Protein AF-0000000073468511 (afdb_homodimer)

Sequence (498 aa):
MSKNSIIEGLLADLPEKPVPVRSVCIGAHWTAVCSTHCGLAATIIGEEVHDHTIVVRDAGHLHEKSAQELAGYALSKNPLEAGIGVAAINSLLEVNEQNAAEINAADLLMEKGAGKTVALVGHFPFIQKLRERVENLQVLEIHPGEDEYPKEAAAEIIPRADVVGITGSSLVNHTMDGLLDLCDPNALVIVLGPTTPLSPVMFEHGADIIAGSRVIDGKSVLAAVGQGASFKQITGVKLLAFTNPEKRIMSKNSIIEGLLADLPEKPVPVRSVCIGAHWTAVCSTHCGLAATIIGEEVHDHTIVVRDAGHLHEKSAQELAGYALSKNPLEAGIGVAAINSLLEVNEQNAAEINAADLLMEKGAGKTVALVGHFPFIQK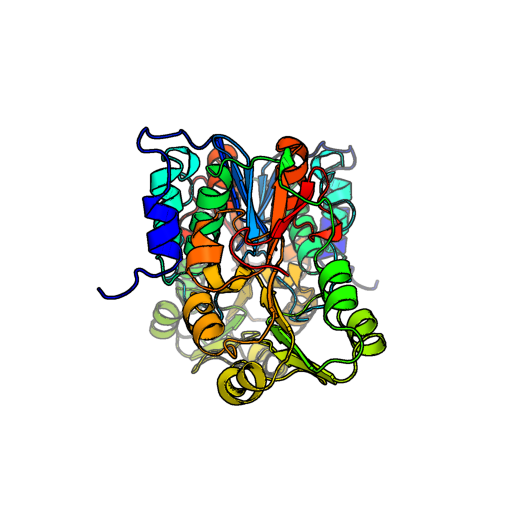LRERVENLQVLEIHPGEDEYPKEAAAEIIPRADVVGITGSSLVNHTMDGLLDLCDPNALVIVLGPTTPLSPVMFEHGADIIAGSRVIDGKSVLAAVGQGASFKQITGVKLLAFTNPEKRI

Organism: Methanocorpusculum labreanum (strain ATCC 43576 / DSM 4855 / Z) (NCBI:txid410358)

Foldseek 3Di:
DPDDDLLVLLLVPFDPDFWQWPDWAAFPFWIWTATQFIAIATADQDPPPPPPVDDQPPPVCCNVGTLSVLLVLCPPQGLRSVRSNLRSSQNRDDDDCVQWDQDAPLVVLLVQQAAWAEEEEDDDPCVVVSCVGHPHYEYEYCDDDDRHHHPVCLLVRQCRGQEYEYELNCSSNVCVLVSQVSHHLNHAYEYHEQSWRPDCSVVVSRHFKYKHKGAQDPVQQSVCRNVRHDPVPRPRMTIIMHGNPVDPD/DPDDDLLVLLLVPFDPDFWQWPDWAAFPFWIWTATQFIFIATADQDPPPPPPVDDQPPPVCCNVGTLSVLLVLCPPQGLRSVRSNLRSSQNRDDDDCVQWDQDAPLVVLLVQQAAWAEEEEDDDPCQVVSCVGHPHYEYEYCDDDDRHHHPVCLLVRQCRGQEYEYELNCSSNVCVLVSQVSHHLNHAYEYEEQSWRPDCSVVVSRHFKYKHKGAQDPVQQSVCRNVRHDPVPRPRMTIIMHGNPVDPD

Structure (mmCIF, N/CA/C/O backbone):
data_AF-0000000073468511-model_v1
#
loop_
_entity.id
_entity.type
_entity.pdbx_description
1 polymer 'Heavy-metal chelation domain-containing protein'
#
loop_
_atom_site.group_PDB
_atom_site.id
_atom_site.type_symbol
_atom_site.label_atom_id
_atom_site.label_alt_id
_atom_site.label_comp_id
_atom_site.label_asym_id
_atom_site.label_entity_id
_atom_site.label_seq_id
_atom_site.pdbx_PDB_ins_code
_atom_site.Cartn_x
_atom_site.Cartn_y
_atom_site.Cartn_z
_atom_site.occupancy
_atom_site.B_iso_or_equiv
_atom_site.auth_seq_id
_atom_site.auth_comp_id
_atom_site.auth_asym_id
_atom_site.auth_atom_id
_atom_site.pdbx_PDB_model_num
ATOM 1 N N . MET A 1 1 ? -3.576 -38.812 6.953 1 37.09 1 MET A N 1
ATOM 2 C CA . MET A 1 1 ? -2.686 -37.812 7.551 1 37.09 1 MET A CA 1
ATOM 3 C C . MET A 1 1 ? -3.082 -36.406 7.133 1 37.09 1 MET A C 1
ATOM 5 O O . MET A 1 1 ? -3.338 -36.156 5.953 1 37.09 1 MET A O 1
ATOM 9 N N . SER A 1 2 ? -3.635 -35.656 8.008 1 47.25 2 SER A N 1
ATOM 10 C CA . SER A 1 2 ? -4.25 -34.375 7.699 1 47.25 2 SER A CA 1
ATOM 11 C C . SER A 1 2 ? -3.35 -33.531 6.805 1 47.25 2 SER A C 1
ATOM 13 O O . SER A 1 2 ? -2.152 -33.375 7.07 1 47.25 2 SER A O 1
ATOM 15 N N . LYS A 1 3 ? -3.621 -33.531 5.496 1 62.56 3 LYS A N 1
ATOM 16 C CA . LYS A 1 3 ? -2.803 -32.875 4.477 1 62.56 3 LYS A CA 1
ATOM 17 C C . LYS A 1 3 ? -2.391 -31.469 4.91 1 62.56 3 LYS A C 1
ATOM 19 O O . LYS A 1 3 ? -3.23 -30.672 5.344 1 62.56 3 LYS A O 1
ATOM 24 N N . ASN A 1 4 ? -1.119 -31.281 5.215 1 86.19 4 ASN A N 1
ATOM 25 C CA . ASN A 1 4 ? -0.589 -29.938 5.473 1 86.19 4 ASN A CA 1
ATOM 26 C C . ASN A 1 4 ? -1.124 -28.922 4.469 1 86.19 4 ASN A C 1
ATOM 28 O O . ASN A 1 4 ? -1.457 -29.281 3.336 1 86.19 4 ASN A O 1
ATOM 32 N N . SER A 1 5 ? -1.389 -27.812 4.996 1 95.38 5 SER A N 1
ATOM 33 C CA . SER A 1 5 ? -1.748 -26.75 4.07 1 95.38 5 SER A CA 1
ATOM 34 C C . SER A 1 5 ? -0.643 -26.5 3.049 1 95.38 5 SER A C 1
ATOM 36 O O . SER A 1 5 ? 0.484 -26.969 3.221 1 95.38 5 SER A O 1
ATOM 38 N N . ILE A 1 6 ? -0.964 -25.969 1.988 1 98.06 6 ILE A N 1
ATOM 39 C CA . ILE A 1 6 ? -0.013 -25.641 0.932 1 98.06 6 ILE A CA 1
ATOM 40 C C . ILE A 1 6 ? 1.134 -24.812 1.508 1 98.06 6 ILE A C 1
ATOM 42 O O . ILE A 1 6 ? 2.305 -25.094 1.236 1 98.06 6 ILE A O 1
ATOM 46 N N . ILE A 1 7 ? 0.841 -23.828 2.355 1 98.69 7 ILE A N 1
ATOM 47 C CA . ILE A 1 7 ? 1.868 -22.953 2.926 1 98.69 7 ILE A CA 1
ATOM 48 C C . ILE A 1 7 ? 2.809 -23.781 3.801 1 98.69 7 ILE A C 1
ATOM 50 O O . ILE A 1 7 ? 4.031 -23.625 3.732 1 98.69 7 ILE A O 1
ATOM 54 N N . GLU A 1 8 ? 2.24 -24.672 4.582 1 98.31 8 GLU A N 1
ATOM 55 C CA . GLU A 1 8 ? 3.074 -25.531 5.406 1 98.31 8 GLU A CA 1
ATOM 56 C C . GLU A 1 8 ? 3.988 -26.406 4.543 1 98.31 8 GLU A C 1
ATOM 58 O O . GLU A 1 8 ? 5.148 -26.625 4.895 1 98.31 8 GLU A O 1
ATOM 63 N N . GLY A 1 9 ? 3.396 -26.953 3.436 1 98.19 9 GLY A N 1
ATOM 64 C CA . GLY A 1 9 ? 4.215 -27.719 2.51 1 98.19 9 GLY A CA 1
ATOM 65 C C . GLY A 1 9 ? 5.348 -26.906 1.905 1 98.19 9 GLY A C 1
ATOM 66 O O . GLY A 1 9 ? 6.473 -27.391 1.793 1 98.19 9 GLY A O 1
ATOM 67 N N . LEU A 1 10 ? 5.07 -25.672 1.557 1 98.56 10 LEU A N 1
ATOM 68 C CA . LEU A 1 10 ? 6.082 -24.797 0.988 1 98.56 10 LEU A CA 1
ATOM 69 C C . LEU A 1 10 ? 7.18 -24.5 2.006 1 98.56 10 LEU A C 1
ATOM 71 O O . LEU A 1 10 ? 8.367 -24.531 1.673 1 98.56 10 LEU A O 1
ATOM 75 N N . LEU A 1 11 ? 6.766 -24.188 3.23 1 98.5 11 LEU A N 1
ATOM 76 C CA . LEU A 1 11 ? 7.719 -23.875 4.289 1 98.5 11 LEU A CA 1
ATOM 77 C C . LEU A 1 11 ? 8.625 -25.062 4.574 1 98.5 11 LEU A C 1
ATOM 79 O O . LEU A 1 11 ? 9.828 -24.891 4.797 1 98.5 11 LEU A O 1
ATOM 83 N N . ALA A 1 12 ? 8.016 -26.266 4.531 1 97.75 12 ALA A N 1
ATOM 84 C CA . ALA A 1 12 ? 8.766 -27.484 4.824 1 97.75 12 ALA A CA 1
ATOM 85 C C . ALA A 1 12 ? 9.82 -27.75 3.752 1 97.75 12 ALA A C 1
ATOM 87 O O . ALA A 1 12 ? 10.812 -28.438 4.008 1 97.75 12 ALA A O 1
ATOM 88 N N . ASP A 1 13 ? 9.594 -27.25 2.549 1 96.44 13 ASP A N 1
ATOM 89 C CA . ASP A 1 13 ? 10.469 -27.531 1.413 1 96.44 13 ASP A CA 1
ATOM 90 C C . ASP A 1 13 ? 11.555 -26.469 1.283 1 96.44 13 ASP A C 1
ATOM 92 O O . ASP A 1 13 ? 12.344 -26.5 0.333 1 96.44 13 ASP A O 1
ATOM 96 N N . LEU A 1 14 ? 11.703 -25.5 2.209 1 97.88 14 LEU A N 1
ATOM 97 C CA . LEU A 1 14 ? 12.703 -24.438 2.143 1 97.88 14 LEU A CA 1
ATOM 98 C C . LEU A 1 14 ? 14.055 -24.938 2.637 1 97.88 14 LEU A C 1
ATOM 100 O O . LEU A 1 14 ? 14.133 -25.922 3.371 1 97.88 14 LEU A O 1
ATOM 104 N N . PRO A 1 15 ? 15.133 -24.234 2.219 1 97.56 15 PRO A N 1
ATOM 105 C CA . PRO A 1 15 ? 16.453 -24.625 2.711 1 97.56 15 PRO A CA 1
ATOM 106 C C . PRO A 1 15 ? 16.578 -24.547 4.23 1 97.56 15 PRO A C 1
ATOM 108 O O . PRO A 1 15 ? 16 -23.641 4.844 1 97.56 15 PRO A O 1
ATOM 111 N N . GLU A 1 16 ? 17.297 -25.391 4.797 1 96.38 16 GLU A N 1
ATOM 112 C CA . GLU A 1 16 ? 17.469 -25.453 6.246 1 96.38 16 GLU A CA 1
ATOM 113 C C . GLU A 1 16 ? 18.406 -24.359 6.738 1 96.38 16 GLU A C 1
ATOM 115 O O . GLU A 1 16 ? 18.156 -23.734 7.773 1 96.38 16 GLU A O 1
ATOM 120 N N . LYS A 1 17 ? 19.5 -24.156 6.012 1 97.88 17 LYS A N 1
ATOM 121 C CA . LYS A 1 17 ? 20.453 -23.125 6.398 1 97.88 17 LYS A CA 1
ATOM 122 C C . LYS A 1 17 ? 19.859 -21.734 6.242 1 97.88 17 LYS A C 1
ATOM 124 O O . LYS A 1 17 ? 19.312 -21.406 5.188 1 97.88 17 LYS A O 1
ATOM 129 N N . PRO A 1 18 ? 19.953 -21 7.242 1 98.19 18 PRO A N 1
ATOM 130 C CA . PRO A 1 18 ? 19.375 -19.656 7.16 1 98.19 18 PRO A CA 1
ATOM 131 C C . PRO A 1 18 ? 19.984 -18.812 6.043 1 98.19 18 PRO A C 1
ATOM 133 O O . PRO A 1 18 ? 21.203 -18.781 5.891 1 98.19 18 PRO A O 1
ATOM 136 N N . VAL A 1 19 ? 19.172 -18.219 5.27 1 98.75 19 VAL A N 1
ATOM 137 C CA . VAL A 1 19 ? 19.578 -17.312 4.195 1 98.75 19 VAL A CA 1
ATOM 138 C C . VAL A 1 19 ? 19.297 -15.867 4.602 1 98.75 19 VAL A C 1
ATOM 140 O O . VAL A 1 19 ? 18.172 -15.539 4.992 1 98.75 19 VAL A O 1
ATOM 143 N N . PRO A 1 20 ? 20.281 -14.969 4.574 1 98.62 20 PRO A N 1
ATOM 144 C CA . PRO A 1 20 ? 20.047 -13.578 4.957 1 98.62 20 PRO A CA 1
ATOM 145 C C . PRO A 1 20 ? 19.109 -12.852 3.992 1 98.62 20 PRO A C 1
ATOM 147 O O . PRO A 1 20 ? 19.156 -13.086 2.781 1 98.62 20 PRO A O 1
ATOM 150 N N . VAL A 1 21 ? 18.25 -12 4.508 1 98.75 21 VAL A N 1
ATOM 151 C CA . VAL A 1 21 ? 17.422 -11.102 3.709 1 98.75 21 VAL A CA 1
ATOM 152 C C . VAL A 1 21 ? 18.25 -9.891 3.281 1 98.75 21 VAL A C 1
ATOM 154 O O . VAL A 1 21 ? 18.938 -9.281 4.102 1 98.75 21 VAL A O 1
ATOM 157 N N . ARG A 1 22 ? 18.172 -9.586 2.021 1 98.25 22 ARG A N 1
ATOM 158 C CA . ARG A 1 22 ? 18.891 -8.422 1.516 1 98.25 22 ARG A CA 1
ATOM 159 C C . ARG A 1 22 ? 18 -7.188 1.509 1 98.25 22 ARG A C 1
ATOM 161 O O . ARG A 1 22 ? 18.469 -6.07 1.721 1 98.25 22 ARG A O 1
ATOM 168 N N . SER A 1 23 ? 16.734 -7.418 1.233 1 98 23 SER A N 1
ATOM 169 C CA . SER A 1 23 ? 15.805 -6.297 1.161 1 98 23 SER A CA 1
ATOM 170 C C . SER A 1 23 ? 14.359 -6.77 1.335 1 98 23 SER A C 1
ATOM 172 O O . SER A 1 23 ? 14.031 -7.914 1.013 1 98 23 SER A O 1
ATOM 174 N N . VAL A 1 24 ? 13.578 -6.027 1.954 1 98.81 24 VAL A N 1
ATOM 175 C CA . VAL A 1 24 ? 12.133 -6.164 2.045 1 98.81 24 VAL A CA 1
ATOM 176 C C . VAL A 1 24 ? 11.461 -4.855 1.627 1 98.81 24 VAL A C 1
ATOM 178 O O . VAL A 1 24 ? 11.82 -3.781 2.119 1 98.81 24 VAL A O 1
ATOM 181 N N . CYS A 1 25 ? 10.555 -4.922 0.702 1 98.69 25 CYS A N 1
ATOM 182 C CA . CYS A 1 25 ? 9.844 -3.75 0.214 1 98.69 25 CYS A CA 1
ATOM 183 C C . CYS A 1 25 ? 8.359 -4.055 0.036 1 98.69 25 CYS A C 1
ATOM 185 O O . CYS A 1 25 ? 7.977 -4.797 -0.871 1 98.69 25 CYS A O 1
ATOM 187 N N . ILE A 1 26 ? 7.574 -3.543 0.93 1 98.44 26 ILE A N 1
ATOM 188 C CA . ILE A 1 26 ? 6.121 -3.633 0.82 1 98.44 26 ILE A CA 1
ATOM 189 C C . ILE A 1 26 ? 5.574 -2.375 0.145 1 98.44 26 ILE A C 1
ATOM 191 O O . ILE A 1 26 ? 5.359 -1.354 0.802 1 98.44 26 ILE A O 1
ATOM 195 N N . GLY A 1 27 ? 5.352 -2.451 -1.159 1 97.62 27 GLY A N 1
ATOM 196 C CA . GLY A 1 27 ? 4.797 -1.337 -1.911 1 97.62 27 GLY A CA 1
ATOM 197 C C . GLY A 1 27 ? 3.279 -1.305 -1.897 1 97.62 27 GLY A C 1
ATOM 198 O O . GLY A 1 27 ? 2.641 -2.113 -1.22 1 97.62 27 GLY A O 1
ATOM 199 N N . ALA A 1 28 ? 2.754 -0.384 -2.613 1 95.19 28 ALA A N 1
ATOM 200 C CA . ALA A 1 28 ? 1.309 -0.172 -2.658 1 95.19 28 ALA A CA 1
ATOM 201 C C . ALA A 1 28 ? 0.597 -1.374 -3.273 1 95.19 28 ALA A C 1
ATOM 203 O O . ALA A 1 28 ? -0.515 -1.721 -2.865 1 95.19 28 ALA A O 1
ATOM 204 N N . HIS A 1 29 ? 1.291 -2.031 -4.23 1 95.25 29 HIS A N 1
ATOM 205 C CA . HIS A 1 29 ? 0.605 -3.086 -4.969 1 95.25 29 HIS A CA 1
ATOM 206 C C . HIS A 1 29 ? 1.304 -4.43 -4.785 1 95.25 29 HIS A C 1
ATOM 208 O O . HIS A 1 29 ? 0.656 -5.48 -4.801 1 95.25 29 HIS A O 1
ATOM 214 N N . TRP A 1 30 ? 2.6 -4.328 -4.641 1 97.44 30 TRP A N 1
ATOM 215 C CA . TRP A 1 30 ? 3.406 -5.543 -4.594 1 97.44 30 TRP A CA 1
ATOM 216 C C . TRP A 1 30 ? 4.371 -5.512 -3.412 1 97.44 30 TRP A C 1
ATOM 218 O O . TRP A 1 30 ? 4.812 -4.441 -2.994 1 97.44 30 TRP A O 1
ATOM 228 N N . THR A 1 31 ? 4.664 -6.625 -2.943 1 98.75 31 THR A N 1
ATOM 229 C CA . THR A 1 31 ? 5.699 -6.863 -1.941 1 98.75 31 THR A CA 1
ATOM 230 C C . THR A 1 31 ? 6.867 -7.641 -2.543 1 98.75 31 THR A C 1
ATOM 232 O O . THR A 1 31 ? 6.66 -8.617 -3.27 1 98.75 31 THR A O 1
ATOM 235 N N . ALA A 1 32 ? 8.055 -7.176 -2.311 1 98.88 32 ALA A N 1
ATOM 236 C CA . ALA A 1 32 ? 9.258 -7.867 -2.758 1 98.88 32 ALA A CA 1
ATOM 237 C C . ALA A 1 32 ? 10.164 -8.219 -1.578 1 98.88 32 ALA A C 1
ATOM 239 O O . ALA A 1 32 ? 10.344 -7.402 -0.668 1 98.88 32 ALA A O 1
ATOM 240 N N . VAL A 1 33 ? 10.625 -9.398 -1.52 1 98.94 33 VAL A N 1
ATOM 241 C CA . VAL A 1 33 ? 11.664 -9.844 -0.598 1 98.94 33 VAL A CA 1
ATOM 242 C C . VAL A 1 33 ? 12.852 -10.398 -1.385 1 98.94 33 VAL A C 1
ATOM 244 O O . VAL A 1 33 ? 12.672 -11.219 -2.289 1 98.94 33 VAL A O 1
ATOM 247 N N . CYS A 1 34 ? 14.039 -9.898 -1.107 1 98.81 34 CYS A N 1
ATOM 248 C CA . CYS A 1 34 ? 15.242 -10.398 -1.768 1 98.81 34 CYS A CA 1
ATOM 249 C C . CYS A 1 34 ? 16.141 -11.133 -0.78 1 98.81 34 CYS A C 1
ATOM 251 O O . CYS A 1 34 ? 16.484 -10.594 0.271 1 98.81 34 CYS A O 1
ATOM 253 N N . SER A 1 35 ? 16.438 -12.305 -1.081 1 98.5 35 SER A N 1
ATOM 254 C CA . SER A 1 35 ? 17.391 -13.156 -0.367 1 98.5 35 SER A CA 1
ATOM 255 C C . SER A 1 35 ? 18.328 -13.875 -1.332 1 98.5 35 SER A C 1
ATOM 257 O O . SER A 1 35 ? 19.188 -13.242 -1.955 1 98.5 35 SER A O 1
ATOM 259 N N . THR A 1 36 ? 18.125 -15.305 -1.542 1 97.94 36 THR A N 1
ATOM 260 C CA . THR A 1 36 ? 18.844 -15.961 -2.625 1 97.94 36 THR A CA 1
ATOM 261 C C . THR A 1 36 ? 18.453 -15.359 -3.975 1 97.94 36 THR A C 1
ATOM 263 O O . THR A 1 36 ? 19.328 -15.008 -4.773 1 97.94 36 THR A O 1
ATOM 266 N N . HIS A 1 37 ? 17.281 -15.234 -4.223 1 97.94 37 HIS A N 1
ATOM 267 C CA . HIS A 1 37 ? 16.656 -14.508 -5.324 1 97.94 37 HIS A CA 1
ATOM 268 C C . HIS A 1 37 ? 15.742 -13.414 -4.805 1 97.94 37 HIS A C 1
ATOM 270 O O . HIS A 1 37 ? 15.828 -13.016 -3.643 1 97.94 37 HIS A O 1
ATOM 276 N N . CYS A 1 38 ? 15.07 -12.773 -5.641 1 98.62 38 CYS A N 1
ATOM 277 C CA . CYS A 1 38 ? 13.984 -11.891 -5.223 1 98.62 38 CYS A CA 1
ATOM 278 C C . CYS A 1 38 ? 12.625 -12.523 -5.523 1 98.62 38 CYS A C 1
ATOM 280 O O . CYS A 1 38 ? 12.445 -13.148 -6.57 1 98.62 38 CYS A O 1
ATOM 282 N N . GLY A 1 39 ? 11.766 -12.422 -4.559 1 98.81 39 GLY A N 1
ATOM 283 C CA . GLY A 1 39 ? 10.406 -12.93 -4.711 1 98.81 39 GLY A CA 1
ATOM 284 C C . GLY A 1 39 ? 9.352 -11.844 -4.629 1 98.81 39 GLY A C 1
ATOM 285 O O . GLY A 1 39 ? 9.523 -10.859 -3.916 1 98.81 39 GLY A O 1
ATOM 286 N N . LEU A 1 40 ? 8.25 -12.047 -5.328 1 98.81 40 LEU A N 1
ATOM 287 C CA . LEU A 1 40 ? 7.145 -11.094 -5.355 1 98.81 40 LEU A CA 1
ATOM 288 C C . LEU A 1 40 ? 5.879 -11.719 -4.777 1 98.81 40 LEU A C 1
ATOM 290 O O . LEU A 1 40 ? 5.66 -12.922 -4.906 1 98.81 40 LEU A O 1
ATOM 294 N N . ALA A 1 41 ? 5.055 -10.93 -4.199 1 98.81 41 ALA A N 1
ATOM 295 C CA . ALA A 1 41 ? 3.678 -11.242 -3.824 1 98.81 41 ALA A CA 1
ATOM 296 C C . ALA A 1 41 ? 2.803 -9.992 -3.863 1 98.81 41 ALA A C 1
ATOM 298 O O . ALA A 1 41 ? 3.295 -8.875 -3.688 1 98.81 41 ALA A O 1
ATOM 299 N N . ALA A 1 42 ? 1.561 -10.203 -4.145 1 97.38 42 ALA A N 1
ATOM 300 C CA . ALA A 1 42 ? 0.624 -9.086 -4.109 1 97.38 42 ALA A CA 1
ATOM 301 C C . ALA A 1 42 ? 0.539 -8.484 -2.707 1 97.38 42 ALA A C 1
ATOM 303 O O . ALA A 1 42 ? 0.533 -9.211 -1.712 1 97.38 42 ALA A O 1
ATOM 304 N N . THR A 1 43 ? 0.552 -7.148 -2.619 1 96.56 43 THR A N 1
ATOM 305 C CA . THR A 1 43 ? 0.25 -6.469 -1.363 1 96.56 43 THR A CA 1
ATOM 306 C C . THR A 1 43 ? -1.258 -6.387 -1.144 1 96.56 43 THR A C 1
ATOM 308 O O . THR A 1 43 ? -1.979 -5.812 -1.964 1 96.56 43 THR A O 1
ATOM 311 N N . ILE A 1 44 ? -1.729 -7.016 -0.131 1 93.31 44 ILE A N 1
ATOM 312 C CA . ILE A 1 44 ? -3.139 -6.961 0.242 1 93.31 44 ILE A CA 1
ATOM 313 C C . ILE A 1 44 ? -3.289 -6.266 1.592 1 93.31 44 ILE A C 1
ATOM 315 O O . ILE A 1 44 ? -2.678 -6.672 2.58 1 93.31 44 ILE A O 1
ATOM 319 N N . ILE A 1 45 ? -3.979 -5.098 1.506 1 85.5 45 ILE A N 1
ATOM 320 C CA . ILE A 1 45 ? -4.23 -4.355 2.736 1 85.5 45 ILE A CA 1
ATOM 321 C C . ILE A 1 45 ? -5.598 -4.742 3.301 1 85.5 45 ILE A C 1
ATOM 323 O O . ILE A 1 45 ? -6.582 -4.816 2.564 1 85.5 45 ILE A O 1
ATOM 327 N N . GLY A 1 46 ? -5.68 -5.465 4.293 1 72.94 46 GLY A N 1
ATOM 328 C CA . GLY A 1 46 ? -6.902 -5.961 4.895 1 72.94 46 GLY A CA 1
ATOM 329 C C . GLY A 1 46 ? -8.016 -4.93 4.918 1 72.94 46 GLY A C 1
ATOM 330 O O . GLY A 1 46 ? -7.77 -3.74 4.719 1 72.94 46 GLY A O 1
ATOM 331 N N . GLU A 1 47 ? -9.234 -5.457 4.871 1 63.31 47 GLU A N 1
ATOM 332 C CA . GLU A 1 47 ? -10.469 -4.676 4.793 1 63.31 47 GLU A CA 1
ATOM 333 C C . GLU A 1 47 ? -10.695 -3.883 6.074 1 63.31 47 GLU A C 1
ATOM 335 O O . GLU A 1 47 ? -11.461 -2.912 6.078 1 63.31 47 GLU A O 1
ATOM 340 N N . GLU A 1 48 ? -10.133 -4.426 7.094 1 59.44 48 GLU A N 1
ATOM 341 C CA . GLU A 1 48 ? -10.438 -3.748 8.352 1 59.44 48 GLU A CA 1
ATOM 342 C C . GLU A 1 48 ? -9.828 -2.35 8.383 1 59.44 48 GLU A C 1
ATOM 344 O O . GLU A 1 48 ? -8.609 -2.203 8.508 1 59.44 48 GLU A O 1
ATOM 349 N N . VAL A 1 49 ? -10.766 -1.466 8.062 1 56.69 49 VAL A N 1
ATOM 350 C CA . VAL A 1 49 ? -10.438 -0.044 8.023 1 56.69 49 VAL A CA 1
ATOM 351 C C . VAL A 1 49 ? -10.234 0.478 9.445 1 56.69 49 VAL A C 1
ATOM 353 O O . VAL A 1 49 ? -10.945 0.074 10.367 1 56.69 49 VAL A O 1
ATOM 356 N N . HIS A 1 50 ? -9.047 0.824 9.836 1 58.03 50 HIS A N 1
ATOM 357 C CA . HIS A 1 50 ? -8.773 1.621 11.031 1 58.03 50 HIS A CA 1
ATOM 358 C C . HIS A 1 50 ? -8.258 0.75 12.172 1 58.03 50 HIS A C 1
ATOM 360 O O . HIS A 1 50 ? -8.273 1.166 13.328 1 58.03 50 HIS A O 1
ATOM 366 N N . ASP A 1 51 ? -8.156 -0.543 11.82 1 59.28 51 ASP A N 1
ATOM 367 C CA . ASP A 1 51 ? -7.57 -1.317 12.906 1 59.28 51 ASP A CA 1
ATOM 368 C C . ASP A 1 51 ? -6.098 -0.954 13.109 1 59.28 51 ASP A C 1
ATOM 370 O O . ASP A 1 51 ? -5.227 -1.467 12.406 1 59.28 51 ASP A O 1
ATOM 374 N N . HIS A 1 52 ? -5.941 -0.004 14.016 1 62.28 52 HIS A N 1
ATOM 375 C CA . HIS A 1 52 ? -4.609 0.52 14.297 1 62.28 52 HIS A CA 1
ATOM 376 C C . HIS A 1 52 ? -3.754 -0.516 15.016 1 62.28 52 HIS A C 1
ATOM 378 O O . HIS A 1 52 ? -2.562 -0.293 15.242 1 62.28 52 HIS A O 1
ATOM 384 N N . THR A 1 53 ? -4.379 -1.602 15.242 1 67.06 53 THR A N 1
ATOM 385 C CA . THR A 1 53 ? -3.662 -2.641 15.977 1 67.06 53 THR A CA 1
ATOM 386 C C . THR A 1 53 ? -2.998 -3.621 15.008 1 67.06 53 THR A C 1
ATOM 388 O O . THR A 1 53 ? -2.115 -4.387 15.406 1 67.06 53 THR A O 1
ATOM 391 N N . ILE A 1 54 ? -3.404 -3.482 13.867 1 76.62 54 ILE A N 1
ATOM 392 C CA . ILE A 1 54 ? -2.811 -4.426 12.922 1 76.62 54 ILE A CA 1
ATOM 393 C C . ILE A 1 54 ? -1.541 -3.826 12.32 1 76.62 54 ILE A C 1
ATOM 395 O O . ILE A 1 54 ? -1.604 -2.859 11.562 1 76.62 54 ILE A O 1
ATOM 399 N N . VAL A 1 55 ? -0.497 -4.301 12.883 1 90.19 55 VAL A N 1
ATOM 400 C CA . VAL A 1 55 ? 0.806 -3.822 12.438 1 90.19 55 VAL A CA 1
ATOM 401 C C . VAL A 1 55 ? 1.63 -4.988 11.898 1 90.19 55 VAL A C 1
ATOM 403 O O . VAL A 1 55 ? 1.339 -6.152 12.195 1 90.19 55 VAL A O 1
ATOM 406 N N . VAL A 1 56 ? 2.523 -4.734 11.031 1 96.81 56 VAL A N 1
ATOM 407 C CA . VAL A 1 56 ? 3.516 -5.727 10.625 1 96.81 56 VAL A CA 1
ATOM 408 C C . VAL A 1 56 ? 4.559 -5.898 11.727 1 96.81 56 VAL A C 1
ATOM 410 O O . VAL A 1 56 ? 5.273 -4.953 12.07 1 96.81 56 VAL A O 1
ATOM 413 N N . ARG A 1 57 ? 4.605 -7.121 12.273 1 97 57 ARG A N 1
ATOM 414 C CA . ARG A 1 57 ? 5.551 -7.371 13.359 1 97 57 ARG A CA 1
ATOM 415 C C . ARG A 1 57 ? 6.984 -7.129 12.906 1 97 57 ARG A C 1
ATOM 417 O O . ARG A 1 57 ? 7.379 -7.559 11.82 1 97 57 ARG A O 1
ATOM 424 N N . ASP A 1 58 ? 7.797 -6.301 13.656 1 97.88 58 ASP A N 1
ATOM 425 C CA . ASP A 1 58 ? 9.219 -6.02 13.492 1 97.88 58 ASP A CA 1
ATOM 426 C C . ASP A 1 58 ? 9.477 -5.145 12.273 1 97.88 58 ASP A C 1
ATOM 428 O O . ASP A 1 58 ? 10.586 -5.121 11.742 1 97.88 58 ASP A O 1
ATOM 432 N N . ALA A 1 59 ? 8.43 -4.477 11.805 1 98.06 59 ALA A N 1
ATOM 433 C CA . ALA A 1 59 ? 8.625 -3.549 10.695 1 98.06 59 ALA A CA 1
ATOM 434 C C . ALA A 1 59 ? 9.758 -2.568 11 1 98.06 59 ALA A C 1
ATOM 436 O O . ALA A 1 59 ? 9.844 -2.031 12.109 1 98.06 59 ALA A O 1
ATOM 437 N N . GLY A 1 60 ? 10.578 -2.303 10.078 1 97.88 60 GLY A N 1
ATOM 438 C CA . GLY A 1 60 ? 11.789 -1.515 10.242 1 97.88 60 GLY A CA 1
ATOM 439 C C . GLY A 1 60 ? 13.031 -2.363 10.469 1 97.88 60 GLY A C 1
ATOM 440 O O . GLY A 1 60 ? 14.156 -1.874 10.352 1 97.88 60 GLY A O 1
ATOM 441 N N . HIS A 1 61 ? 12.828 -3.664 10.773 1 98 61 HIS A N 1
ATOM 442 C CA . HIS A 1 61 ? 13.953 -4.539 11.078 1 98 61 HIS A CA 1
ATOM 443 C C . HIS A 1 61 ? 13.828 -5.871 10.352 1 98 61 HIS A C 1
ATOM 445 O O . HIS A 1 61 ? 14.484 -6.848 10.719 1 98 61 HIS A O 1
ATOM 451 N N . LEU A 1 62 ? 12.984 -5.949 9.391 1 98.62 62 LEU A N 1
ATOM 452 C CA . LEU A 1 62 ? 12.758 -7.207 8.688 1 98.62 62 LEU A CA 1
ATOM 453 C C . LEU A 1 62 ? 14.008 -7.648 7.945 1 98.62 62 LEU A C 1
ATOM 455 O O . LEU A 1 62 ? 14.258 -8.844 7.785 1 98.62 62 LEU A O 1
ATOM 459 N N . HIS A 1 63 ? 14.781 -6.688 7.48 1 97.06 63 HIS A N 1
ATOM 460 C CA . HIS A 1 63 ? 16.016 -6.984 6.746 1 97.06 63 HIS A CA 1
ATOM 461 C C . HIS A 1 63 ? 17.047 -7.633 7.652 1 97.06 63 HIS A C 1
ATOM 463 O O . HIS A 1 63 ? 18.062 -8.148 7.168 1 97.06 63 HIS A O 1
ATOM 469 N N . GLU A 1 64 ? 16.828 -7.621 8.938 1 97.94 64 GLU A N 1
ATOM 470 C CA . GLU A 1 64 ? 17.75 -8.219 9.898 1 97.94 64 GLU A CA 1
ATOM 471 C C . GLU A 1 64 ? 17.438 -9.695 10.109 1 97.94 64 GLU A C 1
ATOM 473 O O . GLU A 1 64 ? 18.203 -10.406 10.781 1 97.94 64 GLU A O 1
ATOM 478 N N . LYS A 1 65 ? 16.391 -10.18 9.586 1 98.38 65 LYS A N 1
ATOM 479 C CA . LYS A 1 65 ? 15.953 -11.562 9.758 1 98.38 65 LYS A CA 1
ATOM 480 C C . LYS A 1 65 ? 16.469 -12.445 8.625 1 98.38 65 LYS A C 1
ATOM 482 O O . LYS A 1 65 ? 16.953 -11.945 7.609 1 98.38 65 LYS A O 1
ATOM 487 N N . SER A 1 66 ? 16.359 -13.758 8.852 1 98.81 66 SER A N 1
ATOM 488 C CA . SER A 1 66 ? 16.562 -14.672 7.734 1 98.81 66 SER A CA 1
ATOM 489 C C . SER A 1 66 ? 15.32 -14.742 6.844 1 98.81 66 SER A C 1
ATOM 491 O O . SER A 1 66 ? 14.219 -14.406 7.277 1 98.81 66 SER A O 1
ATOM 493 N N . ALA A 1 67 ? 15.547 -15.164 5.629 1 98.88 67 ALA A N 1
ATOM 494 C CA . ALA A 1 67 ? 14.43 -15.32 4.703 1 98.88 67 ALA A CA 1
ATOM 495 C C . ALA A 1 67 ? 13.453 -16.375 5.199 1 98.88 67 ALA A C 1
ATOM 497 O O . ALA A 1 67 ? 12.242 -16.266 4.98 1 98.88 67 ALA A O 1
ATOM 498 N N . GLN A 1 68 ? 13.945 -17.406 5.918 1 98.88 68 GLN A N 1
ATOM 499 C CA . GLN A 1 68 ? 13.086 -18.438 6.48 1 98.88 68 GLN A CA 1
ATOM 500 C C . GLN A 1 68 ? 12.203 -17.875 7.594 1 98.88 68 GLN A C 1
ATOM 502 O O . GLN A 1 68 ? 11.031 -18.25 7.707 1 98.88 68 GLN A O 1
ATOM 507 N N . GLU A 1 69 ? 12.781 -17.031 8.406 1 98.81 69 GLU A N 1
ATOM 508 C CA . GLU A 1 69 ? 11.977 -16.375 9.43 1 98.81 69 GLU A CA 1
ATOM 509 C C . GLU A 1 69 ? 10.844 -15.57 8.797 1 98.81 69 GLU A C 1
ATOM 511 O O . GLU A 1 69 ? 9.695 -15.648 9.242 1 98.81 69 GLU A O 1
ATOM 516 N N . LEU A 1 70 ? 11.148 -14.766 7.723 1 98.88 70 LEU A N 1
ATOM 517 C CA . LEU A 1 70 ? 10.117 -13.992 7.039 1 98.88 70 LEU A CA 1
ATOM 518 C C . LEU A 1 70 ? 9.117 -14.906 6.348 1 98.88 70 LEU A C 1
ATOM 520 O O . LEU A 1 70 ? 7.922 -14.594 6.297 1 98.88 70 LEU A O 1
ATOM 524 N N . ALA A 1 71 ? 9.641 -16.016 5.766 1 98.94 71 ALA A N 1
ATOM 525 C CA . ALA A 1 71 ? 8.742 -16.969 5.137 1 98.94 71 ALA A CA 1
ATOM 526 C C . ALA A 1 71 ? 7.672 -17.438 6.117 1 98.94 71 ALA A C 1
ATOM 528 O O . ALA A 1 71 ? 6.523 -17.688 5.73 1 98.94 71 ALA A O 1
ATOM 529 N N . GLY A 1 72 ? 8.031 -17.547 7.332 1 98.75 72 GLY A N 1
ATOM 530 C CA . GLY A 1 72 ? 7.082 -17.953 8.367 1 98.75 72 GLY A CA 1
ATOM 531 C C . GLY A 1 72 ? 5.918 -16.984 8.508 1 98.75 72 GLY A C 1
ATOM 532 O O . GLY A 1 72 ? 4.859 -17.359 9.023 1 98.75 72 GLY A O 1
ATOM 533 N N . TYR A 1 73 ? 6.039 -15.719 8.094 1 98.81 73 TYR A N 1
ATOM 534 C CA . TYR A 1 73 ? 4.961 -14.734 8.133 1 98.81 73 TYR A CA 1
ATOM 535 C C . TYR A 1 73 ? 3.801 -15.164 7.242 1 98.81 73 TYR A C 1
ATOM 537 O O . TYR A 1 73 ? 2.689 -14.641 7.367 1 98.81 73 TYR A O 1
ATOM 545 N N . ALA A 1 74 ? 4.055 -16.125 6.32 1 98.75 74 ALA A N 1
ATOM 546 C CA . ALA A 1 74 ? 3.02 -16.562 5.391 1 98.75 74 ALA A CA 1
ATOM 547 C C . ALA A 1 74 ? 1.834 -17.172 6.137 1 98.75 74 ALA A C 1
ATOM 549 O O . ALA A 1 74 ? 0.728 -17.25 5.598 1 98.75 74 ALA A O 1
ATOM 550 N N . LEU A 1 75 ? 2.037 -17.578 7.34 1 98.5 75 LEU A N 1
ATOM 551 C CA . LEU A 1 75 ? 0.99 -18.219 8.133 1 98.5 75 LEU A CA 1
ATOM 552 C C . LEU A 1 75 ? 0.161 -17.172 8.875 1 98.5 75 LEU A C 1
ATOM 554 O O . LEU A 1 75 ? -0.859 -17.5 9.484 1 98.5 75 LEU A O 1
ATOM 558 N N . SER A 1 76 ? 0.527 -15.938 8.805 1 97.44 76 SER A N 1
ATOM 559 C CA . SER A 1 76 ? -0.135 -14.875 9.555 1 97.44 76 SER A CA 1
ATOM 560 C C . SER A 1 76 ? -1.521 -14.586 8.992 1 97.44 76 SER A C 1
ATOM 562 O O . SER A 1 76 ? -1.722 -14.617 7.777 1 97.44 76 SER A O 1
ATOM 564 N N . LYS A 1 77 ? -2.459 -14.227 9.852 1 94.62 77 LYS A N 1
ATOM 565 C CA . LYS A 1 77 ? -3.777 -13.773 9.422 1 94.62 77 LYS A CA 1
ATOM 566 C C . LYS A 1 77 ? -3.732 -12.328 8.922 1 94.62 77 LYS A C 1
ATOM 568 O O . LYS A 1 77 ? -4.676 -11.859 8.289 1 94.62 77 LYS A O 1
ATOM 573 N N . ASN A 1 78 ? -2.688 -11.578 9.281 1 94.88 78 ASN A N 1
ATOM 574 C CA . ASN A 1 78 ? -2.434 -10.242 8.734 1 94.88 78 ASN A CA 1
ATOM 575 C C . ASN A 1 78 ? -1.979 -10.312 7.277 1 94.88 78 ASN A C 1
ATOM 577 O O . ASN A 1 78 ? -0.887 -10.805 6.984 1 94.88 78 ASN A O 1
ATOM 581 N N . PRO A 1 79 ? -2.766 -9.766 6.379 1 95.25 79 PRO A N 1
ATOM 582 C CA . PRO A 1 79 ? -2.451 -9.977 4.965 1 95.25 79 PRO A CA 1
ATOM 583 C C . PRO A 1 79 ? -1.122 -9.344 4.559 1 95.25 79 PRO A C 1
ATOM 585 O O . PRO A 1 79 ? -0.445 -9.852 3.658 1 95.25 79 PRO A O 1
ATOM 588 N N . LEU A 1 80 ? -0.707 -8.258 5.211 1 96.69 80 LEU A N 1
ATOM 589 C CA . LEU A 1 80 ? 0.598 -7.684 4.898 1 96.69 80 LEU A CA 1
ATOM 590 C C . LEU A 1 80 ? 1.719 -8.648 5.27 1 96.69 80 LEU A C 1
ATOM 592 O O . LEU A 1 80 ? 2.643 -8.867 4.484 1 96.69 80 LEU A O 1
ATOM 596 N N . GLU A 1 81 ? 1.591 -9.242 6.426 1 98.06 81 GLU A N 1
ATOM 597 C CA . GLU A 1 81 ? 2.578 -10.227 6.855 1 98.06 81 GLU A CA 1
ATOM 598 C C . GLU A 1 81 ? 2.561 -11.453 5.953 1 98.06 81 GLU A C 1
ATOM 600 O O . GLU A 1 81 ? 3.615 -11.961 5.559 1 98.06 81 GLU A O 1
ATOM 605 N N . ALA A 1 82 ? 1.345 -11.898 5.66 1 98.44 82 ALA A N 1
ATOM 606 C CA . ALA A 1 82 ? 1.229 -13.062 4.785 1 98.44 82 ALA A CA 1
ATOM 607 C C . ALA A 1 82 ? 1.882 -12.797 3.432 1 98.44 82 ALA A C 1
ATOM 609 O O . ALA A 1 82 ? 2.557 -13.664 2.881 1 98.44 82 ALA A O 1
ATOM 610 N N . GLY A 1 83 ? 1.672 -11.586 2.891 1 98.62 83 GLY A N 1
ATOM 611 C CA . GLY A 1 83 ? 2.326 -11.203 1.647 1 98.62 83 GLY A CA 1
ATOM 612 C C . GLY A 1 83 ? 3.84 -11.234 1.737 1 98.62 83 GLY A C 1
ATOM 613 O O . GLY A 1 83 ? 4.512 -11.727 0.829 1 98.62 83 GLY A O 1
ATOM 614 N N . ILE A 1 84 ? 4.375 -10.727 2.869 1 98.94 84 ILE A N 1
ATOM 615 C CA . ILE A 1 84 ? 5.812 -10.789 3.125 1 98.94 84 ILE A CA 1
ATOM 616 C C . ILE A 1 84 ? 6.273 -12.242 3.111 1 98.94 84 ILE A C 1
ATOM 618 O O . ILE A 1 84 ? 7.281 -1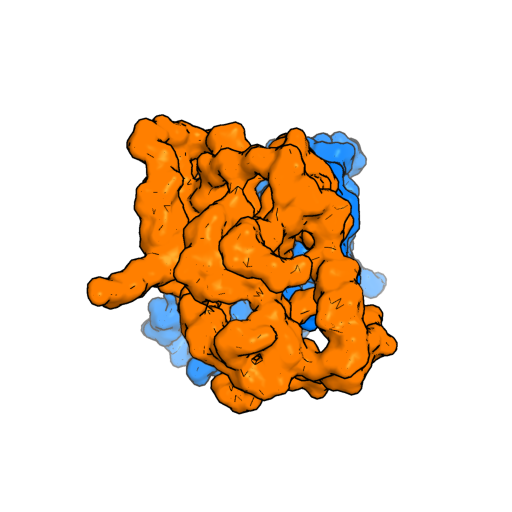2.578 2.482 1 98.94 84 ILE A O 1
ATOM 622 N N . GLY A 1 85 ? 5.531 -13.031 3.809 1 98.94 85 GLY A N 1
ATOM 623 C CA . GLY A 1 85 ? 5.879 -14.438 3.9 1 98.94 85 GLY A CA 1
ATOM 624 C C . GLY A 1 85 ? 5.922 -15.133 2.551 1 98.94 85 GLY A C 1
ATOM 625 O O . GLY A 1 85 ? 6.887 -15.836 2.24 1 98.94 85 GLY A O 1
ATOM 626 N N . VAL A 1 86 ? 4.902 -14.93 1.733 1 98.94 86 VAL A N 1
ATOM 627 C CA . VAL A 1 86 ? 4.836 -15.57 0.424 1 98.94 86 VAL A CA 1
ATOM 628 C C . VAL A 1 86 ? 5.965 -15.055 -0.463 1 98.94 86 VAL A C 1
ATOM 630 O O . VAL A 1 86 ? 6.613 -15.836 -1.169 1 98.94 86 VAL A O 1
ATOM 633 N N . ALA A 1 87 ? 6.223 -13.742 -0.411 1 98.94 87 ALA A N 1
ATOM 634 C CA . ALA A 1 87 ? 7.344 -13.188 -1.167 1 98.94 87 ALA A CA 1
ATOM 635 C C . ALA A 1 87 ? 8.664 -13.805 -0.721 1 98.94 87 ALA A C 1
ATOM 637 O O . ALA A 1 87 ? 9.539 -14.07 -1.546 1 98.94 87 ALA A O 1
ATOM 638 N N . ALA A 1 88 ? 8.82 -13.992 0.577 1 98.94 88 ALA A N 1
ATOM 639 C CA . ALA A 1 88 ? 10.031 -14.602 1.109 1 98.94 88 ALA A CA 1
ATOM 640 C C . ALA A 1 88 ? 10.172 -16.047 0.64 1 98.94 88 ALA A C 1
ATOM 642 O O . ALA A 1 88 ? 11.266 -16.484 0.262 1 98.94 88 ALA A O 1
ATOM 643 N N . ILE A 1 89 ? 9.102 -16.781 0.683 1 98.88 89 ILE A N 1
ATOM 644 C CA . ILE A 1 89 ? 9.117 -18.125 0.132 1 98.88 89 ILE A CA 1
ATOM 645 C C . ILE A 1 89 ? 9.602 -18.094 -1.317 1 98.88 89 ILE A C 1
ATOM 647 O O . ILE A 1 89 ? 10.531 -18.797 -1.687 1 98.88 89 ILE A O 1
ATOM 651 N N . ASN A 1 90 ? 9.023 -17.234 -2.125 1 98.81 90 ASN A N 1
ATOM 652 C CA . ASN A 1 90 ? 9.367 -17.125 -3.539 1 98.81 90 ASN A CA 1
ATOM 653 C C . ASN A 1 90 ? 10.828 -16.75 -3.729 1 98.81 90 ASN A C 1
ATOM 655 O O . ASN A 1 90 ? 11.461 -17.141 -4.715 1 98.81 90 ASN A O 1
ATOM 659 N N . SER A 1 91 ? 11.375 -16.016 -2.777 1 98.75 91 SER A N 1
ATOM 660 C CA . SER A 1 91 ? 12.766 -15.562 -2.881 1 98.75 91 SER A CA 1
ATOM 661 C C . SER A 1 91 ? 13.734 -16.719 -2.648 1 98.75 91 SER A C 1
ATOM 663 O O . SER A 1 91 ? 14.914 -16.625 -2.984 1 98.75 91 SER A O 1
ATOM 665 N N . LEU A 1 92 ? 13.258 -17.781 -2.039 1 98.69 92 LEU A N 1
ATOM 666 C CA . LEU A 1 92 ? 14.117 -18.891 -1.644 1 98.69 92 LEU A CA 1
ATOM 667 C C . LEU A 1 92 ? 14 -20.047 -2.623 1 98.69 92 LEU A C 1
ATOM 669 O O . LEU A 1 92 ? 14.812 -20.969 -2.605 1 98.69 92 LEU A O 1
ATOM 673 N N . LEU A 1 93 ? 12.977 -20.031 -3.451 1 97.56 93 LEU A N 1
ATOM 674 C CA . LEU A 1 93 ? 12.695 -21.156 -4.336 1 97.56 93 LEU A CA 1
ATOM 675 C C . LEU A 1 93 ? 13.719 -21.234 -5.461 1 97.56 93 LEU A C 1
ATOM 677 O O . LEU A 1 93 ? 14.07 -20.219 -6.062 1 97.56 93 LEU A O 1
ATOM 681 N N . GLU A 1 94 ? 14.195 -22.422 -5.688 1 94.56 94 GLU A N 1
ATOM 682 C CA . GLU A 1 94 ? 15.008 -22.703 -6.867 1 94.56 94 GLU A CA 1
ATOM 683 C C . GLU A 1 94 ? 14.148 -23.156 -8.039 1 94.56 94 GLU A C 1
ATOM 685 O O . GLU A 1 94 ? 13.281 -24.016 -7.879 1 94.56 94 GLU A O 1
ATOM 690 N N . VAL A 1 95 ? 14.305 -22.516 -9.102 1 90.44 95 VAL A N 1
ATOM 691 C CA . VAL A 1 95 ? 13.492 -22.797 -10.281 1 90.44 95 VAL A CA 1
ATOM 692 C C . VAL A 1 95 ? 14.375 -23.344 -11.398 1 90.44 95 VAL A C 1
ATOM 694 O O . VAL A 1 95 ? 15.352 -22.703 -11.789 1 90.44 95 VAL A O 1
ATOM 697 N N . ASN A 1 96 ? 14.117 -24.562 -11.805 1 90.81 96 ASN A N 1
ATOM 698 C CA . ASN A 1 96 ? 14.773 -25.094 -13 1 90.81 96 ASN A CA 1
ATOM 699 C C . ASN A 1 96 ? 14.086 -24.594 -14.273 1 90.81 96 ASN A C 1
ATOM 701 O O . ASN A 1 96 ? 13.086 -25.156 -14.703 1 90.81 96 ASN A O 1
ATOM 705 N N . GLU A 1 97 ? 14.664 -23.656 -14.875 1 89.88 97 GLU A N 1
ATOM 706 C CA . GLU A 1 97 ? 14.031 -22.953 -15.992 1 89.88 97 GLU A CA 1
ATOM 707 C C . GLU A 1 97 ? 13.953 -23.844 -17.234 1 89.88 97 GLU A C 1
ATOM 709 O O . GLU A 1 97 ? 13.172 -23.578 -18.141 1 89.88 97 GLU A O 1
ATOM 714 N N . GLN A 1 98 ? 14.773 -24.875 -17.266 1 87.44 98 GLN A N 1
ATOM 715 C CA . GLN A 1 98 ? 14.734 -25.781 -18.406 1 87.44 98 GLN A CA 1
ATOM 716 C C . GLN A 1 98 ? 13.391 -26.5 -18.484 1 87.44 98 GLN A C 1
ATOM 718 O O . GLN A 1 98 ? 12.977 -26.938 -19.578 1 87.44 98 GLN A O 1
ATOM 723 N N . ASN A 1 99 ? 12.719 -26.609 -17.375 1 86.5 99 ASN A N 1
ATOM 724 C CA . ASN A 1 99 ? 11.43 -27.281 -17.312 1 86.5 99 ASN A CA 1
ATOM 725 C C . ASN A 1 99 ? 10.273 -26.297 -17.422 1 86.5 99 ASN A C 1
ATOM 727 O O . ASN A 1 99 ? 9.109 -26.672 -17.25 1 86.5 99 ASN A O 1
ATOM 731 N N . ALA A 1 100 ? 10.617 -25.078 -17.672 1 89.44 100 ALA A N 1
ATOM 732 C CA . ALA A 1 100 ? 9.602 -24.047 -17.672 1 89.44 100 ALA A CA 1
ATOM 733 C C . ALA A 1 100 ? 9.258 -23.594 -19.094 1 89.44 100 ALA A C 1
ATOM 735 O O . ALA A 1 100 ? 10.109 -23.641 -19.984 1 89.44 100 ALA A O 1
ATOM 736 N N . ALA A 1 101 ? 8.016 -23.344 -19.312 1 88.44 101 ALA A N 1
ATOM 737 C CA . ALA A 1 101 ? 7.621 -22.594 -20.5 1 88.44 101 ALA A CA 1
ATOM 738 C C . ALA A 1 101 ? 7.562 -21.094 -20.219 1 88.44 101 ALA A C 1
ATOM 740 O O . ALA A 1 101 ? 7.066 -20.672 -19.172 1 88.44 101 ALA A O 1
ATOM 741 N N . GLU A 1 102 ? 8.172 -20.312 -21.078 1 87.25 102 GLU A N 1
ATOM 742 C CA . GLU A 1 102 ? 8.023 -18.859 -20.984 1 87.25 102 GLU A CA 1
ATOM 743 C C . GLU A 1 102 ? 6.719 -18.391 -21.625 1 87.25 102 GLU A C 1
ATOM 745 O O . GLU A 1 102 ? 6.691 -18 -22.781 1 87.25 102 GLU A O 1
ATOM 750 N N . ILE A 1 103 ? 5.656 -18.531 -20.938 1 83.88 103 ILE A N 1
ATOM 751 C CA . ILE A 1 103 ? 4.309 -18.203 -21.391 1 83.88 103 ILE A CA 1
ATOM 752 C C . ILE A 1 103 ? 3.549 -17.484 -20.281 1 83.88 103 ILE A C 1
ATOM 754 O O . ILE A 1 103 ? 3.711 -17.797 -19.109 1 83.88 103 ILE A O 1
ATOM 758 N N . ASN A 1 104 ? 2.785 -16.484 -20.734 1 87 104 ASN A N 1
ATOM 759 C CA . ASN A 1 104 ? 2 -15.797 -19.719 1 87 104 ASN A CA 1
ATOM 760 C C . ASN A 1 104 ? 0.692 -16.531 -19.422 1 87 104 ASN A C 1
ATOM 762 O O . ASN A 1 104 ? 0.154 -17.219 -20.297 1 87 104 ASN A O 1
ATOM 766 N N . ALA A 1 105 ? 0.23 -16.344 -18.266 1 89 105 ALA A N 1
ATOM 767 C CA . ALA A 1 105 ? -0.929 -17.047 -17.734 1 89 105 ALA A CA 1
ATOM 768 C C . ALA A 1 105 ? -2.174 -16.781 -18.578 1 89 105 ALA A C 1
ATOM 770 O O . ALA A 1 105 ? -3.025 -17.656 -18.734 1 89 105 ALA A O 1
ATOM 771 N N . ALA A 1 106 ? -2.275 -15.57 -19.094 1 91.88 106 ALA A N 1
ATOM 772 C CA . ALA A 1 106 ? -3.414 -15.219 -19.938 1 91.88 106 ALA A CA 1
ATOM 773 C C . ALA A 1 106 ? -3.479 -16.109 -21.188 1 91.88 106 ALA A C 1
ATOM 775 O O . ALA A 1 106 ? -4.539 -16.641 -21.516 1 91.88 106 ALA A O 1
ATOM 776 N N . ASP A 1 107 ? -2.371 -16.266 -21.844 1 93 107 ASP A N 1
ATOM 777 C CA . ASP A 1 107 ? -2.285 -17.094 -23.031 1 93 107 ASP A CA 1
ATOM 778 C C . ASP A 1 107 ? -2.633 -18.547 -22.719 1 93 107 ASP A C 1
ATOM 780 O O . ASP A 1 107 ? -3.33 -19.203 -23.5 1 93 107 ASP A O 1
ATOM 784 N N . LEU A 1 108 ? -2.193 -18.969 -21.656 1 93 108 LEU A N 1
ATOM 785 C CA . LEU A 1 108 ? -2.449 -20.344 -21.219 1 93 108 LEU A CA 1
ATOM 786 C C . LEU A 1 108 ? -3.939 -20.578 -20.984 1 93 108 LEU A C 1
ATOM 788 O O . LEU A 1 108 ? -4.492 -21.578 -21.438 1 93 108 LEU A O 1
ATOM 792 N N . LEU A 1 109 ? -4.566 -19.656 -20.312 1 96.06 109 LEU A N 1
ATOM 793 C CA . LEU A 1 109 ? -5.996 -19.766 -20.031 1 96.06 109 LEU A CA 1
ATOM 794 C C . LEU A 1 109 ? -6.812 -19.719 -21.312 1 96.06 109 LEU A C 1
ATOM 796 O O . LEU A 1 109 ? -7.801 -20.438 -21.453 1 96.06 109 LEU A O 1
ATOM 800 N N . MET A 1 110 ? -6.43 -18.859 -22.203 1 96.12 110 MET A N 1
ATOM 801 C CA . MET A 1 110 ? -7.141 -18.75 -23.469 1 96.12 110 MET A CA 1
ATOM 802 C C . MET A 1 110 ? -7.023 -20.031 -24.281 1 96.12 110 MET A C 1
ATOM 804 O O . MET A 1 110 ? -8.008 -20.484 -24.875 1 96.12 110 MET A O 1
ATOM 808 N N . GLU A 1 111 ? -5.812 -20.516 -24.312 1 95.25 111 GLU A N 1
ATOM 809 C CA . GLU A 1 111 ? -5.559 -21.75 -25.078 1 95.25 111 GLU A CA 1
ATOM 810 C C . GLU A 1 111 ? -6.312 -22.938 -24.469 1 95.25 111 GLU A C 1
ATOM 812 O O . GLU A 1 111 ? -7.043 -23.625 -25.172 1 95.25 111 GLU A O 1
ATOM 817 N N . LYS A 1 112 ? -6.262 -23.109 -23.188 1 95.62 112 LYS A N 1
ATOM 818 C CA . LYS A 1 112 ? -6.812 -24.297 -22.531 1 95.62 112 LYS A CA 1
ATOM 819 C C . LYS A 1 112 ? -8.312 -24.141 -22.297 1 95.62 112 LYS A C 1
ATOM 821 O O . LYS A 1 112 ? -9.023 -25.141 -22.141 1 95.62 112 LYS A O 1
ATOM 826 N N . GLY A 1 113 ? -8.773 -22.906 -22.281 1 97.12 113 GLY A N 1
ATOM 827 C CA . GLY A 1 113 ? -10.18 -22.641 -22 1 97.12 113 GLY A CA 1
ATOM 828 C C . GLY A 1 113 ? -11.031 -22.547 -23.25 1 97.12 113 GLY A C 1
ATOM 829 O O . GLY A 1 113 ? -12.25 -22.406 -23.156 1 97.12 113 GLY A O 1
ATOM 830 N N . ALA A 1 114 ? -10.414 -22.547 -24.391 1 96.75 114 ALA A N 1
ATOM 831 C CA . ALA A 1 114 ? -11.156 -22.375 -25.641 1 96.75 114 ALA A CA 1
ATOM 832 C C . ALA A 1 114 ? -12.305 -23.375 -25.734 1 96.75 114 ALA A C 1
ATOM 834 O O . ALA A 1 114 ? -12.094 -24.578 -25.609 1 96.75 114 ALA A O 1
ATOM 835 N N . GLY A 1 115 ? -13.531 -22.797 -25.906 1 96.06 115 GLY A N 1
ATOM 836 C CA . GLY A 1 115 ? -14.719 -23.625 -26.094 1 96.06 115 GLY A CA 1
ATOM 837 C C . GLY A 1 115 ? -15.172 -24.297 -24.828 1 96.06 115 GLY A C 1
ATOM 838 O O . GLY A 1 115 ? -15.961 -25.25 -24.859 1 96.06 115 GLY A O 1
ATOM 839 N N . LYS A 1 116 ? -14.719 -23.875 -23.703 1 98.12 116 LYS A N 1
ATOM 840 C CA . LYS A 1 116 ? -15.023 -24.547 -22.438 1 98.12 116 LYS A CA 1
ATOM 841 C C . LYS A 1 116 ? -15.602 -23.562 -21.422 1 98.12 116 LYS A C 1
ATOM 843 O O . LYS A 1 116 ? -15.727 -22.375 -21.719 1 98.12 116 LYS A O 1
ATOM 848 N N . THR A 1 117 ? -16.031 -24.141 -20.297 1 98.44 117 THR A N 1
ATOM 849 C CA . THR A 1 117 ? -16.453 -23.328 -19.141 1 98.44 117 THR A CA 1
ATOM 850 C C . THR A 1 117 ? -15.258 -23.047 -18.234 1 98.44 117 THR A C 1
ATOM 852 O O . THR A 1 117 ? -14.602 -23.969 -17.75 1 98.44 117 THR A O 1
ATOM 855 N N . VAL A 1 118 ? -14.984 -21.75 -18.047 1 98.69 118 VAL A N 1
ATOM 856 C CA . VAL A 1 118 ? -13.82 -21.312 -17.281 1 98.69 118 VAL A CA 1
ATOM 857 C C . VAL A 1 118 ? -14.266 -20.562 -16.031 1 98.69 118 VAL A C 1
ATOM 859 O O . VAL A 1 118 ? -15.133 -19.688 -16.109 1 98.69 118 VAL A O 1
ATOM 862 N N . ALA A 1 119 ? -13.789 -20.938 -14.867 1 98.81 119 ALA A N 1
ATOM 863 C CA . ALA A 1 119 ? -13.875 -20.125 -13.648 1 98.81 119 ALA A CA 1
ATOM 864 C C . ALA A 1 119 ? -12.539 -19.469 -13.336 1 98.81 119 ALA A C 1
ATOM 866 O O . ALA A 1 119 ? -11.492 -20.109 -13.359 1 98.81 119 ALA A O 1
ATOM 867 N N . LEU A 1 120 ? -12.562 -18.219 -13.125 1 98.62 120 LEU A N 1
ATOM 868 C CA . LEU A 1 120 ? -11.367 -17.453 -12.812 1 98.62 120 LEU A CA 1
ATOM 869 C C . LEU A 1 120 ? -11.5 -16.766 -11.453 1 98.62 120 LEU A C 1
ATOM 871 O O . LEU A 1 120 ? -12.453 -16.016 -11.219 1 98.62 120 LEU A O 1
ATOM 875 N N . VAL A 1 121 ? -10.57 -17.094 -10.539 1 98.31 121 VAL A N 1
ATOM 876 C CA . VAL A 1 121 ? -10.508 -16.438 -9.242 1 98.31 121 VAL A CA 1
ATOM 877 C C . VAL A 1 121 ? -9.492 -15.305 -9.281 1 98.31 121 VAL A C 1
ATOM 879 O O . VAL A 1 121 ? -8.289 -15.539 -9.438 1 98.31 121 VAL A O 1
ATOM 882 N N . GLY A 1 122 ? -9.961 -14.109 -9.055 1 95.81 122 GLY A N 1
ATOM 883 C CA . GLY A 1 122 ? -9.133 -12.914 -9.164 1 95.81 122 GLY A CA 1
ATOM 884 C C . GLY A 1 122 ? -9.508 -12.039 -10.352 1 95.81 122 GLY A C 1
ATOM 885 O O . GLY A 1 122 ? -9.984 -12.539 -11.367 1 95.81 122 GLY A O 1
ATOM 886 N N . HIS A 1 123 ? -9.297 -10.812 -10.219 1 93.19 123 HIS A N 1
ATOM 887 C CA . HIS A 1 123 ? -9.516 -9.867 -11.312 1 93.19 123 HIS A CA 1
ATOM 888 C C . HIS A 1 123 ? -8.227 -9.617 -12.086 1 93.19 123 HIS A C 1
ATOM 890 O O . HIS A 1 123 ? -7.266 -9.062 -11.539 1 93.19 123 HIS A O 1
ATOM 896 N N . PHE A 1 124 ? -8.219 -9.992 -13.336 1 93.5 124 PHE A N 1
ATOM 897 C CA . PHE A 1 124 ? -7.047 -9.828 -14.188 1 93.5 124 PHE A CA 1
ATOM 898 C C . PHE A 1 124 ? -7.363 -8.922 -15.367 1 93.5 124 PHE A C 1
ATOM 900 O O . PHE A 1 124 ? -8.508 -8.844 -15.812 1 93.5 124 PHE A O 1
ATOM 907 N N . PRO A 1 125 ? -6.375 -8.242 -15.883 1 90.5 125 PRO A N 1
ATOM 908 C CA . PRO A 1 125 ? -6.613 -7.305 -16.984 1 90.5 125 PRO A CA 1
ATOM 909 C C . PRO A 1 125 ? -7.023 -8 -18.281 1 90.5 125 PRO A C 1
ATOM 911 O O . PRO A 1 125 ? -7.582 -7.359 -19.172 1 90.5 125 PRO A O 1
ATOM 914 N N . PHE A 1 126 ? -6.863 -9.273 -18.328 1 93.44 126 PHE A N 1
ATOM 915 C CA . PHE A 1 126 ? -7.094 -9.969 -19.594 1 93.44 126 PHE A CA 1
ATOM 916 C C . PHE A 1 126 ? -8.484 -10.602 -19.609 1 93.44 126 PHE A C 1
ATOM 918 O O . PHE A 1 126 ? -8.797 -11.383 -20.516 1 93.44 126 PHE A O 1
ATOM 925 N N . ILE A 1 127 ? -9.32 -10.266 -18.719 1 95.19 127 ILE A N 1
ATOM 926 C CA . ILE A 1 127 ? -10.617 -10.914 -18.531 1 95.19 127 ILE A CA 1
ATOM 927 C C . ILE A 1 127 ? -11.461 -10.734 -19.797 1 95.19 127 ILE A C 1
ATOM 929 O O . ILE A 1 127 ? -12.109 -11.68 -20.25 1 95.19 127 ILE A O 1
ATOM 933 N N . GLN A 1 128 ? -11.469 -9.5 -20.312 1 93.94 128 GLN A N 1
ATOM 934 C CA . GLN A 1 128 ? -12.281 -9.266 -21.5 1 93.94 128 GLN A CA 1
ATOM 935 C C . GLN A 1 128 ? -11.812 -10.125 -22.672 1 93.94 128 GLN A C 1
ATOM 937 O O . GLN A 1 128 ? -12.625 -10.727 -23.375 1 93.94 128 GLN A O 1
ATOM 942 N N . LYS A 1 129 ? -10.508 -10.188 -22.891 1 95.12 129 LYS A N 1
ATOM 943 C CA . LYS A 1 129 ? -9.953 -11.023 -23.953 1 95.12 129 LYS A CA 1
ATOM 944 C C . LYS A 1 129 ? -10.297 -12.492 -23.719 1 95.12 129 LYS A C 1
ATOM 946 O O . LYS A 1 129 ? -10.617 -13.219 -24.672 1 95.12 129 LYS A O 1
ATOM 951 N N . LEU A 1 130 ? -10.219 -12.914 -22.516 1 97.06 130 LEU A N 1
ATOM 952 C CA . LEU A 1 130 ? -10.539 -14.289 -22.156 1 97.06 130 LEU A CA 1
ATOM 953 C C . LEU A 1 130 ? -12.008 -14.602 -22.438 1 97.06 130 LEU A C 1
ATOM 955 O O . LEU A 1 130 ? -12.328 -15.664 -22.969 1 97.06 130 LEU A O 1
ATOM 959 N N . ARG A 1 131 ? -12.852 -13.688 -22.094 1 96.69 131 ARG A N 1
ATOM 960 C CA . ARG A 1 131 ? -14.281 -13.852 -22.312 1 96.69 131 ARG A CA 1
ATOM 961 C C . ARG A 1 131 ? -14.594 -14.102 -23.781 1 96.69 131 ARG A C 1
ATOM 963 O O . ARG A 1 131 ? -15.492 -14.875 -24.109 1 96.69 131 ARG A O 1
ATOM 970 N N . GLU A 1 132 ? -13.883 -13.484 -24.625 1 96.25 132 GLU A N 1
ATOM 971 C CA . GLU A 1 132 ? -14.102 -13.586 -26.062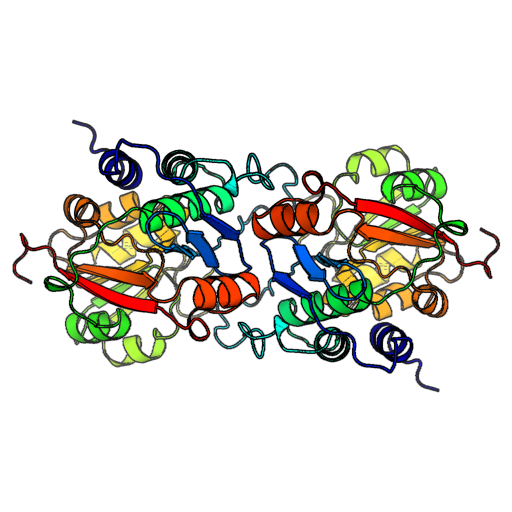 1 96.25 132 GLU A CA 1
ATOM 972 C C . GLU A 1 132 ? -13.609 -14.93 -26.594 1 96.25 132 GLU A C 1
ATOM 974 O O . GLU A 1 132 ? -13.969 -15.328 -27.703 1 96.25 132 GLU A O 1
ATOM 979 N N . ARG A 1 133 ? -12.867 -15.578 -25.859 1 96.38 133 ARG A N 1
ATOM 980 C CA . ARG A 1 133 ? -12.195 -16.766 -26.375 1 96.38 133 ARG A CA 1
ATOM 981 C C . ARG A 1 133 ? -12.844 -18.047 -25.844 1 96.38 133 ARG A C 1
ATOM 983 O O . ARG A 1 133 ? -12.766 -19.094 -26.469 1 96.38 133 ARG A O 1
ATOM 990 N N . VAL A 1 134 ? -13.477 -17.906 -24.734 1 97.69 134 VAL A N 1
ATOM 991 C CA . VAL A 1 134 ? -13.984 -19.109 -24.094 1 97.69 134 VAL A CA 1
ATOM 992 C C . VAL A 1 134 ? -15.5 -19.172 -24.25 1 97.69 134 VAL A C 1
ATOM 994 O O . VAL A 1 134 ? -16.141 -18.203 -24.672 1 97.69 134 VAL A O 1
ATOM 997 N N . GLU A 1 135 ? -16.094 -20.359 -24.047 1 97.56 135 GLU A N 1
ATOM 998 C CA . GLU A 1 135 ? -17.547 -20.516 -24.172 1 97.56 135 GLU A CA 1
ATOM 999 C C . GLU A 1 135 ? -18.281 -19.812 -23.047 1 97.56 135 GLU A C 1
ATOM 1001 O O . GLU A 1 135 ? -19.25 -19.078 -23.281 1 97.56 135 GLU A O 1
ATOM 1006 N N . ASN A 1 136 ? -17.891 -20.062 -21.797 1 97.75 136 ASN A N 1
ATOM 1007 C CA . ASN A 1 136 ? -18.438 -19.453 -20.594 1 97.75 136 ASN A CA 1
ATOM 1008 C C . ASN A 1 136 ? -17.344 -19.062 -19.609 1 97.75 136 ASN A C 1
ATOM 1010 O O . ASN A 1 136 ? -16.438 -19.844 -19.328 1 97.75 136 ASN A O 1
ATOM 1014 N N . LEU A 1 137 ? -17.391 -17.828 -19.188 1 98.38 137 LEU A N 1
ATOM 1015 C CA . LEU A 1 137 ? -16.438 -17.359 -18.188 1 98.38 137 LEU A CA 1
ATOM 1016 C C . LEU A 1 137 ? -17.156 -16.812 -16.969 1 98.38 137 LEU A C 1
ATOM 1018 O O . LEU A 1 137 ? -18.047 -15.969 -17.078 1 98.38 137 LEU A O 1
ATOM 1022 N N . GLN A 1 138 ? -16.859 -17.328 -15.805 1 98.38 138 GLN A N 1
ATOM 1023 C CA . GLN A 1 138 ? -17.312 -16.781 -14.531 1 98.38 138 GLN A CA 1
ATOM 1024 C C . GLN A 1 138 ? -16.141 -16.344 -13.664 1 98.38 138 GLN A C 1
ATOM 1026 O O . GLN A 1 138 ? -15.281 -17.156 -13.32 1 98.38 138 GLN A O 1
ATOM 1031 N N . VAL A 1 139 ? -16.109 -15.07 -13.344 1 98.19 139 VAL A N 1
ATOM 1032 C CA . VAL A 1 139 ? -15.008 -14.477 -12.586 1 98.19 139 VAL A CA 1
ATOM 1033 C C . VAL A 1 139 ? -15.445 -14.258 -11.133 1 98.19 139 VAL A C 1
ATOM 1035 O O . VAL A 1 139 ? -16.469 -13.625 -10.883 1 98.19 139 VAL A O 1
ATOM 1038 N N . LEU A 1 140 ? -14.688 -14.82 -10.242 1 98 140 LEU A N 1
ATOM 1039 C CA . LEU A 1 140 ? -14.898 -14.633 -8.812 1 98 140 LEU A CA 1
ATOM 1040 C C . LEU A 1 140 ? -13.938 -13.586 -8.258 1 98 140 LEU A C 1
ATOM 1042 O O . LEU A 1 140 ? -12.734 -13.625 -8.539 1 98 140 LEU A O 1
ATOM 1046 N N . GLU A 1 141 ? -14.43 -12.703 -7.484 1 95.06 141 GLU A N 1
ATOM 1047 C CA . GLU A 1 141 ? -13.625 -11.617 -6.938 1 95.06 141 GLU A CA 1
ATOM 1048 C C . GLU A 1 141 ? -14.148 -11.172 -5.574 1 95.06 141 GLU A C 1
ATOM 1050 O O . GLU A 1 141 ? -15.352 -11.195 -5.328 1 95.06 141 GLU A O 1
ATOM 1055 N N . ILE A 1 142 ? -13.234 -10.812 -4.734 1 89.62 142 ILE A N 1
ATOM 1056 C CA . ILE A 1 142 ? -13.586 -10.359 -3.396 1 89.62 142 ILE A CA 1
ATOM 1057 C C . ILE A 1 142 ? -14.414 -9.078 -3.486 1 89.62 142 ILE A C 1
ATOM 1059 O O . ILE A 1 142 ? -15.398 -8.914 -2.762 1 89.62 142 ILE A O 1
ATOM 1063 N N . HIS A 1 143 ? -14.008 -8.156 -4.309 1 86.75 143 HIS A N 1
ATOM 1064 C CA . HIS A 1 143 ? -14.766 -6.961 -4.656 1 86.75 143 HIS A CA 1
ATOM 1065 C C . HIS A 1 143 ? -15.227 -6.996 -6.109 1 86.75 143 HIS A C 1
ATOM 1067 O O . HIS A 1 143 ? -14.625 -6.344 -6.969 1 86.75 143 HIS A O 1
ATOM 1073 N N . PRO A 1 144 ? -16.328 -7.602 -6.293 1 91.62 144 PRO A N 1
ATOM 1074 C CA . PRO A 1 144 ? -16.719 -7.91 -7.668 1 91.62 144 PRO A CA 1
ATOM 1075 C C . PRO A 1 144 ? -17.156 -6.672 -8.445 1 91.62 144 PRO A C 1
ATOM 1077 O O . PRO A 1 144 ? -17.812 -5.781 -7.887 1 91.62 144 PRO A O 1
ATOM 1080 N N . GLY A 1 145 ? -16.719 -6.609 -9.664 1 87.44 145 GLY A N 1
ATOM 1081 C CA . GLY A 1 145 ? -17.297 -5.664 -10.609 1 87.44 145 GLY A CA 1
ATOM 1082 C C . GLY A 1 145 ? -18.641 -6.109 -11.156 1 87.44 145 GLY A C 1
ATOM 1083 O O . GLY A 1 145 ? -19.25 -7.035 -10.625 1 87.44 145 GLY A O 1
ATOM 1084 N N . GLU A 1 146 ? -19.141 -5.438 -12.109 1 86.25 146 GLU A N 1
ATOM 1085 C CA . GLU A 1 146 ? -20.484 -5.645 -12.656 1 86.25 146 GLU A CA 1
ATOM 1086 C C . GLU A 1 146 ? -20.656 -7.074 -13.164 1 86.25 146 GLU A C 1
ATOM 1088 O O . GLU A 1 146 ? -21.672 -7.715 -12.891 1 86.25 146 GLU A O 1
ATOM 1093 N N . ASP A 1 147 ? -19.75 -7.707 -13.867 1 91.25 147 ASP A N 1
ATOM 1094 C CA . ASP A 1 147 ? -19.891 -9.023 -14.469 1 91.25 147 ASP A CA 1
ATOM 1095 C C . ASP A 1 147 ? -19.047 -10.062 -13.727 1 91.25 147 ASP A C 1
ATOM 1097 O O . ASP A 1 147 ? -18.578 -11.031 -14.328 1 91.25 147 ASP A O 1
ATOM 1101 N N . GLU A 1 148 ? -18.906 -9.844 -12.438 1 95.81 148 GLU A N 1
ATOM 1102 C CA . GLU A 1 148 ? -18.141 -10.758 -11.609 1 95.81 148 GLU A CA 1
ATOM 1103 C C . GLU A 1 148 ? -18.953 -11.242 -10.406 1 95.81 148 GLU A C 1
ATOM 1105 O O . GLU A 1 148 ? -19.969 -10.656 -10.07 1 95.81 148 GLU A O 1
ATOM 1110 N N . TYR A 1 149 ? -18.594 -12.32 -9.883 1 97.75 149 TYR A N 1
ATOM 1111 C CA . TYR A 1 149 ? -19.297 -12.938 -8.766 1 97.75 149 TYR A CA 1
ATOM 1112 C C . TYR A 1 149 ? -18.5 -12.781 -7.473 1 97.75 149 TYR A C 1
ATOM 1114 O O . TYR A 1 149 ? -17.266 -12.75 -7.492 1 97.75 149 TYR A O 1
ATOM 1122 N N . PRO A 1 150 ? -19.219 -12.711 -6.324 1 96.94 150 PRO A N 1
ATOM 1123 C CA . PRO A 1 150 ? -18.516 -12.633 -5.035 1 96.94 150 PRO A CA 1
ATOM 1124 C C . PRO A 1 150 ? -17.891 -13.969 -4.625 1 96.94 150 PRO A C 1
ATOM 1126 O O . PRO A 1 150 ? -18.219 -15.008 -5.191 1 96.94 150 PRO A O 1
ATOM 1129 N N . LYS A 1 151 ? -17 -13.914 -3.705 1 95.5 151 LYS A N 1
ATOM 1130 C CA . LYS A 1 151 ? -16.25 -15.086 -3.271 1 95.5 151 LYS A CA 1
ATOM 1131 C C . LYS A 1 151 ? -17.172 -16.172 -2.732 1 95.5 151 LYS A C 1
ATOM 1133 O O . LYS A 1 151 ? -16.875 -17.359 -2.84 1 95.5 151 LYS A O 1
ATOM 1138 N N . GLU A 1 152 ? -18.344 -15.812 -2.246 1 96.5 152 GLU A N 1
ATOM 1139 C CA . GLU A 1 152 ? -19.312 -16.766 -1.685 1 96.5 152 GLU A CA 1
ATOM 1140 C C . GLU A 1 152 ? -19.859 -17.688 -2.762 1 96.5 152 GLU A C 1
ATOM 1142 O O . GLU A 1 152 ? -20.391 -18.766 -2.457 1 96.5 152 GLU A O 1
ATOM 1147 N N . ALA A 1 153 ? -19.766 -17.328 -3.957 1 98.19 153 ALA A N 1
ATOM 1148 C CA . ALA A 1 153 ? -20.297 -18.125 -5.062 1 98.19 153 ALA A CA 1
ATOM 1149 C C . ALA A 1 153 ? -19.328 -19.219 -5.48 1 98.19 153 ALA A C 1
ATOM 1151 O O . ALA A 1 153 ? -19.641 -20.031 -6.352 1 98.19 153 ALA A O 1
ATOM 1152 N N . ALA A 1 154 ? -18.172 -19.312 -4.867 1 98.5 154 ALA A N 1
ATOM 1153 C CA . ALA A 1 154 ? -17.109 -20.219 -5.281 1 98.5 154 ALA A CA 1
ATOM 1154 C C . ALA A 1 154 ? -17.594 -21.672 -5.246 1 98.5 154 ALA A C 1
ATOM 1156 O O . ALA A 1 154 ? -17.328 -22.438 -6.18 1 98.5 154 ALA A O 1
ATOM 1157 N N . ALA A 1 155 ? -18.297 -22.047 -4.25 1 98.31 155 ALA A N 1
ATOM 1158 C CA . ALA A 1 155 ? -18.719 -23.438 -4.062 1 98.31 155 ALA A CA 1
ATOM 1159 C C . ALA A 1 155 ? -19.703 -23.859 -5.152 1 98.31 155 ALA A C 1
ATOM 1161 O O . ALA A 1 155 ? -19.828 -25.047 -5.461 1 98.31 155 ALA A O 1
ATOM 1162 N N . GLU A 1 156 ? -20.375 -22.938 -5.707 1 98.38 156 GLU A N 1
ATOM 1163 C CA . GLU A 1 156 ? -21.328 -23.219 -6.777 1 98.38 156 GLU A CA 1
ATOM 1164 C C . GLU A 1 156 ? -20.656 -23.188 -8.141 1 98.38 156 GLU A C 1
ATOM 1166 O O . GLU A 1 156 ? -20.953 -24.016 -9.008 1 98.38 156 GLU A O 1
ATOM 1171 N N . ILE A 1 157 ? -19.719 -22.344 -8.336 1 98.69 157 ILE A N 1
ATOM 1172 C CA . ILE A 1 157 ? -19.172 -22.016 -9.656 1 98.69 157 ILE A CA 1
ATOM 1173 C C . ILE A 1 157 ? -18 -22.953 -9.969 1 98.69 157 ILE A C 1
ATOM 1175 O O . ILE A 1 157 ? -17.953 -23.562 -11.039 1 98.69 157 ILE A O 1
ATOM 1179 N N . ILE A 1 158 ? -17.125 -23.156 -9.102 1 98.88 158 ILE A N 1
ATOM 1180 C CA . ILE A 1 158 ? -15.82 -23.766 -9.359 1 98.88 158 ILE A CA 1
ATOM 1181 C C . ILE A 1 158 ? -16 -25.234 -9.711 1 98.88 158 ILE A C 1
ATOM 1183 O O . ILE A 1 158 ? -15.406 -25.719 -10.68 1 98.88 158 ILE A O 1
ATOM 1187 N N . PRO A 1 159 ? -16.922 -25.969 -9.031 1 98.69 159 PRO A N 1
ATOM 1188 C CA . PRO A 1 159 ? -17.047 -27.406 -9.336 1 98.69 159 PRO A CA 1
ATOM 1189 C C . PRO A 1 159 ? -17.578 -27.656 -10.75 1 98.69 159 PRO A C 1
ATOM 1191 O O . PRO A 1 159 ? -17.453 -28.766 -11.266 1 98.69 159 PRO A O 1
ATOM 1194 N N . ARG A 1 160 ? -18.109 -26.672 -11.383 1 98.44 160 ARG A N 1
ATOM 1195 C CA . ARG A 1 160 ? -18.766 -26.844 -12.68 1 98.44 160 ARG A CA 1
ATOM 1196 C C . ARG A 1 160 ? -17.828 -26.453 -13.82 1 98.44 160 ARG A C 1
ATOM 1198 O O . ARG A 1 160 ? -18.156 -26.625 -14.992 1 98.44 160 ARG A O 1
ATOM 1205 N N . ALA A 1 161 ? -16.688 -25.984 -13.555 1 98.75 161 ALA A N 1
ATOM 1206 C CA . ALA A 1 161 ? -15.773 -25.469 -14.562 1 98.75 161 ALA A CA 1
ATOM 1207 C C . ALA A 1 161 ? -14.898 -26.578 -15.133 1 98.75 161 ALA A C 1
ATOM 1209 O O . ALA A 1 161 ? -14.484 -27.484 -14.406 1 98.75 161 ALA A O 1
ATOM 1210 N N . ASP A 1 162 ? -14.562 -26.422 -16.438 1 98.44 162 ASP A N 1
ATOM 1211 C CA . ASP A 1 162 ? -13.609 -27.312 -17.094 1 98.44 162 ASP A CA 1
ATOM 1212 C C . ASP A 1 162 ? -12.172 -26.875 -16.812 1 98.44 162 ASP A C 1
ATOM 1214 O O . ASP A 1 162 ? -11.266 -27.703 -16.781 1 98.44 162 ASP A O 1
ATOM 1218 N N . VAL A 1 163 ? -11.977 -25.625 -16.797 1 98.56 163 VAL A N 1
ATOM 1219 C CA . VAL A 1 163 ? -10.703 -24.984 -16.516 1 98.56 163 VAL A CA 1
ATOM 1220 C C . VAL A 1 163 ? -10.867 -23.969 -15.391 1 98.56 163 VAL A C 1
ATOM 1222 O O . VAL A 1 163 ? -11.82 -23.172 -15.398 1 98.56 163 VAL A O 1
ATOM 1225 N N . VAL A 1 164 ? -10.016 -24.031 -14.398 1 98.75 164 VAL A N 1
ATOM 1226 C CA . VAL A 1 164 ? -10.055 -23.109 -13.273 1 98.75 164 VAL A CA 1
ATOM 1227 C C . VAL A 1 164 ? -8.727 -22.359 -13.172 1 98.75 164 VAL A C 1
ATOM 1229 O O . VAL A 1 164 ? -7.664 -22.984 -13.109 1 98.75 164 VAL A O 1
ATOM 1232 N N . GLY A 1 165 ? -8.75 -21.047 -13.273 1 98.56 165 GLY A N 1
ATOM 1233 C CA . GLY A 1 165 ? -7.625 -20.203 -12.938 1 98.56 165 GLY A CA 1
ATOM 1234 C C . GLY A 1 165 ? -7.719 -19.609 -11.547 1 98.56 165 GLY A C 1
ATOM 1235 O O . GLY A 1 165 ? -8.734 -19 -11.188 1 98.56 165 GLY A O 1
ATOM 1236 N N . ILE A 1 166 ? -6.746 -19.828 -10.742 1 98.62 166 ILE A N 1
ATOM 1237 C CA . ILE A 1 166 ? -6.734 -19.297 -9.375 1 98.62 166 ILE A CA 1
ATOM 1238 C C . ILE A 1 166 ? -5.531 -18.375 -9.188 1 98.62 166 ILE A C 1
ATOM 1240 O O . ILE A 1 166 ? -4.395 -18.781 -9.445 1 98.62 166 ILE A O 1
ATOM 1244 N N . THR A 1 167 ? -5.781 -17.172 -8.781 1 98.06 167 THR A N 1
ATOM 1245 C CA . THR A 1 167 ? -4.699 -16.219 -8.547 1 98.06 167 THR A CA 1
ATOM 1246 C C . THR A 1 167 ? -3.785 -16.703 -7.43 1 98.06 167 THR A C 1
ATOM 1248 O O . THR A 1 167 ? -4.258 -17.188 -6.398 1 98.06 167 THR A O 1
ATOM 1251 N N . GLY A 1 168 ? -2.451 -16.5 -7.621 1 98.25 168 GLY A N 1
ATOM 1252 C CA . GLY A 1 168 ? -1.483 -16.828 -6.586 1 98.25 168 GLY A CA 1
ATOM 1253 C C . GLY A 1 168 ? -1.723 -16.078 -5.285 1 98.25 168 GLY A C 1
ATOM 1254 O O . GLY A 1 168 ? -1.396 -16.578 -4.211 1 98.25 168 GLY A O 1
ATOM 1255 N N . SER A 1 169 ? -2.367 -14.938 -5.375 1 97.81 169 SER A N 1
ATOM 1256 C CA . SER A 1 169 ? -2.582 -14.102 -4.199 1 97.81 169 SER A CA 1
ATOM 1257 C C . SER A 1 169 ? -3.564 -14.75 -3.23 1 97.81 169 SER A C 1
ATOM 1259 O O . SER A 1 169 ? -3.701 -14.312 -2.086 1 97.81 169 SER A O 1
ATOM 1261 N N . SER A 1 170 ? -4.242 -15.828 -3.635 1 98 170 SER A N 1
ATOM 1262 C CA . SER A 1 170 ? -5.117 -16.562 -2.727 1 98 170 SER A CA 1
ATOM 1263 C C . SER A 1 170 ? -4.32 -17.219 -1.606 1 98 170 SER A C 1
ATOM 1265 O O . SER A 1 170 ? -4.891 -17.656 -0.6 1 98 170 SER A O 1
ATOM 1267 N N . LEU A 1 171 ? -2.998 -17.359 -1.778 1 98.38 171 LEU A N 1
ATOM 1268 C CA . LEU A 1 171 ? -2.145 -17.797 -0.681 1 98.38 171 LEU A CA 1
ATOM 1269 C C . LEU A 1 171 ? -2.084 -16.75 0.418 1 98.38 171 LEU A C 1
ATOM 1271 O O . LEU A 1 171 ? -2.047 -17.078 1.604 1 98.38 171 LEU A O 1
ATOM 1275 N N . VAL A 1 172 ? -2.064 -15.5 0.037 1 97.88 172 VAL A N 1
ATOM 1276 C CA . VAL A 1 172 ? -1.911 -14.383 0.963 1 97.88 172 VAL A CA 1
ATOM 1277 C C . VAL A 1 172 ? -3.154 -14.266 1.841 1 97.88 172 VAL A C 1
ATOM 1279 O O . VAL A 1 172 ? -3.057 -13.953 3.029 1 97.88 172 VAL A O 1
ATOM 1282 N N . ASN A 1 173 ? -4.293 -14.586 1.285 1 94.38 173 ASN A N 1
ATOM 1283 C CA . ASN A 1 173 ? -5.52 -14.516 2.068 1 94.38 173 ASN A CA 1
ATOM 1284 C C . ASN A 1 173 ? -5.949 -15.898 2.562 1 94.38 173 ASN A C 1
ATOM 1286 O O . ASN A 1 173 ? -7.074 -16.078 3.023 1 94.38 173 ASN A O 1
ATOM 1290 N N . HIS A 1 174 ? -5.188 -16.906 2.334 1 97.06 174 HIS A N 1
ATOM 1291 C CA . HIS A 1 174 ? -5.34 -18.25 2.883 1 97.06 174 HIS A CA 1
ATOM 1292 C C . HIS A 1 174 ? -6.59 -18.938 2.328 1 97.06 174 HIS A C 1
ATOM 1294 O O . HIS A 1 174 ? -7.281 -19.656 3.055 1 97.06 174 HIS A O 1
ATOM 1300 N N . THR A 1 175 ? -6.879 -18.719 1.093 1 97.12 175 THR A N 1
ATOM 1301 C CA . THR A 1 175 ? -8.07 -19.344 0.524 1 97.12 175 THR A CA 1
ATOM 1302 C C . THR A 1 175 ? -7.688 -20.406 -0.501 1 97.12 175 THR A C 1
ATOM 1304 O O . THR A 1 175 ? -8.531 -21.188 -0.926 1 97.12 175 THR A O 1
ATOM 1307 N N . MET A 1 176 ? -6.465 -20.5 -0.876 1 98.06 176 MET A N 1
ATOM 1308 C CA . MET A 1 176 ? -6.016 -21.359 -1.965 1 98.06 176 MET A CA 1
ATOM 1309 C C . MET A 1 176 ? -6.398 -22.812 -1.699 1 98.06 176 MET A C 1
ATOM 1311 O O . MET A 1 176 ? -6.973 -23.484 -2.564 1 98.06 176 MET A O 1
ATOM 1315 N N . ASP A 1 177 ? -6.121 -23.328 -0.477 1 98.12 177 ASP A N 1
ATOM 1316 C CA . ASP A 1 177 ? -6.441 -24.703 -0.157 1 98.12 177 ASP A CA 1
ATOM 1317 C C . ASP A 1 177 ? -7.918 -25 -0.401 1 98.12 177 ASP A C 1
ATOM 1319 O O . ASP A 1 177 ? -8.258 -25.984 -1.067 1 98.12 177 ASP A O 1
ATOM 1323 N N . GLY A 1 178 ? -8.742 -24.125 0.121 1 97.94 178 GLY A N 1
ATOM 1324 C CA . GLY A 1 178 ? -10.172 -24.312 -0.043 1 97.94 178 GLY A CA 1
ATOM 1325 C C . GLY A 1 178 ? -10.625 -24.234 -1.491 1 97.94 178 GLY A C 1
ATOM 1326 O O . GLY A 1 178 ? -11.484 -25.016 -1.914 1 97.94 178 GLY A O 1
ATOM 1327 N N . LEU A 1 179 ? -10.078 -23.328 -2.258 1 98.56 179 LEU A N 1
ATOM 1328 C CA . LEU A 1 179 ? -10.43 -23.188 -3.666 1 98.56 179 LEU A CA 1
ATOM 1329 C C . LEU A 1 179 ? -10.023 -24.422 -4.457 1 98.56 179 LEU A C 1
ATOM 1331 O O . LEU A 1 179 ? -10.789 -24.906 -5.297 1 98.56 179 LEU A O 1
ATOM 1335 N N . LEU A 1 180 ? -8.875 -24.922 -4.18 1 98.19 180 LEU A N 1
ATOM 1336 C CA . LEU A 1 180 ? -8.391 -26.125 -4.859 1 98.19 180 LEU A CA 1
ATOM 1337 C C . LEU A 1 180 ? -9.273 -27.328 -4.527 1 98.19 180 LEU A C 1
ATOM 1339 O O . LEU A 1 180 ? -9.547 -28.156 -5.395 1 98.19 180 LEU A O 1
ATOM 1343 N N . ASP A 1 181 ? -9.727 -27.359 -3.314 1 97.56 181 ASP A N 1
ATOM 1344 C CA . ASP A 1 181 ? -10.578 -28.469 -2.871 1 97.56 181 ASP A CA 1
ATOM 1345 C C . ASP A 1 181 ? -11.914 -28.453 -3.613 1 97.56 181 ASP A C 1
ATOM 1347 O O . ASP A 1 181 ? -12.57 -29.484 -3.732 1 97.56 181 ASP A O 1
ATOM 1351 N N . LEU A 1 182 ? -12.336 -27.344 -4.09 1 98.44 182 LEU A N 1
ATOM 1352 C CA . LEU A 1 182 ? -13.625 -27.203 -4.754 1 98.44 182 LEU A CA 1
ATOM 1353 C C . LEU A 1 182 ? -13.555 -27.703 -6.195 1 98.44 182 LEU A C 1
ATOM 1355 O O . LEU A 1 182 ? -14.586 -27.938 -6.828 1 98.44 182 LEU A O 1
ATOM 1359 N N . CYS A 1 183 ? -12.383 -27.75 -6.773 1 98.38 183 CYS A N 1
ATOM 1360 C CA . CYS A 1 183 ? -12.219 -28.047 -8.195 1 98.38 183 CYS A CA 1
ATOM 1361 C C . CYS A 1 183 ? -12.633 -29.484 -8.5 1 98.38 183 CYS A C 1
ATOM 1363 O O . CYS A 1 183 ? -12.32 -30.406 -7.746 1 98.38 183 CYS A O 1
ATOM 1365 N N . ASP A 1 184 ? -13.367 -29.656 -9.633 1 97.94 184 ASP A N 1
ATOM 1366 C CA . ASP A 1 184 ? -13.602 -30.984 -10.164 1 97.94 184 ASP A CA 1
ATOM 1367 C C . ASP A 1 184 ? -12.289 -31.719 -10.43 1 97.94 184 ASP A C 1
ATOM 1369 O O . ASP A 1 184 ? -11.344 -31.125 -10.953 1 97.94 184 ASP A O 1
ATOM 1373 N N . PRO A 1 185 ? -12.219 -32.969 -10.07 1 95.56 185 PRO A N 1
ATOM 1374 C CA . PRO A 1 185 ? -10.977 -33.75 -10.266 1 95.56 185 PRO A CA 1
ATOM 1375 C C . PRO A 1 185 ? -10.547 -33.781 -11.727 1 95.56 185 PRO A C 1
ATOM 1377 O O . PRO A 1 185 ? -9.367 -34 -12.023 1 95.56 185 PRO A O 1
ATOM 1380 N N . ASN A 1 186 ? -11.461 -33.594 -12.641 1 96.06 186 ASN A N 1
ATOM 1381 C CA . ASN A 1 186 ? -11.141 -33.656 -14.062 1 96.06 186 ASN A CA 1
ATOM 1382 C C . ASN A 1 186 ? -10.867 -32.281 -14.641 1 96.06 186 ASN A C 1
ATOM 1384 O O . ASN A 1 186 ? -10.477 -32.156 -15.805 1 96.06 186 ASN A O 1
ATOM 1388 N N . ALA A 1 187 ? -11.086 -31.234 -13.875 1 97.81 187 ALA A N 1
ATOM 1389 C CA . ALA A 1 187 ? -10.828 -29.891 -14.352 1 97.81 187 ALA A CA 1
ATOM 1390 C C . ALA A 1 187 ? -9.328 -29.625 -14.484 1 97.81 187 ALA A C 1
ATOM 1392 O O . ALA A 1 187 ? -8.531 -30.188 -13.734 1 97.81 187 ALA A O 1
ATOM 1393 N N . LEU A 1 188 ? -8.945 -28.828 -15.461 1 98 188 LEU A N 1
ATOM 1394 C CA . LEU A 1 188 ? -7.59 -28.297 -15.531 1 98 188 LEU A CA 1
ATOM 1395 C C . LEU A 1 188 ? -7.426 -27.109 -14.602 1 98 188 LEU A C 1
ATOM 1397 O O . LEU A 1 188 ? -8.141 -26.109 -14.742 1 98 188 LEU A O 1
ATOM 1401 N N . VAL A 1 189 ? -6.535 -27.172 -13.664 1 98.31 189 VAL A N 1
ATOM 1402 C CA . VAL A 1 189 ? -6.371 -26.141 -12.648 1 98.31 189 VAL A CA 1
ATOM 1403 C C . VAL A 1 189 ? -5.055 -25.406 -12.875 1 98.31 189 VAL A C 1
ATOM 1405 O O . VAL A 1 189 ? -3.98 -26 -12.844 1 98.31 189 VAL A O 1
ATOM 1408 N N . ILE A 1 190 ? -5.133 -24.125 -13.07 1 98.19 190 ILE A N 1
ATOM 1409 C CA . ILE A 1 190 ? -3.98 -23.266 -13.289 1 98.19 190 ILE A CA 1
ATOM 1410 C C . ILE A 1 190 ? -3.881 -22.234 -12.164 1 98.19 190 ILE A C 1
ATOM 1412 O O . ILE A 1 190 ? -4.812 -21.469 -11.938 1 98.19 190 ILE A O 1
ATOM 1416 N N . VAL A 1 191 ? -2.826 -22.266 -11.391 1 98.44 191 VAL A N 1
ATOM 1417 C CA . VAL A 1 191 ? -2.543 -21.188 -10.445 1 98.44 191 VAL A CA 1
ATOM 1418 C C . VAL A 1 191 ? -1.621 -20.156 -11.086 1 98.44 191 VAL A C 1
ATOM 1420 O O . VAL A 1 191 ? -0.555 -20.5 -11.602 1 98.44 191 VAL A O 1
ATOM 1423 N N . LEU A 1 192 ? -2.068 -18.938 -11.062 1 98.06 192 LEU A N 1
ATOM 1424 C CA . LEU A 1 192 ? -1.361 -17.984 -11.914 1 98.06 192 LEU A CA 1
ATOM 1425 C C . LEU A 1 192 ? -1.206 -16.641 -11.211 1 98.06 192 LEU A C 1
ATOM 1427 O O . LEU A 1 192 ? -1.91 -16.359 -10.234 1 98.06 192 LEU A O 1
ATOM 1431 N N . GLY A 1 193 ? -0.278 -15.836 -11.742 1 97.12 193 GLY A N 1
ATOM 1432 C CA . GLY A 1 193 ? 0.059 -14.516 -11.234 1 97.12 193 GLY A CA 1
ATOM 1433 C C . GLY A 1 193 ? 1.453 -14.445 -10.641 1 97.12 193 GLY A C 1
ATOM 1434 O O . GLY A 1 193 ? 1.999 -15.453 -10.195 1 97.12 193 GLY A O 1
ATOM 1435 N N . PRO A 1 194 ? 1.942 -13.281 -10.492 1 96.94 194 PRO A N 1
ATOM 1436 C CA . PRO A 1 194 ? 3.318 -13.094 -10.023 1 96.94 194 PRO A CA 1
ATOM 1437 C C . PRO A 1 194 ? 3.541 -13.633 -8.617 1 96.94 194 PRO A C 1
ATOM 1439 O O . PRO A 1 194 ? 4.668 -13.977 -8.25 1 96.94 194 PRO A O 1
ATOM 1442 N N . THR A 1 195 ? 2.504 -13.734 -7.816 1 98.5 195 THR A N 1
ATOM 1443 C CA . THR A 1 195 ? 2.582 -14.195 -6.438 1 98.5 195 THR A CA 1
ATOM 1444 C C . THR A 1 195 ? 2.801 -15.703 -6.383 1 98.5 195 THR A C 1
ATOM 1446 O O . THR A 1 195 ? 3.24 -16.234 -5.359 1 98.5 195 THR A O 1
ATOM 1449 N N . THR A 1 196 ? 2.59 -16.438 -7.418 1 98.62 196 THR A N 1
ATOM 1450 C CA . THR A 1 1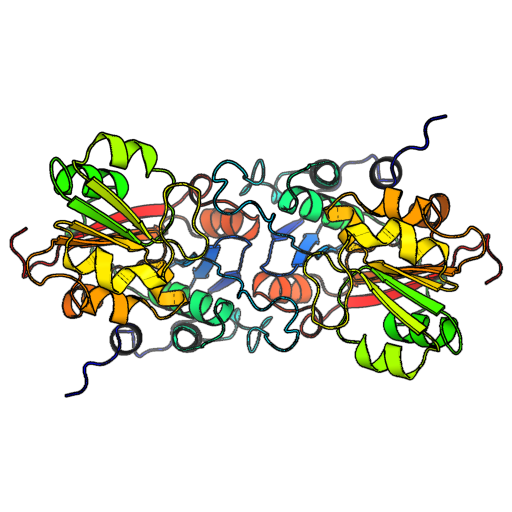96 ? 2.531 -17.891 -7.434 1 98.62 196 THR A CA 1
ATOM 1451 C C . THR A 1 196 ? 3.914 -18.484 -7.191 1 98.62 196 THR A C 1
ATOM 1453 O O . THR A 1 196 ? 4.848 -18.234 -7.957 1 98.62 196 THR A O 1
ATOM 1456 N N . PRO A 1 197 ? 4.023 -19.297 -6.141 1 98.69 197 PRO A N 1
ATOM 1457 C CA . PRO A 1 197 ? 5.277 -20.031 -5.969 1 98.69 197 PRO A CA 1
ATOM 1458 C C . PRO A 1 197 ? 5.516 -21.062 -7.078 1 98.69 197 PRO A C 1
ATOM 1460 O O . PRO A 1 197 ? 4.641 -21.875 -7.363 1 98.69 197 PRO A O 1
ATOM 1463 N N . LEU A 1 198 ? 6.648 -20.969 -7.672 1 97.75 198 LEU A N 1
ATOM 1464 C CA . LEU A 1 198 ? 7.043 -21.953 -8.68 1 97.75 198 LEU A CA 1
ATOM 1465 C C . LEU A 1 198 ? 7.668 -23.188 -8.023 1 97.75 198 LEU A C 1
ATOM 1467 O O . LEU A 1 198 ? 8.859 -23.453 -8.211 1 97.75 198 LEU A O 1
ATOM 1471 N N . SER A 1 199 ? 6.883 -23.906 -7.281 1 97.5 199 SER A N 1
ATOM 1472 C CA . SER A 1 199 ? 7.285 -25.062 -6.477 1 97.5 199 SER A CA 1
ATOM 1473 C C . SER A 1 199 ? 6.445 -26.281 -6.805 1 97.5 199 SER A C 1
ATOM 1475 O O . SER A 1 199 ? 5.234 -26.172 -7.004 1 97.5 199 SER A O 1
ATOM 1477 N N . PRO A 1 200 ? 7 -27.469 -6.797 1 95.81 200 PRO A N 1
ATOM 1478 C CA . PRO A 1 200 ? 6.238 -28.703 -7.012 1 95.81 200 PRO A CA 1
ATOM 1479 C C . PRO A 1 200 ? 5.207 -28.953 -5.914 1 95.81 200 PRO A C 1
ATOM 1481 O O . PRO A 1 200 ? 4.266 -29.719 -6.113 1 95.81 200 PRO A O 1
ATOM 1484 N N . VAL A 1 201 ? 5.375 -28.312 -4.758 1 97.12 201 VAL A N 1
ATOM 1485 C CA . VAL A 1 201 ? 4.414 -28.453 -3.668 1 97.12 201 VAL A CA 1
ATOM 1486 C C . VAL A 1 201 ? 3.02 -28.078 -4.16 1 97.12 201 VAL A C 1
ATOM 1488 O O . VAL A 1 201 ? 2.023 -28.672 -3.74 1 97.12 201 VAL A O 1
ATOM 1491 N N . MET A 1 202 ? 2.949 -27.125 -5.098 1 97.56 202 MET A N 1
ATOM 1492 C CA . MET A 1 202 ? 1.668 -26.688 -5.637 1 97.56 202 MET A CA 1
ATOM 1493 C C . MET A 1 202 ? 0.969 -27.812 -6.387 1 97.56 202 MET A C 1
ATOM 1495 O O . MET A 1 202 ? -0.256 -27.938 -6.332 1 97.56 202 MET A O 1
ATOM 1499 N N . PHE A 1 203 ? 1.749 -28.641 -7.027 1 96.56 203 PHE A N 1
ATOM 1500 C CA . PHE A 1 203 ? 1.2 -29.766 -7.77 1 96.56 203 PHE A CA 1
ATOM 1501 C C . PHE A 1 203 ? 0.656 -30.828 -6.82 1 96.56 203 PHE A C 1
ATOM 1503 O O . PHE A 1 203 ? -0.382 -31.438 -7.09 1 96.56 203 PHE A O 1
ATOM 1510 N N . GLU A 1 204 ? 1.32 -31 -5.738 1 94.81 204 GLU A N 1
ATOM 1511 C CA . GLU A 1 204 ? 0.9 -31.969 -4.738 1 94.81 204 GLU A CA 1
ATOM 1512 C C . GLU A 1 204 ? -0.456 -31.609 -4.145 1 94.81 204 GLU A C 1
ATOM 1514 O O . GLU A 1 204 ? -1.157 -32.469 -3.607 1 94.81 204 GLU A O 1
ATOM 1519 N N . HIS A 1 205 ? -0.816 -30.359 -4.348 1 94.88 205 HIS A N 1
ATOM 1520 C CA . HIS A 1 205 ? -2.061 -29.906 -3.746 1 94.88 205 HIS A CA 1
ATOM 1521 C C . HIS A 1 205 ? -3.133 -29.672 -4.805 1 94.88 205 HIS A C 1
ATOM 1523 O O . HIS A 1 205 ? -4.176 -29.078 -4.516 1 94.88 205 HIS A O 1
ATOM 1529 N N . GLY A 1 206 ? -2.867 -30.031 -6.035 1 95.06 206 GLY A N 1
ATOM 1530 C CA . GLY A 1 206 ? -3.975 -30.094 -6.977 1 95.06 206 GLY A CA 1
ATOM 1531 C C . GLY A 1 206 ? -3.795 -29.188 -8.172 1 95.06 206 GLY A C 1
ATOM 1532 O O . GLY A 1 206 ? -4.582 -29.234 -9.125 1 95.06 206 GLY A O 1
ATOM 1533 N N . ALA A 1 207 ? -2.787 -28.359 -8.172 1 97.62 207 ALA A N 1
ATOM 1534 C CA . ALA A 1 207 ? -2.527 -27.547 -9.359 1 97.62 207 ALA A CA 1
ATOM 1535 C C . ALA A 1 207 ? -1.999 -28.406 -10.508 1 97.62 207 ALA A C 1
ATOM 1537 O O . ALA A 1 207 ? -1.193 -29.312 -10.289 1 97.62 207 ALA A O 1
ATOM 1538 N N . ASP A 1 208 ? -2.49 -28.094 -11.672 1 97.38 208 ASP A N 1
ATOM 1539 C CA . ASP A 1 208 ? -1.978 -28.781 -12.859 1 97.38 208 ASP A CA 1
ATOM 1540 C C . ASP A 1 208 ? -0.881 -27.953 -13.531 1 97.38 208 ASP A C 1
ATOM 1542 O O . ASP A 1 208 ? 0.064 -28.516 -14.094 1 97.38 208 ASP A O 1
ATOM 1546 N N . ILE A 1 209 ? -1.071 -26.734 -13.539 1 97.19 209 ILE A N 1
ATOM 1547 C CA . ILE A 1 209 ? -0.112 -25.797 -14.094 1 97.19 209 ILE A CA 1
ATOM 1548 C C . ILE A 1 209 ? 0.092 -24.641 -13.109 1 97.19 209 ILE A C 1
ATOM 1550 O O . ILE A 1 209 ? -0.869 -24.141 -12.516 1 97.19 209 ILE A O 1
ATOM 1554 N N . ILE A 1 210 ? 1.305 -24.266 -12.906 1 97.62 210 ILE A N 1
ATOM 1555 C CA . ILE A 1 210 ? 1.608 -23.078 -12.133 1 97.62 210 ILE A CA 1
ATOM 1556 C C . ILE A 1 210 ? 2.338 -22.062 -13.008 1 97.62 210 ILE A C 1
ATOM 1558 O O . ILE A 1 210 ? 3.277 -22.406 -13.727 1 97.62 210 ILE A O 1
ATOM 1562 N N . ALA A 1 211 ? 1.821 -20.891 -13.039 1 97.56 211 ALA A N 1
ATOM 1563 C CA . ALA A 1 211 ? 2.371 -19.781 -13.812 1 97.56 211 ALA A CA 1
ATOM 1564 C C . ALA A 1 211 ? 2.684 -18.594 -12.914 1 97.56 211 ALA A C 1
ATOM 1566 O O . ALA A 1 211 ? 1.772 -17.938 -12.406 1 97.56 211 ALA A O 1
ATOM 1567 N N . GLY A 1 212 ? 3.928 -18.328 -12.68 1 97.19 212 GLY A N 1
ATOM 1568 C CA . GLY A 1 212 ? 4.379 -17.266 -11.789 1 97.19 212 GLY A CA 1
ATOM 1569 C C . GLY A 1 212 ? 5.43 -16.375 -12.422 1 97.19 212 GLY A C 1
ATOM 1570 O O . GLY A 1 212 ? 5.41 -16.141 -13.633 1 97.19 212 GLY A O 1
ATOM 1571 N N . SER A 1 213 ? 6.133 -15.789 -11.547 1 96.69 213 SER A N 1
ATOM 1572 C CA . SER A 1 213 ? 7.145 -14.852 -12.023 1 96.69 213 SER A CA 1
ATOM 1573 C C . SER A 1 213 ? 8.516 -15.164 -11.422 1 96.69 213 SER A C 1
ATOM 1575 O O . SER A 1 213 ? 8.602 -15.695 -10.312 1 96.69 213 SER A O 1
ATOM 1577 N N . ARG A 1 214 ? 9.5 -14.93 -12.18 1 97.06 214 ARG A N 1
ATOM 1578 C CA . ARG A 1 214 ? 10.898 -14.984 -11.75 1 97.06 214 ARG A CA 1
ATOM 1579 C C . ARG A 1 214 ? 11.57 -13.633 -11.914 1 97.06 214 ARG A C 1
ATOM 1581 O O . ARG A 1 214 ? 11.602 -13.078 -13.016 1 97.06 214 ARG A O 1
ATOM 1588 N N . VAL A 1 215 ? 12.117 -13.109 -10.82 1 98 215 VAL A N 1
ATOM 1589 C CA . VAL A 1 215 ? 12.805 -11.828 -10.867 1 98 215 VAL A CA 1
ATOM 1590 C C . VAL A 1 215 ? 14.219 -12.016 -11.43 1 98 215 VAL A C 1
ATOM 1592 O O . VAL A 1 215 ? 15 -12.805 -10.883 1 98 215 VAL A O 1
ATOM 1595 N N . ILE A 1 216 ? 14.508 -11.289 -12.469 1 97.12 216 ILE A N 1
ATOM 1596 C CA . ILE A 1 216 ? 15.812 -11.438 -13.109 1 97.12 216 ILE A CA 1
ATOM 1597 C C . ILE A 1 216 ? 16.672 -10.203 -12.828 1 97.12 216 ILE A C 1
ATOM 1599 O O . ILE A 1 216 ? 17.891 -10.266 -12.867 1 97.12 216 ILE A O 1
ATOM 1603 N N . ASP A 1 217 ? 16.047 -9.086 -12.578 1 98.06 217 ASP A N 1
ATOM 1604 C CA . ASP A 1 217 ? 16.719 -7.844 -12.203 1 98.06 217 ASP A CA 1
ATOM 1605 C C . ASP A 1 217 ? 16.141 -7.277 -10.906 1 98.06 217 ASP A C 1
ATOM 1607 O O . ASP A 1 217 ? 15.234 -6.441 -10.938 1 98.06 217 ASP A O 1
ATOM 1611 N N . GLY A 1 218 ? 16.781 -7.664 -9.797 1 97.94 218 GLY A N 1
ATOM 1612 C CA . GLY A 1 218 ? 16.266 -7.309 -8.484 1 97.94 218 GLY A CA 1
ATOM 1613 C C . GLY A 1 218 ? 16.219 -5.812 -8.242 1 97.94 218 GLY A C 1
ATOM 1614 O O . GLY A 1 218 ? 15.281 -5.301 -7.633 1 97.94 218 GLY A O 1
ATOM 1615 N N . LYS A 1 219 ? 17.234 -5.137 -8.695 1 97.19 219 LYS A N 1
ATOM 1616 C CA . LYS A 1 219 ? 17.328 -3.693 -8.5 1 97.19 219 LYS A CA 1
ATOM 1617 C C . LYS A 1 219 ? 16.156 -2.979 -9.164 1 97.19 219 LYS A C 1
ATOM 1619 O O . LYS A 1 219 ? 15.492 -2.145 -8.539 1 97.19 219 LYS A O 1
ATOM 1624 N N . SER A 1 220 ? 15.883 -3.303 -10.422 1 97.69 220 SER A N 1
ATOM 1625 C CA . SER A 1 220 ? 14.789 -2.691 -11.164 1 97.69 220 SER A CA 1
ATOM 1626 C C . SER A 1 220 ? 13.438 -3.021 -10.539 1 97.69 220 SER A C 1
ATOM 1628 O O . SER A 1 220 ? 12.555 -2.162 -10.461 1 97.69 220 SER A O 1
ATOM 1630 N N . VAL A 1 221 ? 13.266 -4.246 -10.102 1 98.56 221 VAL A N 1
ATOM 1631 C CA . VAL A 1 221 ? 12 -4.684 -9.516 1 98.56 221 VAL A CA 1
ATOM 1632 C C . VAL A 1 221 ? 11.766 -3.955 -8.195 1 98.56 221 VAL A C 1
ATOM 1634 O O . VAL A 1 221 ? 10.664 -3.469 -7.934 1 98.56 221 VAL A O 1
ATOM 1637 N N . LEU A 1 222 ? 12.844 -3.844 -7.359 1 98.31 222 LEU A N 1
ATOM 1638 C CA . LEU A 1 222 ? 12.711 -3.172 -6.074 1 98.31 222 LEU A CA 1
ATOM 1639 C C . LEU A 1 222 ? 12.359 -1.699 -6.262 1 98.31 222 LEU A C 1
ATOM 1641 O O . LEU A 1 222 ? 11.547 -1.152 -5.52 1 98.31 222 LEU A O 1
ATOM 1645 N N . ALA A 1 223 ? 12.977 -1.063 -7.25 1 98 223 ALA A N 1
ATOM 1646 C CA . ALA A 1 223 ? 12.656 0.331 -7.543 1 98 223 ALA A CA 1
ATOM 1647 C C . ALA A 1 223 ? 11.195 0.482 -7.953 1 98 223 ALA A C 1
ATOM 1649 O O . ALA A 1 223 ? 10.484 1.349 -7.441 1 98 223 ALA A O 1
ATOM 1650 N N . ALA A 1 224 ? 10.742 -0.368 -8.844 1 98.31 224 ALA A N 1
ATOM 1651 C CA . ALA A 1 224 ? 9.375 -0.313 -9.336 1 98.31 224 ALA A CA 1
ATOM 1652 C C . ALA A 1 224 ? 8.367 -0.586 -8.219 1 98.31 224 ALA A C 1
ATOM 1654 O O . ALA A 1 224 ? 7.422 0.177 -8.031 1 98.31 224 ALA A O 1
ATOM 1655 N N . VAL A 1 225 ? 8.609 -1.656 -7.449 1 98.38 225 VAL A N 1
ATOM 1656 C CA . VAL A 1 225 ? 7.727 -2.029 -6.352 1 98.38 225 VAL A CA 1
ATOM 1657 C C . VAL A 1 225 ? 7.676 -0.902 -5.324 1 98.38 225 VAL A C 1
ATOM 1659 O O . VAL A 1 225 ? 6.594 -0.475 -4.914 1 98.38 225 VAL A O 1
ATOM 1662 N N . GLY A 1 226 ? 8.805 -0.371 -4.977 1 98.44 226 GLY A N 1
ATOM 1663 C CA . GLY A 1 226 ? 8.891 0.679 -3.975 1 98.44 226 GLY A CA 1
ATOM 1664 C C . GLY A 1 226 ? 8.258 1.983 -4.422 1 98.44 226 GLY A C 1
ATOM 1665 O O . GLY A 1 226 ? 7.957 2.848 -3.594 1 98.44 226 GLY A O 1
ATOM 1666 N N . GLN A 1 227 ? 8.07 2.146 -5.707 1 98.56 227 GLN A N 1
ATOM 1667 C CA . GLN A 1 227 ? 7.543 3.396 -6.242 1 98.56 227 GLN A CA 1
ATOM 1668 C C . GLN A 1 227 ? 6.098 3.225 -6.711 1 98.56 227 GLN A C 1
ATOM 1670 O O . GLN A 1 227 ? 5.582 4.055 -7.461 1 98.56 227 GLN A O 1
ATOM 1675 N N . GLY A 1 228 ? 5.461 2.141 -6.277 1 97.06 228 GLY A N 1
ATOM 1676 C CA . GLY A 1 228 ? 4.031 1.979 -6.477 1 97.06 228 GLY A CA 1
ATOM 1677 C C . GLY A 1 228 ? 3.674 1.486 -7.867 1 97.06 228 GLY A C 1
ATOM 1678 O O . GLY A 1 228 ? 2.582 1.765 -8.367 1 97.06 228 GLY A O 1
ATOM 1679 N N . ALA A 1 229 ? 4.508 0.752 -8.516 1 96.62 229 ALA A N 1
ATOM 1680 C CA . ALA A 1 229 ? 4.266 0.241 -9.859 1 96.62 229 ALA A CA 1
ATOM 1681 C C . ALA A 1 229 ? 3.182 -0.833 -9.852 1 96.62 229 ALA A C 1
ATOM 1683 O O . ALA A 1 229 ? 3.135 -1.67 -8.945 1 96.62 229 ALA A O 1
ATOM 1684 N N . SER A 1 230 ? 2.32 -0.763 -10.844 1 93.88 230 SER A N 1
ATOM 1685 C CA . SER A 1 230 ? 1.52 -1.934 -11.188 1 93.88 230 SER A CA 1
ATOM 1686 C C . SER A 1 230 ? 2.365 -3 -11.875 1 93.88 230 SER A C 1
ATOM 1688 O O . SER A 1 230 ? 3.506 -2.742 -12.266 1 93.88 230 SER A O 1
ATOM 1690 N N . PHE A 1 231 ? 1.825 -4.188 -11.969 1 93.88 231 PHE A N 1
ATOM 1691 C CA . PHE A 1 231 ? 2.648 -5.266 -12.508 1 93.88 231 PHE A CA 1
ATOM 1692 C C . PHE A 1 231 ? 3.082 -4.961 -13.938 1 93.88 231 PHE A C 1
ATOM 1694 O O . PHE A 1 231 ? 4.191 -5.309 -14.344 1 93.88 231 PHE A O 1
ATOM 1701 N N . LYS A 1 232 ? 2.223 -4.301 -14.695 1 91.75 232 LYS A N 1
ATOM 1702 C CA . LYS A 1 232 ? 2.549 -3.984 -16.078 1 91.75 232 LYS A CA 1
ATOM 1703 C C . LYS A 1 232 ? 3.76 -3.059 -16.156 1 91.75 232 LYS A C 1
ATOM 1705 O O . LYS A 1 232 ? 4.402 -2.959 -17.203 1 91.75 232 LYS A O 1
ATOM 1710 N N . GLN A 1 233 ? 4.059 -2.344 -15.055 1 95.31 233 GLN A N 1
ATOM 1711 C CA . GLN A 1 233 ? 5.164 -1.39 -15.031 1 95.31 233 GLN A CA 1
ATOM 1712 C C . GLN A 1 233 ? 6.441 -2.043 -14.516 1 95.31 233 GLN A C 1
ATOM 1714 O O . GLN A 1 233 ? 7.512 -1.428 -14.531 1 95.31 233 GLN A O 1
ATOM 1719 N N . ILE A 1 234 ? 6.277 -3.23 -13.984 1 95.44 234 ILE A N 1
ATOM 1720 C CA . ILE A 1 234 ? 7.445 -3.902 -13.414 1 95.44 234 ILE A CA 1
ATOM 1721 C C . ILE A 1 234 ? 8.242 -4.582 -14.531 1 95.44 234 ILE A C 1
ATOM 1723 O O . ILE A 1 234 ? 7.715 -5.445 -15.234 1 95.44 234 ILE A O 1
ATOM 1727 N N . THR A 1 235 ? 9.469 -4.09 -14.609 1 94.69 235 THR A N 1
ATOM 1728 C CA . THR A 1 235 ? 10.414 -4.715 -15.531 1 94.69 235 THR A CA 1
ATOM 1729 C C . THR A 1 235 ? 11.383 -5.617 -14.766 1 94.69 235 THR A C 1
ATOM 1731 O O . THR A 1 235 ? 11.406 -5.613 -13.539 1 94.69 235 THR A O 1
ATOM 1734 N N . GLY A 1 236 ? 12.086 -6.461 -15.461 1 96.81 236 GLY A N 1
ATOM 1735 C CA . GLY A 1 236 ? 13.078 -7.312 -14.812 1 96.81 236 GLY A CA 1
ATOM 1736 C C . GLY A 1 236 ? 12.5 -8.609 -14.297 1 96.81 236 GLY A C 1
ATOM 1737 O O . GLY A 1 236 ? 13 -9.18 -13.32 1 96.81 236 GLY A O 1
ATOM 1738 N N . VAL A 1 237 ? 11.383 -9.008 -14.844 1 96.69 237 VAL A N 1
ATOM 1739 C CA . VAL A 1 237 ? 10.758 -10.266 -14.453 1 96.69 237 VAL A CA 1
ATOM 1740 C C . VAL A 1 237 ? 10.516 -11.125 -15.695 1 96.69 237 VAL A C 1
ATOM 1742 O O . VAL A 1 237 ? 10.359 -10.609 -16.797 1 96.69 237 VAL A O 1
ATOM 1745 N N . LYS A 1 238 ? 10.586 -12.422 -15.516 1 95.31 238 LYS A N 1
ATOM 1746 C CA . LYS A 1 238 ? 10.156 -13.422 -16.484 1 95.31 238 LYS A CA 1
ATOM 1747 C C . LYS A 1 238 ? 8.914 -14.156 -16 1 95.31 238 LYS A C 1
ATOM 1749 O O . LYS A 1 238 ? 8.797 -14.484 -14.812 1 95.31 238 LYS A O 1
ATOM 1754 N N . LEU A 1 239 ? 7.992 -14.305 -16.938 1 95.69 239 LEU A N 1
ATOM 1755 C CA . LEU A 1 239 ? 6.824 -15.125 -16.641 1 95.69 239 LEU A CA 1
ATOM 1756 C C . LEU A 1 239 ? 7.059 -16.578 -17.047 1 95.69 239 LEU A C 1
ATOM 1758 O O . LEU A 1 239 ? 7.371 -16.859 -18.203 1 95.69 239 LEU A O 1
ATOM 1762 N N . LEU A 1 240 ? 6.969 -17.438 -16.078 1 96.12 240 LEU A N 1
ATOM 1763 C CA . LEU A 1 240 ? 7.254 -18.859 -16.297 1 96.12 240 LEU A CA 1
ATOM 1764 C C . LEU A 1 240 ? 6.055 -19.719 -15.914 1 96.12 240 LEU A C 1
ATOM 1766 O O . LEU A 1 240 ? 5.348 -19.422 -14.945 1 96.12 240 LEU A O 1
ATOM 1770 N N . ALA A 1 241 ? 5.855 -20.734 -16.656 1 96.56 241 ALA A N 1
ATOM 1771 C CA . ALA A 1 241 ? 4.812 -21.703 -16.344 1 96.56 241 ALA A CA 1
ATOM 1772 C C . ALA A 1 241 ? 5.387 -23.125 -16.297 1 96.56 241 ALA A C 1
ATOM 1774 O O . ALA A 1 241 ? 6.273 -23.469 -17.078 1 96.56 241 ALA A O 1
ATOM 1775 N N . PHE A 1 242 ? 4.922 -23.859 -15.383 1 96.06 242 PHE A N 1
ATOM 1776 C CA . PHE A 1 242 ? 5.297 -25.266 -15.211 1 96.06 242 PHE A CA 1
ATOM 1777 C C . PHE A 1 242 ? 4.059 -26.156 -15.195 1 96.06 242 PHE A C 1
ATOM 1779 O O . PHE A 1 242 ? 3.041 -25.797 -14.602 1 96.06 242 PHE A O 1
ATOM 1786 N N . THR A 1 243 ? 4.191 -27.25 -15.836 1 95.25 243 THR A N 1
ATOM 1787 C CA . THR A 1 243 ? 3.121 -28.25 -15.828 1 95.25 243 THR A CA 1
ATOM 1788 C C . THR A 1 243 ? 3.455 -29.406 -14.898 1 95.25 243 THR A C 1
ATOM 1790 O O . THR A 1 243 ? 4.605 -29.828 -14.82 1 95.25 243 THR A O 1
ATOM 1793 N N . ASN A 1 244 ? 2.436 -29.781 -14.188 1 94.88 244 ASN A N 1
ATOM 1794 C CA . ASN A 1 244 ? 2.6 -30.969 -13.344 1 94.88 244 ASN A CA 1
ATOM 1795 C C . ASN A 1 244 ? 3.086 -32.156 -14.156 1 94.88 244 ASN A C 1
ATOM 1797 O O . ASN A 1 244 ? 2.387 -32.625 -15.055 1 94.88 244 ASN A O 1
ATOM 1801 N N . PRO A 1 245 ? 4.285 -32.656 -13.945 1 89.75 245 PRO A N 1
ATOM 1802 C CA . PRO A 1 245 ? 4.832 -33.75 -14.75 1 89.75 245 PRO A CA 1
ATOM 1803 C C . PRO A 1 245 ? 4.039 -35.031 -14.594 1 89.75 245 PRO A C 1
ATOM 1805 O O . PRO A 1 245 ? 4.148 -35.938 -15.438 1 89.75 245 PRO A O 1
ATOM 1808 N N . GLU A 1 246 ? 3.318 -35.188 -13.562 1 85.94 246 GLU A N 1
ATOM 1809 C CA . GLU A 1 246 ? 2.566 -36.406 -13.32 1 85.94 246 GLU A CA 1
ATOM 1810 C C . GLU A 1 246 ? 1.238 -36.406 -14.07 1 85.94 246 GLU A C 1
ATOM 1812 O O . GLU A 1 246 ? 0.542 -37.438 -14.117 1 85.94 246 GLU A O 1
ATOM 1817 N N . LYS A 1 247 ? 0.935 -35.25 -14.547 1 77 247 LYS A N 1
ATOM 1818 C CA . LYS A 1 247 ? -0.348 -35.156 -15.242 1 77 247 LYS A CA 1
ATOM 1819 C C . LYS A 1 247 ? -0.15 -34.906 -16.734 1 77 247 LYS A C 1
ATOM 1821 O O . LYS A 1 247 ? 0.784 -34.219 -17.141 1 77 247 LYS A O 1
ATOM 1826 N N . ARG A 1 248 ? -0.558 -35.875 -17.609 1 64.62 248 ARG A N 1
ATOM 1827 C CA . ARG A 1 248 ? -0.553 -35.719 -19.062 1 64.62 248 ARG A CA 1
ATOM 1828 C C . ARG A 1 248 ? -1.568 -34.688 -19.5 1 64.62 248 ARG A C 1
ATOM 1830 O O . ARG A 1 248 ? -2.771 -34.844 -19.297 1 64.62 248 ARG A O 1
ATOM 1837 N N . ILE A 1 249 ? -1.093 -33.438 -19.562 1 65.19 249 ILE A N 1
ATOM 1838 C CA . ILE A 1 249 ? -2.031 -32.375 -19.953 1 65.19 249 ILE A CA 1
ATOM 1839 C C . ILE A 1 249 ? -1.886 -32.094 -21.438 1 65.19 249 ILE A C 1
ATOM 1841 O O . ILE A 1 249 ? -0.774 -32.094 -21.969 1 65.19 249 ILE A O 1
ATOM 1845 N N . MET B 1 1 ? -8.898 37.812 -6.664 1 37.12 1 MET B N 1
ATOM 1846 C CA . MET B 1 1 ? -7.93 36.938 -7.32 1 37.12 1 MET B CA 1
ATOM 1847 C C . MET B 1 1 ? -8.117 35.5 -6.875 1 37.12 1 MET B C 1
ATOM 1849 O O . MET B 1 1 ? -8.242 35.219 -5.68 1 37.12 1 MET B O 1
ATOM 1853 N N . SER B 1 2 ? -8.641 34.656 -7.691 1 47.16 2 SER B N 1
ATOM 1854 C CA . SER B 1 2 ? -9.07 33.312 -7.34 1 47.16 2 SER B CA 1
ATOM 1855 C C . SER B 1 2 ? -8.008 32.594 -6.523 1 47.16 2 SER B C 1
ATOM 1857 O O . SER B 1 2 ? -6.828 32.594 -6.883 1 47.16 2 SER B O 1
ATOM 1859 N N . LYS B 1 3 ? -8.172 32.562 -5.191 1 62.31 3 LYS B N 1
ATOM 1860 C CA . LYS B 1 3 ? -7.203 32.031 -4.242 1 62.31 3 LYS B CA 1
ATOM 1861 C C . LYS B 1 3 ? -6.66 30.688 -4.723 1 62.31 3 LYS B C 1
ATOM 1863 O O . LYS B 1 3 ? -7.426 29.797 -5.082 1 62.31 3 LYS B O 1
ATOM 1868 N N . ASN B 1 4 ? -5.402 30.641 -5.129 1 86.19 4 ASN B N 1
ATOM 1869 C CA . ASN B 1 4 ? -4.734 29.375 -5.438 1 86.19 4 ASN B CA 1
ATOM 1870 C C . ASN B 1 4 ? -5.066 28.297 -4.402 1 86.19 4 ASN B C 1
ATOM 1872 O O . ASN B 1 4 ? -5.348 28.609 -3.246 1 86.19 4 ASN B O 1
ATOM 1876 N N . SER B 1 5 ? -5.234 27.172 -4.918 1 95.44 5 SER B N 1
ATOM 1877 C CA . SER B 1 5 ? -5.391 26.078 -3.977 1 95.44 5 SER B CA 1
ATOM 1878 C C . SER B 1 5 ? -4.188 25.969 -3.045 1 95.44 5 SER B C 1
ATOM 1880 O O . SER B 1 5 ? -3.143 26.578 -3.299 1 95.44 5 SER B O 1
ATOM 1882 N N . ILE B 1 6 ? -4.355 25.406 -1.963 1 98.06 6 ILE B N 1
ATOM 1883 C CA . ILE B 1 6 ? -3.293 25.203 -0.984 1 98.06 6 ILE B CA 1
ATOM 1884 C C . ILE B 1 6 ? -2.1 24.531 -1.653 1 98.06 6 ILE B C 1
ATOM 1886 O O . ILE B 1 6 ? -0.956 24.953 -1.471 1 98.06 6 ILE B O 1
ATOM 1890 N N . ILE B 1 7 ? -2.334 23.5 -2.482 1 98.69 7 ILE B N 1
ATOM 1891 C CA . ILE B 1 7 ? -1.253 22.766 -3.135 1 98.69 7 ILE B CA 1
ATOM 1892 C C . ILE B 1 7 ? -0.493 23.703 -4.074 1 98.69 7 ILE B C 1
ATOM 1894 O O . ILE B 1 7 ? 0.74 23.703 -4.105 1 98.69 7 ILE B O 1
ATOM 1898 N N . GLU B 1 8 ? -1.231 24.516 -4.805 1 98.31 8 GLU B N 1
ATOM 1899 C CA . GLU B 1 8 ? -0.578 25.469 -5.688 1 98.31 8 GLU B CA 1
ATOM 1900 C C . GLU B 1 8 ? 0.282 26.453 -4.891 1 98.31 8 GLU B C 1
ATOM 1902 O O . GLU B 1 8 ? 1.376 26.812 -5.328 1 98.31 8 GLU B O 1
ATOM 1907 N N . GLY B 1 9 ? -0.281 26.922 -3.738 1 98.19 9 GLY B N 1
ATOM 1908 C CA . GLY B 1 9 ? 0.502 27.781 -2.873 1 98.19 9 GLY B CA 1
ATOM 1909 C C . GLY B 1 9 ? 1.771 27.125 -2.361 1 98.19 9 GLY B C 1
ATOM 1910 O O . GLY B 1 9 ? 2.832 27.766 -2.334 1 98.19 9 GLY B O 1
ATOM 1911 N N . LEU B 1 10 ? 1.676 25.875 -1.997 1 98.56 10 LEU B N 1
ATOM 1912 C CA . LEU B 1 10 ? 2.832 25.125 -1.513 1 98.56 10 LEU B CA 1
ATOM 1913 C C . LEU B 1 10 ? 3.875 24.969 -2.613 1 98.56 10 LEU B C 1
ATOM 1915 O O . LEU B 1 10 ? 5.07 25.156 -2.373 1 98.56 10 LEU B O 1
ATOM 1919 N N . LEU B 1 11 ? 3.414 24.609 -3.809 1 98.5 11 LEU B N 1
ATOM 1920 C CA . LEU B 1 11 ? 4.316 24.406 -4.941 1 98.5 11 LEU B CA 1
ATOM 1921 C C . LEU B 1 11 ? 5.043 25.703 -5.289 1 98.5 11 LEU B C 1
ATOM 1923 O O . LEU B 1 11 ? 6.234 25.688 -5.609 1 98.5 11 LEU B O 1
ATOM 1927 N N . ALA B 1 12 ? 4.285 26.812 -5.188 1 97.69 12 ALA B N 1
ATOM 1928 C CA . ALA B 1 12 ? 4.852 28.125 -5.535 1 97.69 12 ALA B CA 1
ATOM 1929 C C . ALA B 1 12 ? 5.938 28.531 -4.543 1 97.69 12 ALA B C 1
ATOM 1931 O O . ALA B 1 12 ? 6.82 29.328 -4.871 1 97.69 12 ALA B O 1
ATOM 1932 N N . ASP B 1 13 ? 5.875 28 -3.328 1 96.44 13 ASP B N 1
ATOM 1933 C CA . ASP B 1 13 ? 6.789 28.391 -2.262 1 96.44 13 ASP B CA 1
ATOM 1934 C C . ASP B 1 13 ? 8.008 27.469 -2.221 1 96.44 13 ASP B C 1
ATOM 1936 O O . ASP B 1 13 ? 8.859 27.594 -1.333 1 96.44 13 ASP B O 1
ATOM 1940 N N . LEU B 1 14 ? 8.211 26.531 -3.166 1 97.88 14 LEU B N 1
ATOM 1941 C CA . LEU B 1 14 ? 9.336 25.609 -3.18 1 97.88 14 LEU B CA 1
ATOM 1942 C C . LEU B 1 14 ? 10.57 26.266 -3.775 1 97.88 14 LEU B C 1
ATOM 1944 O O . LEU B 1 14 ? 10.461 27.25 -4.512 1 97.88 14 LEU B O 1
ATOM 1948 N N . PRO B 1 15 ? 11.766 25.688 -3.449 1 97.5 15 PRO B N 1
ATOM 1949 C CA . PRO B 1 15 ? 12.984 26.234 -4.043 1 97.5 15 PRO B CA 1
ATOM 1950 C C . PRO B 1 15 ? 12.984 26.156 -5.57 1 97.5 15 PRO B C 1
ATOM 1952 O O . PRO B 1 15 ? 12.492 25.188 -6.141 1 97.5 15 PRO B O 1
ATOM 1955 N N . GLU B 1 16 ? 13.555 27.109 -6.172 1 96.38 16 GLU B N 1
ATOM 1956 C CA . GLU B 1 16 ? 13.602 27.172 -7.629 1 96.38 16 GLU B CA 1
ATOM 1957 C C . GLU B 1 16 ? 14.625 26.203 -8.203 1 96.38 16 GLU B C 1
ATOM 1959 O O . GLU B 1 16 ? 14.375 25.547 -9.219 1 96.38 16 GLU B O 1
ATOM 1964 N N . LYS B 1 17 ? 15.781 26.141 -7.566 1 97.88 17 LYS B N 1
ATOM 1965 C CA . LYS B 1 17 ? 16.828 25.234 -8.031 1 97.88 17 LYS B CA 1
ATOM 1966 C C . LYS B 1 17 ? 16.422 23.781 -7.836 1 97.88 17 LYS B C 1
ATOM 1968 O O . LYS B 1 17 ? 16.016 23.391 -6.742 1 97.88 17 LYS B O 1
ATOM 1973 N N . PRO B 1 18 ? 16.531 23.062 -8.844 1 98.19 18 PRO B N 1
ATOM 1974 C CA . PRO B 1 18 ? 16.141 21.656 -8.719 1 98.19 18 PRO B CA 1
ATOM 1975 C C . PRO B 1 18 ? 16.938 20.906 -7.656 1 98.19 18 PRO B C 1
ATOM 1977 O O . PRO B 1 18 ? 18.172 21.031 -7.598 1 98.19 18 PRO B O 1
ATOM 1980 N N . VAL B 1 19 ? 16.266 20.219 -6.824 1 98.75 19 VAL B N 1
ATOM 1981 C CA . VAL B 1 19 ? 16.875 19.375 -5.793 1 98.75 19 VAL B CA 1
ATOM 1982 C C . VAL B 1 19 ? 16.734 17.906 -6.18 1 98.75 19 VAL B C 1
ATOM 1984 O O . VAL B 1 19 ? 15.641 17.438 -6.48 1 98.75 19 VAL B O 1
ATOM 1987 N N . PRO B 1 20 ? 17.844 17.141 -6.23 1 98.62 20 PRO B N 1
ATOM 1988 C CA . PRO B 1 20 ? 17.75 15.727 -6.602 1 98.62 20 PRO B CA 1
ATOM 1989 C C . PRO B 1 20 ? 16.984 14.898 -5.574 1 98.62 20 PRO B C 1
ATOM 1991 O O . PRO B 1 20 ? 17.109 15.133 -4.367 1 98.62 20 PRO B O 1
ATOM 1994 N N . VAL B 1 21 ? 16.188 13.945 -6.031 1 98.75 21 VAL B N 1
ATOM 1995 C CA . VAL B 1 21 ? 15.547 12.953 -5.176 1 98.75 21 VAL B CA 1
ATOM 1996 C C . VAL B 1 21 ? 16.547 11.859 -4.82 1 98.75 21 VAL B C 1
ATOM 1998 O O . VAL B 1 21 ? 17.25 11.328 -5.695 1 98.75 21 VAL B O 1
ATOM 2001 N N . ARG B 1 22 ? 16.609 11.562 -3.555 1 98.31 22 ARG B N 1
ATOM 2002 C CA . ARG B 1 22 ? 17.516 10.5 -3.109 1 98.31 22 ARG B CA 1
ATOM 2003 C C . ARG B 1 22 ? 16.781 9.164 -3.041 1 98.31 22 ARG B C 1
ATOM 2005 O O . ARG B 1 22 ? 17.359 8.109 -3.303 1 98.31 22 ARG B O 1
ATOM 2012 N N . SER B 1 23 ? 15.531 9.227 -2.67 1 98 23 SER B N 1
ATOM 2013 C CA . SER B 1 23 ? 14.75 8.008 -2.533 1 98 23 SER B CA 1
ATOM 2014 C C . SER B 1 23 ? 13.25 8.289 -2.596 1 98 23 SER B C 1
ATOM 2016 O O . SER B 1 23 ? 12.812 9.391 -2.242 1 98 23 SER B O 1
ATOM 2018 N N . VAL B 1 24 ? 12.523 7.453 -3.154 1 98.81 24 VAL B N 1
ATOM 2019 C CA . VAL B 1 24 ? 11.062 7.402 -3.131 1 98.81 24 VAL B CA 1
ATOM 2020 C C . VAL B 1 24 ? 10.602 6.02 -2.668 1 98.81 24 VAL B C 1
ATOM 2022 O O . VAL B 1 24 ? 11.055 5 -3.195 1 98.81 24 VAL B O 1
ATOM 2025 N N . CYS B 1 25 ? 9.781 5.98 -1.675 1 98.69 25 CYS B N 1
ATOM 2026 C CA . CYS B 1 25 ? 9.258 4.73 -1.139 1 98.69 25 CYS B CA 1
ATOM 2027 C C . CYS B 1 25 ? 7.766 4.844 -0.844 1 98.69 25 CYS B C 1
ATOM 2029 O O . CYS B 1 25 ? 7.363 5.531 0.096 1 98.69 25 CYS B O 1
ATOM 2031 N N . ILE B 1 26 ? 6.984 4.227 -1.68 1 98.5 26 ILE B N 1
ATOM 2032 C CA . ILE B 1 26 ? 5.547 4.137 -1.457 1 98.5 26 ILE B CA 1
ATOM 2033 C C . ILE B 1 26 ? 5.219 2.824 -0.746 1 98.5 26 ILE B C 1
ATOM 2035 O O . ILE B 1 26 ? 5.086 1.778 -1.387 1 98.5 26 ILE B O 1
ATOM 2039 N N . GLY B 1 27 ? 5.078 2.883 0.575 1 97.62 27 GLY B N 1
ATOM 2040 C CA . GLY B 1 27 ? 4.727 1.713 1.363 1 97.62 27 GLY B CA 1
ATOM 2041 C C . GLY B 1 27 ? 3.229 1.491 1.468 1 97.62 27 GLY B C 1
ATOM 2042 O O . GLY B 1 27 ? 2.445 2.213 0.849 1 97.62 27 GLY B O 1
ATOM 2043 N N . ALA B 1 28 ? 2.877 0.509 2.213 1 95.19 28 ALA B N 1
ATOM 2044 C CA . ALA B 1 28 ? 1.48 0.115 2.369 1 95.19 28 ALA B CA 1
ATOM 2045 C C . ALA B 1 28 ? 0.67 1.221 3.041 1 95.19 28 ALA B C 1
ATOM 2047 O O . ALA B 1 28 ? -0.505 1.417 2.725 1 95.19 28 ALA B O 1
ATOM 2048 N N . HIS B 1 29 ? 1.349 1.97 3.943 1 95.25 29 HIS B N 1
ATOM 2049 C CA . HIS B 1 29 ? 0.594 2.936 4.734 1 95.25 29 HIS B CA 1
ATOM 2050 C C . HIS B 1 29 ? 1.104 4.355 4.504 1 95.25 29 HIS B C 1
ATOM 2052 O O . HIS B 1 29 ? 0.332 5.312 4.57 1 95.25 29 HIS B O 1
ATOM 2058 N N . TRP B 1 30 ? 2.383 4.422 4.254 1 97.44 30 TRP B N 1
ATOM 2059 C CA . TRP B 1 30 ? 3.027 5.727 4.152 1 97.44 30 TRP B CA 1
ATOM 2060 C C . TRP B 1 30 ? 3.896 5.809 2.902 1 97.44 30 TRP B C 1
ATOM 2062 O O . TRP B 1 30 ? 4.434 4.797 2.445 1 97.44 30 TRP B O 1
ATOM 2072 N N . THR B 1 31 ? 4.012 6.945 2.416 1 98.75 31 THR B N 1
ATOM 2073 C CA . THR B 1 31 ? 4.926 7.305 1.338 1 98.75 31 THR B CA 1
ATOM 2074 C C . THR B 1 31 ? 6.031 8.227 1.851 1 98.75 31 THR B C 1
ATOM 2076 O O . THR B 1 31 ? 5.762 9.172 2.588 1 98.75 31 THR B O 1
ATOM 2079 N N . ALA B 1 32 ? 7.254 7.914 1.532 1 98.88 32 ALA B N 1
ATOM 2080 C CA . ALA B 1 32 ? 8.391 8.75 1.892 1 98.88 32 ALA B CA 1
ATOM 2081 C C . ALA B 1 32 ? 9.156 9.203 0.648 1 98.88 32 ALA B C 1
ATOM 2083 O O . ALA B 1 32 ? 9.375 8.414 -0.274 1 98.88 32 ALA B O 1
ATOM 2084 N N . VAL B 1 33 ? 9.445 10.438 0.557 1 98.94 33 VAL B N 1
ATOM 2085 C CA . VAL B 1 33 ? 10.352 11 -0.44 1 98.94 33 VAL B CA 1
ATOM 2086 C C . VAL B 1 33 ? 11.508 11.711 0.256 1 98.94 33 VAL B C 1
ATOM 2088 O O . VAL B 1 33 ? 11.297 12.508 1.171 1 98.94 33 VAL B O 1
ATOM 2091 N N . CYS B 1 34 ? 12.734 11.359 -0.112 1 98.81 34 CYS B N 1
ATOM 2092 C CA . CYS B 1 34 ? 13.906 12.016 0.456 1 98.81 34 CYS B CA 1
ATOM 2093 C C . CYS B 1 34 ? 14.633 12.844 -0.596 1 98.81 34 CYS B C 1
ATOM 2095 O O . CYS B 1 34 ? 14.961 12.344 -1.672 1 98.81 34 CYS B O 1
ATOM 2097 N N . SER B 1 35 ? 14.797 14.055 -0.319 1 98.5 35 SER B N 1
ATOM 2098 C CA . SER B 1 35 ? 15.57 15.008 -1.104 1 98.5 35 SER B CA 1
ATOM 2099 C C . SER B 1 35 ? 16.484 15.844 -0.213 1 98.5 35 SER B C 1
ATOM 2101 O O . SER B 1 35 ? 17.453 15.336 0.337 1 98.5 35 SER B O 1
ATOM 2103 N N . THR B 1 36 ? 16.109 17.234 0.021 1 97.94 36 THR B N 1
ATOM 2104 C CA . THR B 1 36 ? 16.828 17.984 1.046 1 97.94 36 THR B CA 1
ATOM 2105 C C . THR B 1 36 ? 16.641 17.344 2.42 1 97.94 36 THR B C 1
ATOM 2107 O O . THR B 1 36 ? 17.609 17.109 3.145 1 97.94 36 THR B O 1
ATOM 2110 N N . HIS B 1 37 ? 15.508 17.078 2.76 1 97.94 37 HIS B N 1
ATOM 2111 C CA . HIS B 1 37 ? 15.078 16.281 3.902 1 97.94 37 HIS B CA 1
ATOM 2112 C C . HIS B 1 37 ? 14.258 15.078 3.457 1 97.94 37 HIS B C 1
ATOM 2114 O O . HIS B 1 37 ? 14.297 14.695 2.285 1 97.94 37 HIS B O 1
ATOM 2120 N N . CYS B 1 38 ? 13.742 14.359 4.332 1 98.62 38 CYS B N 1
ATOM 2121 C CA . CYS B 1 38 ? 12.742 13.352 4 1 98.62 38 CYS B CA 1
ATOM 2122 C C . CYS B 1 38 ? 11.344 13.805 4.406 1 98.62 38 CYS B C 1
ATOM 2124 O O . CYS B 1 38 ? 11.172 14.406 5.469 1 98.62 38 CYS B O 1
ATOM 2126 N N . GLY B 1 39 ? 10.43 13.594 3.508 1 98.75 39 GLY B N 1
ATOM 2127 C CA . GLY B 1 39 ? 9.039 13.93 3.768 1 98.75 39 GLY B CA 1
ATOM 2128 C C . GLY B 1 39 ? 8.117 12.719 3.764 1 98.75 39 GLY B C 1
ATOM 2129 O O . GLY B 1 39 ? 8.359 11.758 3.035 1 98.75 39 GLY B O 1
ATOM 2130 N N . LEU B 1 40 ? 7.059 12.781 4.547 1 98.81 40 LEU B N 1
ATOM 2131 C CA . LEU B 1 40 ? 6.09 11.695 4.656 1 98.81 40 LEU B CA 1
ATOM 2132 C C . LEU B 1 40 ? 4.711 12.148 4.184 1 98.81 40 LEU B C 1
ATOM 2134 O O . LEU B 1 40 ? 4.355 13.32 4.332 1 98.81 40 LEU B O 1
ATOM 2138 N N . ALA B 1 41 ? 3.957 11.266 3.658 1 98.81 41 ALA B N 1
ATOM 2139 C CA . ALA B 1 41 ? 2.527 11.398 3.389 1 98.81 41 ALA B CA 1
ATOM 2140 C C . ALA B 1 41 ? 1.822 10.055 3.488 1 98.81 41 ALA B C 1
ATOM 2142 O O . ALA B 1 41 ? 2.436 9.008 3.268 1 98.81 41 ALA B O 1
ATOM 2143 N N . ALA B 1 42 ? 0.59 10.109 3.877 1 97.38 42 ALA B N 1
ATOM 2144 C CA . ALA B 1 42 ? -0.199 8.883 3.91 1 97.38 42 ALA B CA 1
ATOM 2145 C C . ALA B 1 42 ? -0.318 8.266 2.518 1 97.38 42 ALA B C 1
ATOM 2147 O O . ALA B 1 42 ? -0.494 8.984 1.529 1 97.38 42 ALA B O 1
ATOM 2148 N N . THR B 1 43 ? -0.139 6.941 2.42 1 96.62 43 THR B N 1
ATOM 2149 C CA . THR B 1 43 ? -0.448 6.223 1.187 1 96.62 43 THR B CA 1
ATOM 2150 C C . THR B 1 43 ? -1.945 5.953 1.079 1 96.62 43 THR B C 1
ATOM 2152 O O . THR B 1 43 ? -2.527 5.305 1.95 1 96.62 43 THR B O 1
ATOM 2155 N N . ILE B 1 44 ? -2.564 6.52 0.107 1 93.31 44 ILE B N 1
ATOM 2156 C CA . ILE B 1 44 ? -3.98 6.285 -0.163 1 93.31 44 ILE B CA 1
ATOM 2157 C C . ILE B 1 44 ? -4.141 5.57 -1.501 1 93.31 44 ILE B C 1
ATOM 2159 O O . ILE B 1 44 ? -3.648 6.043 -2.529 1 93.31 44 ILE B O 1
ATOM 2163 N N . ILE B 1 45 ? -4.68 4.332 -1.372 1 85.56 45 ILE B N 1
ATOM 2164 C CA . ILE B 1 45 ? -4.934 3.562 -2.584 1 85.56 45 ILE B CA 1
ATOM 2165 C C . ILE B 1 45 ? -6.379 3.775 -3.037 1 85.56 45 ILE B C 1
ATOM 2167 O O . ILE B 1 45 ? -7.305 3.729 -2.225 1 85.56 45 ILE B O 1
ATOM 2171 N N . GLY B 1 46 ? -6.621 4.449 -4.031 1 73.12 46 GLY B N 1
ATOM 2172 C CA . GLY B 1 46 ? -7.945 4.785 -4.535 1 73.12 46 GLY B CA 1
ATOM 2173 C C . GLY B 1 46 ? -8.914 3.619 -4.48 1 73.12 46 GLY B C 1
ATOM 2174 O O . GLY B 1 46 ? -8.508 2.471 -4.301 1 73.12 46 GLY B O 1
ATOM 2175 N N . GLU B 1 47 ? -10.195 3.973 -4.336 1 63.47 47 GLU B N 1
ATOM 2176 C CA . GLU B 1 47 ? -11.305 3.039 -4.168 1 63.47 47 GLU B CA 1
ATOM 2177 C C . GLU B 1 47 ? -11.523 2.213 -5.43 1 63.47 47 GLU B C 1
ATOM 2179 O O . GLU B 1 47 ? -12.156 1.156 -5.383 1 63.47 47 GLU B O 1
ATOM 2184 N N . GLU B 1 48 ? -11.125 2.799 -6.492 1 59.72 48 GLU B N 1
ATOM 2185 C CA . GLU B 1 48 ? -11.43 2.076 -7.723 1 59.72 48 GLU B CA 1
ATOM 2186 C C . GLU B 1 48 ? -10.641 0.77 -7.801 1 59.72 48 GLU B C 1
ATOM 2188 O O . GLU B 1 48 ? -9.445 0.778 -8.078 1 59.72 48 GLU B O 1
ATOM 2193 N N . VAL B 1 49 ? -11.461 -0.211 -7.383 1 56.88 49 VAL B N 1
ATOM 2194 C CA . VAL B 1 49 ? -10.961 -1.581 -7.348 1 56.88 49 VAL B CA 1
ATOM 2195 C C . VAL B 1 49 ? -10.828 -2.117 -8.773 1 56.88 49 VAL B C 1
ATOM 2197 O O . VAL B 1 49 ? -11.656 -1.824 -9.633 1 56.88 49 VAL B O 1
ATOM 2200 N N . HIS B 1 50 ? -9.633 -2.164 -9.336 1 58.31 50 HIS B N 1
ATOM 2201 C CA . HIS B 1 50 ? -9.359 -2.945 -10.539 1 58.31 50 HIS B CA 1
ATOM 2202 C C . HIS B 1 50 ? -9.016 -2.041 -11.719 1 58.31 50 HIS B C 1
ATOM 2204 O O . HIS B 1 50 ? -9.031 -2.484 -12.867 1 58.31 50 HIS B O 1
ATOM 2210 N N . ASP B 1 51 ? -9.07 -0.76 -11.359 1 59.88 51 ASP B N 1
ATOM 2211 C CA . ASP B 1 51 ? -8.648 0.073 -12.484 1 59.88 51 ASP B CA 1
ATOM 2212 C C . ASP B 1 51 ? -7.156 -0.101 -12.766 1 59.88 51 ASP B C 1
ATOM 2214 O O . ASP B 1 51 ? -6.32 0.554 -12.141 1 59.88 51 ASP B O 1
ATOM 2218 N N . HIS B 1 52 ? -6.934 -1.024 -13.68 1 63.66 52 HIS B N 1
ATOM 2219 C CA . HIS B 1 52 ? -5.562 -1.374 -14.039 1 63.66 52 HIS B CA 1
ATOM 2220 C C . HIS B 1 52 ? -4.902 -0.261 -14.844 1 63.66 52 HIS B C 1
ATOM 2222 O O . HIS B 1 52 ? -3.711 -0.334 -15.148 1 63.66 52 HIS B O 1
ATOM 2228 N N . THR B 1 53 ? -5.676 0.719 -15.039 1 67.5 53 THR B N 1
ATOM 2229 C CA . THR B 1 53 ? -5.148 1.817 -15.844 1 67.5 53 THR B CA 1
ATOM 2230 C C . THR B 1 53 ? -4.551 2.9 -14.945 1 67.5 53 THR B C 1
ATOM 2232 O O . THR B 1 53 ? -3.793 3.752 -15.422 1 67.5 53 THR B O 1
ATOM 2235 N N . ILE B 1 54 ? -4.887 2.773 -13.766 1 77.44 54 ILE B N 1
ATOM 2236 C CA . ILE B 1 54 ? -4.348 3.801 -12.883 1 77.44 54 ILE B CA 1
ATOM 2237 C C . ILE B 1 54 ? -2.98 3.367 -12.359 1 77.44 54 ILE B C 1
ATOM 2239 O O . ILE B 1 54 ? -2.881 2.414 -11.578 1 77.44 54 ILE B O 1
ATOM 2243 N N . VAL B 1 55 ? -2.029 3.965 -12.992 1 90.38 55 VAL B N 1
ATOM 2244 C CA . VAL B 1 55 ? -0.654 3.643 -12.625 1 90.38 55 VAL B CA 1
ATOM 2245 C C . VAL B 1 55 ? 0.063 4.902 -12.148 1 90.38 55 VAL B C 1
ATOM 2247 O O . VAL B 1 55 ? -0.383 6.02 -12.422 1 90.38 55 VAL B O 1
ATOM 2250 N N . VAL B 1 56 ? 1.047 4.75 -11.359 1 96.88 56 VAL B N 1
ATOM 2251 C CA . VAL B 1 56 ? 1.942 5.852 -11.023 1 96.88 56 VAL B CA 1
ATOM 2252 C C . VAL B 1 56 ? 2.867 6.145 -12.203 1 96.88 56 VAL B C 1
ATOM 2254 O O . VAL B 1 56 ? 3.664 5.293 -12.602 1 96.88 56 VAL B O 1
ATOM 2257 N N . ARG B 1 57 ? 2.725 7.375 -12.742 1 97.06 57 ARG B N 1
ATOM 2258 C CA . ARG B 1 57 ? 3.545 7.734 -13.898 1 97.06 57 ARG B CA 1
ATOM 2259 C C . ARG B 1 57 ? 5.031 7.672 -13.555 1 97.06 57 ARG B C 1
ATOM 2261 O O . ARG B 1 57 ? 5.449 8.156 -12.5 1 97.06 57 ARG B O 1
ATOM 2268 N N . ASP B 1 58 ? 5.883 6.949 -14.375 1 97.88 58 ASP B N 1
ATOM 2269 C CA . ASP B 1 58 ? 7.336 6.855 -14.328 1 97.88 58 ASP B CA 1
ATOM 2270 C C . ASP B 1 58 ? 7.793 6.02 -13.133 1 97.88 58 ASP B C 1
ATOM 2272 O O . ASP B 1 58 ? 8.938 6.129 -12.695 1 97.88 58 ASP B O 1
ATOM 2276 N N . ALA B 1 59 ? 6.875 5.227 -12.594 1 98.12 59 ALA B N 1
ATOM 2277 C CA . ALA B 1 59 ? 7.273 4.328 -11.508 1 98.12 59 ALA B CA 1
ATOM 2278 C C . ALA B 1 59 ? 8.492 3.496 -11.906 1 98.12 59 ALA B C 1
ATOM 2280 O O . ALA B 1 59 ? 8.555 2.973 -13.016 1 98.12 59 ALA B O 1
ATOM 2281 N N . GLY B 1 60 ? 9.414 3.344 -11.047 1 97.88 60 GLY B N 1
ATOM 2282 C CA . GLY B 1 60 ? 10.695 2.713 -11.312 1 97.88 60 GLY B CA 1
ATOM 2283 C C . GLY B 1 60 ? 11.797 3.705 -11.625 1 97.88 60 GLY B C 1
ATOM 2284 O O . GLY B 1 60 ? 12.984 3.361 -11.594 1 97.88 60 GLY B O 1
ATOM 2285 N N . HIS B 1 61 ? 11.406 4.969 -11.906 1 98.06 61 HIS B N 1
ATOM 2286 C CA . HIS B 1 61 ? 12.383 5.977 -12.289 1 98.06 61 HIS B CA 1
ATOM 2287 C C . HIS B 1 61 ? 12.148 7.285 -11.547 1 98.06 61 HIS B C 1
ATOM 2289 O O . HIS B 1 61 ? 12.656 8.336 -11.953 1 98.06 61 HIS B O 1
ATOM 2295 N N . LEU B 1 62 ? 11.383 7.254 -10.523 1 98.62 62 LEU B N 1
ATOM 2296 C CA . LEU B 1 62 ? 11.055 8.477 -9.797 1 98.62 62 LEU B CA 1
ATOM 2297 C C . LEU B 1 62 ? 12.297 9.07 -9.148 1 98.62 62 LEU B C 1
ATOM 2299 O O . LEU B 1 62 ? 12.398 10.289 -8.992 1 98.62 62 LEU B O 1
ATOM 2303 N N . HIS B 1 63 ? 13.219 8.227 -8.758 1 97 63 HIS B N 1
ATOM 2304 C CA . HIS B 1 63 ? 14.445 8.672 -8.109 1 97 63 HIS B CA 1
ATOM 2305 C C . HIS B 1 63 ? 15.328 9.445 -9.086 1 97 63 HIS B C 1
ATOM 2307 O O . HIS B 1 63 ? 16.297 10.086 -8.68 1 97 63 HIS B O 1
ATOM 2313 N N . GLU B 1 64 ? 15.008 9.398 -10.344 1 97.94 64 GLU B N 1
ATOM 2314 C CA . GLU B 1 64 ? 15.773 10.102 -11.367 1 97.94 64 GLU B CA 1
ATOM 2315 C C . GLU B 1 64 ? 15.266 11.531 -11.555 1 97.94 64 GLU B C 1
ATOM 2317 O O . GLU B 1 64 ? 15.867 12.32 -12.281 1 97.94 64 GLU B O 1
ATOM 2322 N N . LYS B 1 65 ? 14.211 11.875 -10.945 1 98.44 65 LYS B N 1
ATOM 2323 C CA . LYS B 1 65 ? 13.578 13.188 -11.078 1 98.44 65 LYS B CA 1
ATOM 2324 C C . LYS B 1 65 ? 14.062 14.141 -9.977 1 98.44 65 LYS B C 1
ATOM 2326 O O . LYS B 1 65 ? 14.688 13.711 -9.008 1 98.44 65 LYS B O 1
ATOM 2331 N N . SER B 1 66 ? 13.773 15.43 -10.203 1 98.81 66 SER B N 1
ATOM 2332 C CA . SER B 1 66 ? 13.945 16.375 -9.102 1 98.81 66 SER B CA 1
ATOM 2333 C C . SER B 1 66 ? 12.781 16.297 -8.117 1 98.81 66 SER B C 1
ATOM 2335 O O . SER B 1 66 ? 11.695 15.812 -8.469 1 98.81 66 SER B O 1
ATOM 2337 N N . ALA B 1 67 ? 13.047 16.734 -6.914 1 98.88 67 ALA B N 1
ATOM 2338 C CA . ALA B 1 67 ? 11.992 16.75 -5.906 1 98.88 67 ALA B CA 1
ATOM 2339 C C . ALA B 1 67 ? 10.859 17.688 -6.324 1 98.88 67 ALA B C 1
ATOM 2341 O O . ALA B 1 67 ? 9.688 17.422 -6.016 1 98.88 67 ALA B O 1
ATOM 2342 N N . GLN B 1 68 ? 11.164 18.766 -7.074 1 98.88 68 GLN B N 1
ATOM 2343 C CA . GLN B 1 68 ? 10.141 19.672 -7.566 1 98.88 68 GLN B CA 1
ATOM 2344 C C . GLN B 1 68 ? 9.258 19 -8.609 1 98.88 68 GLN B C 1
ATOM 2346 O O . GLN B 1 68 ? 8.039 19.219 -8.633 1 98.88 68 GLN B O 1
ATOM 2351 N N . GLU B 1 69 ? 9.867 18.234 -9.477 1 98.81 69 GLU B N 1
ATOM 2352 C CA . GLU B 1 69 ? 9.078 17.469 -10.43 1 98.81 69 GLU B CA 1
ATOM 2353 C C . GLU B 1 69 ? 8.102 16.531 -9.719 1 98.81 69 GLU B C 1
ATOM 2355 O O . GLU B 1 69 ? 6.922 16.469 -10.078 1 98.81 69 GLU B O 1
ATOM 2360 N N . LEU B 1 70 ? 8.586 15.789 -8.672 1 98.88 70 LEU B N 1
ATOM 2361 C CA . LEU B 1 70 ? 7.719 14.891 -7.918 1 98.88 70 LEU B CA 1
ATOM 2362 C C . LEU B 1 70 ? 6.66 15.68 -7.148 1 98.88 70 LEU B C 1
ATOM 2364 O O . LEU B 1 70 ? 5.523 15.219 -7.004 1 98.88 70 LEU B O 1
ATOM 2368 N N . ALA B 1 71 ? 7.09 16.844 -6.594 1 98.94 71 ALA B N 1
ATOM 2369 C CA . ALA B 1 71 ? 6.125 17.688 -5.895 1 98.94 71 ALA B CA 1
ATOM 2370 C C . ALA B 1 71 ? 4.934 18.016 -6.785 1 98.94 71 ALA B C 1
ATOM 2372 O O . ALA B 1 71 ? 3.799 18.109 -6.312 1 98.94 71 ALA B O 1
ATOM 2373 N N . GLY B 1 72 ? 5.176 18.172 -8.031 1 98.75 72 GLY B N 1
ATOM 2374 C CA . GLY B 1 72 ? 4.113 18.438 -8.984 1 98.75 72 GLY B CA 1
ATOM 2375 C C . GLY B 1 72 ? 3.07 17.328 -9.039 1 98.75 72 GLY B C 1
ATOM 2376 O O . GLY B 1 72 ? 1.936 17.562 -9.461 1 98.75 72 GLY B O 1
ATOM 2377 N N . TYR B 1 73 ? 3.379 16.094 -8.641 1 98.81 73 TYR B N 1
ATOM 2378 C CA . TYR B 1 73 ? 2.432 14.984 -8.602 1 98.81 73 TYR B CA 1
ATOM 2379 C C . TYR B 1 73 ? 1.301 15.266 -7.625 1 98.81 73 TYR B C 1
ATOM 2381 O O . TYR B 1 73 ? 0.256 14.609 -7.668 1 98.81 73 TYR B O 1
ATOM 2389 N N . ALA B 1 74 ? 1.502 16.25 -6.715 1 98.75 74 ALA B N 1
ATOM 2390 C CA . ALA B 1 74 ? 0.493 16.562 -5.707 1 98.75 74 ALA B CA 1
ATOM 2391 C C . ALA B 1 74 ? -0.812 17.016 -6.359 1 98.75 74 ALA B C 1
ATOM 2393 O O . ALA B 1 74 ? -1.875 16.953 -5.734 1 98.75 74 ALA B O 1
ATOM 2394 N N . LEU B 1 75 ? -0.761 17.438 -7.574 1 98.5 75 LEU B N 1
ATOM 2395 C CA . LEU B 1 75 ? -1.937 17.938 -8.281 1 98.5 75 LEU B CA 1
ATOM 2396 C C . LEU B 1 75 ? -2.68 16.797 -8.961 1 98.5 75 LEU B C 1
ATOM 2398 O O . LEU B 1 75 ? -3.777 16.984 -9.492 1 98.5 75 LEU B O 1
ATOM 2402 N N . SER B 1 76 ? -2.156 15.617 -8.93 1 97.44 76 SER B N 1
ATOM 2403 C CA . SER B 1 76 ? -2.734 14.477 -9.633 1 97.44 76 SER B CA 1
ATOM 2404 C C . SER B 1 76 ? -4.023 14.008 -8.969 1 97.44 76 SER B C 1
ATOM 2406 O O . SER B 1 76 ? -4.137 14.023 -7.742 1 97.44 76 SER B O 1
ATOM 2408 N N . LYS B 1 77 ? -4.965 13.539 -9.758 1 94.69 77 LYS B N 1
ATOM 2409 C CA . LYS B 1 77 ? -6.184 12.922 -9.227 1 94.69 77 LYS B CA 1
ATOM 2410 C C . LYS B 1 77 ? -5.918 11.5 -8.75 1 94.69 77 LYS B C 1
ATOM 2412 O O . LYS B 1 77 ? -6.742 10.914 -8.047 1 94.69 77 LYS B O 1
ATOM 2417 N N . ASN B 1 78 ? -4.816 10.875 -9.188 1 94.88 78 ASN B N 1
ATOM 2418 C CA . ASN B 1 78 ? -4.355 9.594 -8.664 1 94.88 78 ASN B CA 1
ATOM 2419 C C . ASN B 1 78 ? -3.805 9.727 -7.25 1 94.88 78 ASN B C 1
ATOM 2421 O O . ASN B 1 78 ? -2.762 10.352 -7.039 1 94.88 78 ASN B O 1
ATOM 2425 N N . PRO B 1 79 ? -4.441 9.086 -6.297 1 95.31 79 PRO B N 1
ATOM 2426 C CA . PRO B 1 79 ? -4.051 9.344 -4.906 1 95.31 79 PRO B CA 1
ATOM 2427 C C . PRO B 1 79 ? -2.625 8.883 -4.605 1 95.31 79 PRO B C 1
ATOM 2429 O O . PRO B 1 79 ? -1.949 9.469 -3.758 1 95.31 79 PRO B O 1
ATOM 2432 N N . LEU B 1 80 ? -2.127 7.852 -5.293 1 96.75 80 LEU B N 1
ATOM 2433 C CA . LEU B 1 80 ? -0.741 7.445 -5.09 1 96.75 80 LEU B CA 1
ATOM 2434 C C . LEU B 1 80 ? 0.219 8.539 -5.539 1 96.75 80 LEU B C 1
ATOM 2436 O O . LEU B 1 80 ? 1.166 8.875 -4.824 1 96.75 80 LEU B O 1
ATOM 2440 N N . GLU B 1 81 ? -0.072 9.109 -6.676 1 98.06 81 GLU B N 1
ATOM 2441 C CA . GLU B 1 81 ? 0.75 10.211 -7.176 1 98.06 81 GLU B CA 1
ATOM 2442 C C . GLU B 1 81 ? 0.647 11.43 -6.266 1 98.06 81 GLU B C 1
ATOM 2444 O O . GLU B 1 81 ? 1.657 12.062 -5.949 1 98.06 81 GLU B O 1
ATOM 2449 N N . ALA B 1 82 ? -0.59 11.711 -5.879 1 98.44 82 ALA B N 1
ATOM 2450 C CA . ALA B 1 82 ? -0.784 12.859 -4.988 1 98.44 82 ALA B CA 1
ATOM 2451 C C . ALA B 1 82 ? -0.001 12.68 -3.691 1 98.44 82 ALA B C 1
ATOM 2453 O O . ALA B 1 82 ? 0.6 13.633 -3.189 1 98.44 82 ALA B O 1
ATOM 2454 N N . GLY B 1 83 ? -0.012 11.453 -3.143 1 98.62 83 GLY B N 1
ATOM 2455 C CA . GLY B 1 83 ? 0.777 11.172 -1.956 1 98.62 83 GLY B CA 1
ATOM 2456 C C . GLY B 1 83 ? 2.264 11.391 -2.16 1 98.62 83 GLY B C 1
ATOM 2457 O O . GLY B 1 83 ? 2.934 11.969 -1.303 1 98.62 83 GLY B O 1
ATOM 2458 N N . ILE B 1 84 ? 2.773 10.945 -3.334 1 98.94 84 ILE B N 1
ATOM 2459 C CA . ILE B 1 84 ? 4.168 11.188 -3.697 1 98.94 84 ILE B CA 1
ATOM 2460 C C . ILE B 1 84 ? 4.441 12.695 -3.711 1 98.94 84 ILE B C 1
ATOM 2462 O O . ILE B 1 84 ? 5.441 13.156 -3.158 1 98.94 84 ILE B O 1
ATOM 2466 N N . GLY B 1 85 ? 3.549 13.383 -4.348 1 98.94 85 GLY B N 1
ATOM 2467 C CA . GLY B 1 85 ? 3.707 14.82 -4.461 1 98.94 85 GLY B CA 1
ATOM 2468 C C . GLY B 1 85 ? 3.764 15.523 -3.115 1 98.94 85 GLY B C 1
ATOM 2469 O O . GLY B 1 85 ? 4.648 16.344 -2.875 1 98.94 85 GLY B O 1
ATOM 2470 N N . VAL B 1 86 ? 2.846 15.195 -2.225 1 98.94 86 VAL B N 1
ATOM 2471 C CA . VAL B 1 86 ? 2.797 15.828 -0.91 1 98.94 86 VAL B CA 1
ATOM 2472 C C . VAL B 1 86 ? 4.051 15.461 -0.115 1 98.94 86 VAL B C 1
ATOM 2474 O O . VAL B 1 86 ? 4.645 16.312 0.543 1 98.94 86 VAL B O 1
ATOM 2477 N N . ALA B 1 87 ? 4.469 14.188 -0.189 1 98.94 87 ALA B N 1
ATOM 2478 C CA . ALA B 1 87 ? 5.703 13.781 0.476 1 98.94 87 ALA B CA 1
ATOM 2479 C C . ALA B 1 87 ? 6.898 14.562 -0.065 1 98.94 87 ALA B C 1
ATOM 2481 O O . ALA B 1 87 ? 7.793 14.945 0.694 1 98.94 87 ALA B O 1
ATOM 2482 N N . ALA B 1 88 ? 6.926 14.766 -1.367 1 98.94 88 ALA B N 1
ATOM 2483 C CA . ALA B 1 88 ? 8.008 15.516 -1.987 1 98.94 88 ALA B CA 1
ATOM 2484 C C . ALA B 1 88 ? 8.008 16.969 -1.521 1 98.94 88 ALA B C 1
ATOM 2486 O O . ALA B 1 88 ? 9.055 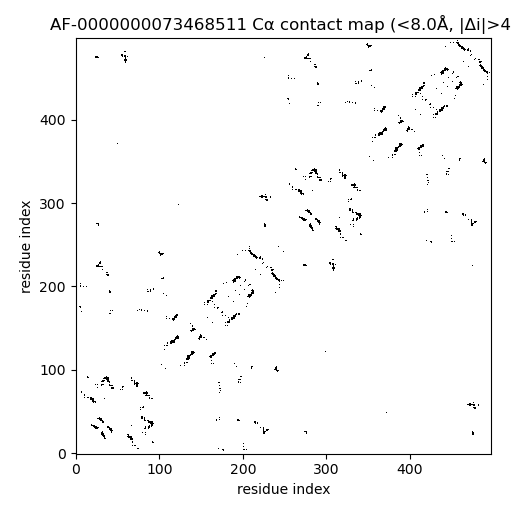17.547 -1.225 1 98.94 88 ALA B O 1
ATOM 2487 N N . ILE B 1 89 ? 6.852 17.562 -1.479 1 98.88 89 ILE B N 1
ATOM 2488 C CA . ILE B 1 89 ? 6.738 18.906 -0.925 1 98.88 89 ILE B CA 1
ATOM 2489 C C . ILE B 1 89 ? 7.328 18.938 0.483 1 98.88 89 ILE B C 1
ATOM 2491 O O . ILE B 1 89 ? 8.188 19.766 0.784 1 98.88 89 ILE B O 1
ATOM 2495 N N . ASN B 1 90 ? 6.93 18.016 1.325 1 98.81 90 ASN B N 1
ATOM 2496 C CA . ASN B 1 90 ? 7.395 17.953 2.707 1 98.81 90 ASN B CA 1
ATOM 2497 C C . ASN B 1 90 ? 8.906 17.766 2.785 1 98.81 90 ASN B C 1
ATOM 2499 O O . ASN B 1 90 ? 9.547 18.234 3.723 1 98.81 90 ASN B O 1
ATOM 2503 N N . SER B 1 91 ? 9.461 17.094 1.789 1 98.75 91 SER B N 1
ATOM 2504 C CA . SER B 1 91 ? 10.898 16.828 1.784 1 98.75 91 SER B CA 1
ATOM 2505 C C . SER B 1 91 ? 11.695 18.094 1.487 1 98.75 91 SER B C 1
ATOM 2507 O O . SER B 1 91 ? 12.906 18.141 1.731 1 98.75 91 SER B O 1
ATOM 2509 N N . LEU B 1 92 ? 11.039 19.094 0.929 1 98.69 92 LEU B N 1
ATOM 2510 C CA . LEU B 1 92 ? 11.727 20.297 0.474 1 98.69 92 LEU B CA 1
ATOM 2511 C C . LEU B 1 92 ? 11.531 21.438 1.467 1 98.69 92 LEU B C 1
ATOM 2513 O O . LEU B 1 92 ? 12.227 22.453 1.391 1 98.69 92 LEU B O 1
ATOM 2517 N N . LEU B 1 93 ? 10.594 21.297 2.367 1 97.56 93 LEU B N 1
ATOM 2518 C CA . LEU B 1 93 ? 10.242 22.375 3.277 1 97.56 93 LEU B CA 1
ATOM 2519 C C . LEU B 1 93 ? 11.328 22.594 4.32 1 97.56 93 LEU B C 1
ATOM 2521 O O . LEU B 1 93 ? 11.844 21.625 4.895 1 97.56 93 LEU B O 1
ATOM 2525 N N . GLU B 1 94 ? 11.664 23.828 4.508 1 94.56 94 GLU B N 1
ATOM 2526 C CA . GLU B 1 94 ? 12.523 24.219 5.625 1 94.56 94 GLU B CA 1
ATOM 2527 C C . GLU B 1 94 ? 11.695 24.562 6.855 1 94.56 94 GLU B C 1
ATOM 2529 O O . GLU B 1 94 ? 10.711 25.312 6.762 1 94.56 94 GLU B O 1
ATOM 2534 N N . VAL B 1 95 ? 12.016 23.953 7.91 1 90.44 95 VAL B N 1
ATOM 2535 C CA . VAL B 1 95 ? 11.266 24.141 9.148 1 90.44 95 VAL B CA 1
ATOM 2536 C C . VAL B 1 95 ? 12.156 2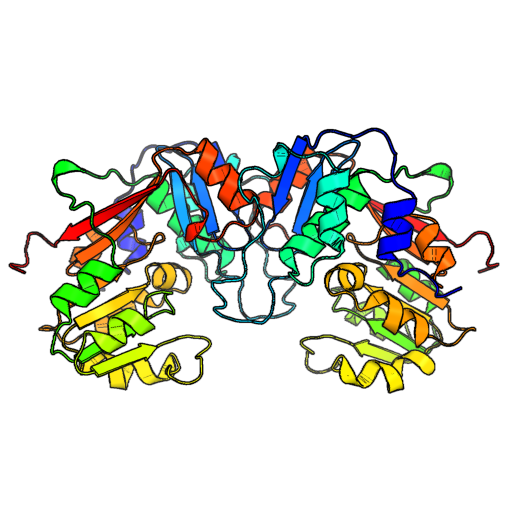4.812 10.195 1 90.44 95 VAL B C 1
ATOM 2538 O O . VAL B 1 95 ? 13.242 24.312 10.508 1 90.44 95 VAL B O 1
ATOM 2541 N N . ASN B 1 96 ? 11.773 26 10.633 1 90.69 96 ASN B N 1
ATOM 2542 C CA . ASN B 1 96 ? 12.438 26.609 11.773 1 90.69 96 ASN B CA 1
ATOM 2543 C C . ASN B 1 96 ? 11.922 26.031 13.094 1 90.69 96 ASN B C 1
ATOM 2545 O O . ASN B 1 96 ? 10.891 26.484 13.602 1 90.69 96 ASN B O 1
ATOM 2549 N N . GLU B 1 97 ? 12.648 25.172 13.641 1 89.69 97 GLU B N 1
ATOM 2550 C CA . GLU B 1 97 ? 12.203 24.406 14.805 1 89.69 97 GLU B CA 1
ATOM 2551 C C . GLU B 1 97 ? 12.094 25.297 16.047 1 89.69 97 GLU B C 1
ATOM 2553 O O . GLU B 1 97 ? 11.43 24.938 17.016 1 89.69 97 GLU B O 1
ATOM 2558 N N . GLN B 1 98 ? 12.766 26.422 16.016 1 87.06 98 GLN B N 1
ATOM 2559 C CA . GLN B 1 98 ? 12.703 27.328 17.156 1 87.06 98 GLN B CA 1
ATOM 2560 C C . GLN B 1 98 ? 11.281 27.859 17.344 1 87.06 98 GLN B C 1
ATOM 2562 O O . GLN B 1 98 ? 10.906 28.25 18.453 1 87.06 98 GLN B O 1
ATOM 2567 N N . ASN B 1 99 ? 10.516 27.859 16.266 1 86.25 99 ASN B N 1
ATOM 2568 C CA . ASN B 1 99 ? 9.148 28.359 16.312 1 86.25 99 ASN B CA 1
ATOM 2569 C C . ASN B 1 99 ? 8.148 27.234 16.531 1 86.25 99 ASN B C 1
ATOM 2571 O O . ASN B 1 99 ? 6.934 27.453 16.453 1 86.25 99 ASN B O 1
ATOM 2575 N N . ALA B 1 100 ? 8.664 26.078 16.75 1 89.19 100 ALA B N 1
ATOM 2576 C CA . ALA B 1 100 ? 7.797 24.906 16.828 1 89.19 100 ALA B CA 1
ATOM 2577 C C . ALA B 1 100 ? 7.621 24.453 18.266 1 89.19 100 ALA B C 1
ATOM 2579 O O . ALA B 1 100 ? 8.523 24.609 19.094 1 89.19 100 ALA B O 1
ATOM 2580 N N . ALA B 1 101 ? 6.438 24.031 18.578 1 87.81 101 ALA B N 1
ATOM 2581 C CA . ALA B 1 101 ? 6.23 23.25 19.797 1 87.81 101 ALA B CA 1
ATOM 2582 C C . ALA B 1 101 ? 6.336 21.766 19.5 1 87.81 101 ALA B C 1
ATOM 2584 O O . ALA B 1 101 ? 5.82 21.281 18.5 1 87.81 101 ALA B O 1
ATOM 2585 N N . GLU B 1 102 ? 7.113 21.078 20.328 1 86.25 102 GLU B N 1
ATOM 2586 C CA . GLU B 1 102 ? 7.141 19.609 20.25 1 86.25 102 GLU B CA 1
ATOM 2587 C C . GLU B 1 102 ? 5.949 19 20.969 1 86.25 102 GLU B C 1
ATOM 2589 O O . GLU B 1 102 ? 6.055 18.609 22.125 1 86.25 102 GLU B O 1
ATOM 2594 N N . ILE B 1 103 ? 4.832 19.016 20.375 1 83.44 103 ILE B N 1
ATOM 2595 C CA . ILE B 1 103 ? 3.572 18.531 20.922 1 83.44 103 ILE B CA 1
ATOM 2596 C C . ILE B 1 103 ? 2.834 17.703 19.875 1 83.44 103 ILE B C 1
ATOM 2598 O O . ILE B 1 103 ? 2.861 18.031 18.688 1 83.44 103 ILE B O 1
ATOM 2602 N N . ASN B 1 104 ? 2.25 16.609 20.375 1 86.44 104 ASN B N 1
ATOM 2603 C CA . ASN B 1 104 ? 1.486 15.812 19.422 1 86.44 104 ASN B CA 1
ATOM 2604 C C . ASN B 1 104 ? 0.077 16.359 19.234 1 86.44 104 ASN B C 1
ATOM 2606 O O . ASN B 1 104 ? -0.487 16.969 20.141 1 86.44 104 ASN B O 1
ATOM 2610 N N . ALA B 1 105 ? -0.429 16.125 18.109 1 88.81 105 ALA B N 1
ATOM 2611 C CA . ALA B 1 105 ? -1.706 16.688 17.656 1 88.81 105 ALA B CA 1
ATOM 2612 C C . ALA B 1 105 ? -2.842 16.25 18.578 1 88.81 105 ALA B C 1
ATOM 2614 O O . ALA B 1 105 ? -3.789 17 18.812 1 88.81 105 ALA B O 1
ATOM 2615 N N . ALA B 1 106 ? -2.746 15.031 19.109 1 91.62 106 ALA B N 1
ATOM 2616 C CA . ALA B 1 106 ? -3.768 14.539 20.031 1 91.62 106 ALA B CA 1
ATOM 2617 C C . ALA B 1 106 ? -3.855 15.414 21.281 1 91.62 106 ALA B C 1
ATOM 2619 O O . ALA B 1 106 ? -4.949 15.805 21.688 1 91.62 106 ALA B O 1
ATOM 2620 N N . ASP B 1 107 ? -2.738 15.703 21.859 1 92.75 107 ASP B N 1
ATOM 2621 C CA . ASP B 1 107 ? -2.672 16.547 23.047 1 92.75 107 ASP B CA 1
ATOM 2622 C C . ASP B 1 107 ? -3.223 17.938 22.766 1 92.75 107 ASP B C 1
ATOM 2624 O O . ASP B 1 107 ? -3.941 18.516 23.594 1 92.75 107 ASP B O 1
ATOM 2628 N N . LEU B 1 108 ? -2.9 18.422 21.672 1 92.75 108 LEU B N 1
ATOM 2629 C CA . LEU B 1 108 ? -3.354 19.75 21.266 1 92.75 108 LEU B CA 1
ATOM 2630 C C . LEU B 1 108 ? -4.875 19.781 21.141 1 92.75 108 LEU B C 1
ATOM 2632 O O . LEU B 1 108 ? -5.516 20.719 21.625 1 92.75 108 LEU B O 1
ATOM 2636 N N . LEU B 1 109 ? -5.438 18.797 20.516 1 95.88 109 LEU B N 1
ATOM 2637 C CA . LEU B 1 109 ? -6.883 18.734 20.328 1 95.88 109 LEU B CA 1
ATOM 2638 C C . LEU B 1 109 ? -7.594 18.578 21.672 1 95.88 109 LEU B C 1
ATOM 2640 O O . LEU B 1 109 ? -8.656 19.172 21.891 1 95.88 109 LEU B O 1
ATOM 2644 N N . MET B 1 110 ? -7.047 17.781 22.531 1 96 110 MET B N 1
ATOM 2645 C CA . MET B 1 110 ? -7.645 17.578 23.844 1 96 110 MET B CA 1
ATOM 2646 C C . MET B 1 110 ? -7.633 18.875 24.656 1 96 110 MET B C 1
ATOM 2648 O O . MET B 1 110 ? -8.617 19.203 25.312 1 96 110 MET B O 1
ATOM 2652 N N . GLU B 1 111 ? -6.5 19.5 24.594 1 95.12 111 GLU B N 1
ATOM 2653 C CA . GLU B 1 111 ? -6.348 20.75 25.344 1 95.12 111 GLU B CA 1
ATOM 2654 C C . GLU B 1 111 ? -7.289 21.828 24.797 1 95.12 111 GLU B C 1
ATOM 2656 O O . GLU B 1 111 ? -8.047 22.438 25.562 1 95.12 111 GLU B O 1
ATOM 2661 N N . LYS B 1 112 ? -7.348 22.016 23.516 1 95.5 112 LYS B N 1
ATOM 2662 C CA . LYS B 1 112 ? -8.094 23.109 22.906 1 95.5 112 LYS B CA 1
ATOM 2663 C C . LYS B 1 112 ? -9.578 22.781 22.781 1 95.5 112 LYS B C 1
ATOM 2665 O O . LYS B 1 112 ? -10.414 23.672 22.688 1 95.5 112 LYS B O 1
ATOM 2670 N N . GLY B 1 113 ? -9.883 21.5 22.797 1 97.06 113 GLY B N 1
ATOM 2671 C CA . GLY B 1 113 ? -11.25 21.047 22.609 1 97.06 113 GLY B CA 1
ATOM 2672 C C . GLY B 1 113 ? -11.992 20.844 23.922 1 97.06 113 GLY B C 1
ATOM 2673 O O . GLY B 1 113 ? -13.188 20.547 23.922 1 97.06 113 GLY B O 1
ATOM 2674 N N . ALA B 1 114 ? -11.297 20.938 25.016 1 96.69 114 ALA B N 1
ATOM 2675 C CA . ALA B 1 114 ? -11.922 20.672 26.312 1 96.69 114 ALA B CA 1
ATOM 2676 C C . ALA B 1 114 ? -13.18 21.516 26.5 1 96.69 114 ALA B C 1
ATOM 2678 O O . ALA B 1 114 ? -13.133 22.75 26.375 1 96.69 114 ALA B O 1
ATOM 2679 N N . GLY B 1 115 ? -14.297 20.797 26.766 1 96.12 115 GLY B N 1
ATOM 2680 C CA . GLY B 1 115 ? -15.562 21.469 27.031 1 96.12 115 GLY B CA 1
ATOM 2681 C C . GLY B 1 115 ? -16.203 22.078 25.797 1 96.12 115 GLY B C 1
ATOM 2682 O O . GLY B 1 115 ? -17.078 22.938 25.906 1 96.12 115 GLY B O 1
ATOM 2683 N N 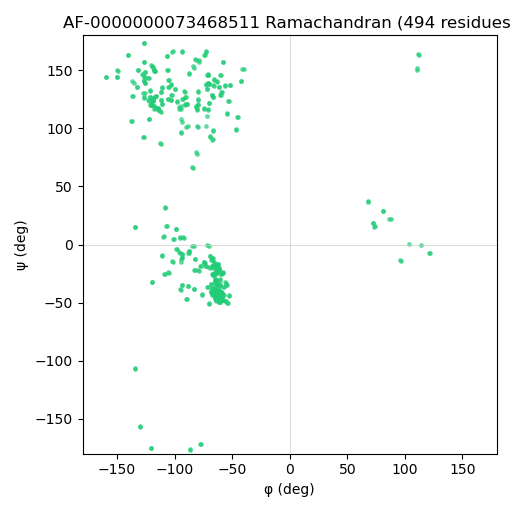. LYS B 1 116 ? -15.766 21.703 24.656 1 98.12 116 LYS B N 1
ATOM 2684 C CA . LYS B 1 116 ? -16.25 22.328 23.422 1 98.12 116 LYS B CA 1
ATOM 2685 C C . LYS B 1 116 ? -16.766 21.266 22.453 1 98.12 116 LYS B C 1
ATOM 2687 O O . LYS B 1 116 ? -16.719 20.078 22.75 1 98.12 116 LYS B O 1
ATOM 2692 N N . THR B 1 117 ? -17.359 21.766 21.359 1 98.44 117 THR B N 1
ATOM 2693 C CA . THR B 1 117 ? -17.75 20.906 20.25 1 98.44 117 THR B CA 1
ATOM 2694 C C . THR B 1 117 ? -16.609 20.766 19.25 1 98.44 117 THR B C 1
ATOM 2696 O O . THR B 1 117 ? -16.109 21.766 18.734 1 98.44 117 THR B O 1
ATOM 2699 N N . VAL B 1 118 ? -16.172 19.531 19.031 1 98.69 118 VAL B N 1
ATOM 2700 C CA . VAL B 1 118 ? -15.023 19.25 18.172 1 98.69 118 VAL B CA 1
ATOM 2701 C C . VAL B 1 118 ? -15.461 18.438 16.969 1 98.69 118 VAL B C 1
ATOM 2703 O O . VAL B 1 118 ? -16.203 17.453 17.109 1 98.69 118 VAL B O 1
ATOM 2706 N N . ALA B 1 119 ? -15.133 18.859 15.766 1 98.81 119 ALA B N 1
ATOM 2707 C CA . ALA B 1 119 ? -15.211 18.047 14.555 1 98.81 119 ALA B CA 1
ATOM 2708 C C . ALA B 1 119 ? -13.828 17.547 14.133 1 98.81 119 ALA B C 1
ATOM 2710 O O . ALA B 1 119 ? -12.875 18.328 14.086 1 98.81 119 ALA B O 1
ATOM 2711 N N . LEU B 1 120 ? -13.703 16.312 13.922 1 98.62 120 LEU B N 1
ATOM 2712 C CA . LEU B 1 120 ? -12.438 15.695 13.516 1 98.62 120 LEU B CA 1
ATOM 2713 C C . LEU B 1 120 ? -12.586 15 12.172 1 98.62 120 LEU B C 1
ATOM 2715 O O . LEU B 1 120 ? -13.445 14.133 12.008 1 98.62 120 LEU B O 1
ATOM 2719 N N . VAL B 1 121 ? -11.789 15.438 11.188 1 98.31 121 VAL B N 1
ATOM 2720 C CA . VAL B 1 121 ? -11.734 14.789 9.883 1 98.31 121 VAL B CA 1
ATOM 2721 C C . VAL B 1 121 ? -10.586 13.789 9.852 1 98.31 121 VAL B C 1
ATOM 2723 O O . VAL B 1 121 ? -9.414 14.172 9.914 1 98.31 121 VAL B O 1
ATOM 2726 N N . GLY B 1 122 ? -10.914 12.547 9.648 1 95.81 122 GLY B N 1
ATOM 2727 C CA . GLY B 1 122 ? -9.938 11.469 9.695 1 95.81 122 GLY B CA 1
ATOM 2728 C C . GLY B 1 122 ? -10.109 10.555 10.898 1 95.81 122 GLY B C 1
ATOM 2729 O O . GLY B 1 122 ? -10.586 10.984 11.945 1 95.81 122 GLY B O 1
ATOM 2730 N N . HIS B 1 123 ? -9.727 9.367 10.75 1 93.12 123 HIS B N 1
ATOM 2731 C CA . HIS B 1 123 ? -9.742 8.414 11.852 1 93.12 123 HIS B CA 1
ATOM 2732 C C . HIS B 1 123 ? -8.375 8.328 12.531 1 93.12 123 HIS B C 1
ATOM 2734 O O . HIS B 1 123 ? -7.402 7.891 11.914 1 93.12 123 HIS B O 1
ATOM 2740 N N . PHE B 1 124 ? -8.344 8.711 13.766 1 93.44 124 PHE B N 1
ATOM 2741 C CA . PHE B 1 124 ? -7.098 8.703 14.523 1 93.44 124 PHE B CA 1
ATOM 2742 C C . PHE B 1 124 ? -7.203 7.766 15.719 1 93.44 124 PHE B C 1
ATOM 2744 O O . PHE B 1 124 ? -8.297 7.539 16.25 1 93.44 124 PHE B O 1
ATOM 2751 N N . PRO B 1 125 ? -6.102 7.234 16.156 1 90.31 125 PRO B N 1
ATOM 2752 C CA . PRO B 1 125 ? -6.133 6.273 17.266 1 90.31 125 PRO B CA 1
ATOM 2753 C C . PRO B 1 125 ? -6.531 6.914 18.594 1 90.31 125 PRO B C 1
ATOM 2755 O O . PRO B 1 125 ? -6.938 6.215 19.531 1 90.31 125 PRO B O 1
ATOM 2758 N N . PHE B 1 126 ? -6.531 8.203 18.641 1 93.31 126 PHE B N 1
ATOM 2759 C CA . PHE B 1 126 ? -6.762 8.859 19.922 1 93.31 126 PHE B CA 1
ATOM 2760 C C . PHE B 1 126 ? -8.211 9.312 20.047 1 93.31 126 PHE B C 1
ATOM 2762 O O . PHE B 1 126 ? -8.555 10.055 20.969 1 93.31 126 PHE B O 1
ATOM 2769 N N . ILE B 1 127 ? -9.062 8.859 19.203 1 95.12 127 ILE B N 1
ATOM 2770 C CA . ILE B 1 127 ? -10.438 9.336 19.125 1 95.12 127 ILE B CA 1
ATOM 2771 C C . ILE B 1 127 ? -11.156 9.055 20.453 1 95.12 127 ILE B C 1
ATOM 2773 O O . ILE B 1 127 ? -11.883 9.914 20.953 1 95.12 127 ILE B O 1
ATOM 2777 N N . GLN B 1 128 ? -10.977 7.836 20.953 1 93.81 128 GLN B N 1
ATOM 2778 C CA . GLN B 1 128 ? -11.656 7.496 22.188 1 93.81 128 GLN B CA 1
ATOM 2779 C C . GLN B 1 128 ? -11.219 8.414 23.328 1 93.81 128 GLN B C 1
ATOM 2781 O O . GLN B 1 128 ? -12.055 8.906 24.094 1 93.81 128 GLN B O 1
ATOM 2786 N N . LYS B 1 129 ? -9.922 8.641 23.469 1 94.94 129 LYS B N 1
ATOM 2787 C CA . LYS B 1 129 ? -9.406 9.547 24.484 1 94.94 129 LYS B CA 1
ATOM 2788 C C . LYS B 1 129 ? -9.945 10.961 24.281 1 94.94 129 LYS B C 1
ATOM 2790 O O . LYS B 1 129 ? -10.289 11.641 25.25 1 94.94 129 LYS B O 1
ATOM 2795 N N . LEU B 1 130 ? -10.008 11.391 23.078 1 96.94 130 LEU B N 1
ATOM 2796 C CA . LEU B 1 130 ? -10.523 12.711 22.75 1 96.94 130 LEU B CA 1
ATOM 2797 C C . LEU B 1 130 ? -12 12.836 23.141 1 96.94 130 LEU B C 1
ATOM 2799 O O . LEU B 1 130 ? -12.414 13.852 23.688 1 96.94 130 LEU B O 1
ATOM 2803 N N . ARG B 1 131 ? -12.742 11.82 22.859 1 96.62 131 ARG B N 1
ATOM 2804 C CA . ARG B 1 131 ? -14.164 11.797 23.172 1 96.62 131 ARG B CA 1
ATOM 2805 C C . ARG B 1 131 ? -14.398 12.008 24.672 1 96.62 131 ARG B C 1
ATOM 2807 O O . ARG B 1 131 ? -15.359 12.664 25.062 1 96.62 131 ARG B O 1
ATOM 2814 N N . GLU B 1 132 ? -13.547 11.484 25.438 1 96.25 132 GLU B N 1
ATOM 2815 C CA . GLU B 1 132 ? -13.672 11.562 26.891 1 96.25 132 GLU B CA 1
ATOM 2816 C C . GLU B 1 132 ? -13.32 12.953 27.406 1 96.25 132 GLU B C 1
ATOM 2818 O O . GLU B 1 132 ? -13.641 13.305 28.547 1 96.25 132 GLU B O 1
ATOM 2823 N N . ARG B 1 133 ? -12.719 13.695 26.625 1 96.31 133 ARG B N 1
ATOM 2824 C CA . ARG B 1 133 ? -12.164 14.961 27.094 1 96.31 133 ARG B CA 1
ATOM 2825 C C . ARG B 1 133 ? -13 16.141 26.609 1 96.31 133 ARG B C 1
ATOM 2827 O O . ARG B 1 133 ? -13.016 17.203 27.25 1 96.31 133 ARG B O 1
ATOM 2834 N N . VAL B 1 134 ? -13.695 15.93 25.562 1 97.69 134 VAL B N 1
ATOM 2835 C CA . VAL B 1 134 ? -14.406 17.047 24.969 1 97.69 134 VAL B CA 1
ATOM 2836 C C . VAL B 1 134 ? -15.906 16.922 25.234 1 97.69 134 VAL B C 1
ATOM 2838 O O . VAL B 1 134 ? -16.375 15.875 25.688 1 97.69 134 VAL B O 1
ATOM 2841 N N . GLU B 1 135 ? -16.656 18.016 25.078 1 97.56 135 GLU B N 1
ATOM 2842 C CA . GLU B 1 135 ? -18.109 17.984 25.312 1 97.56 135 GLU B CA 1
ATOM 2843 C C . GLU B 1 135 ? -18.828 17.188 24.234 1 97.56 135 GLU B C 1
ATOM 2845 O O . GLU B 1 135 ? -19.672 16.344 24.531 1 97.56 135 GLU B O 1
ATOM 2850 N N . ASN B 1 136 ? -18.562 17.5 22.953 1 97.75 136 ASN B N 1
ATOM 2851 C CA . ASN B 1 136 ? -19.109 16.812 21.797 1 97.75 136 ASN B CA 1
ATOM 2852 C C . ASN B 1 136 ? -18.047 16.562 20.734 1 97.75 136 ASN B C 1
ATOM 2854 O O . ASN B 1 136 ? -17.281 17.453 20.391 1 97.75 136 ASN B O 1
ATOM 2858 N N . LEU B 1 137 ? -17.969 15.336 20.328 1 98.31 137 LEU B N 1
ATOM 2859 C CA . LEU B 1 137 ? -17.031 14.977 19.266 1 98.31 137 LEU B CA 1
ATOM 2860 C C . LEU B 1 137 ? -17.766 14.344 18.078 1 98.31 137 LEU B C 1
ATOM 2862 O O . LEU B 1 137 ? -18.531 13.391 18.266 1 98.31 137 LEU B O 1
ATOM 2866 N N . GLN B 1 138 ? -17.625 14.898 16.906 1 98.38 138 GLN B N 1
ATOM 2867 C CA . GLN B 1 138 ? -18.109 14.289 15.68 1 98.38 138 GLN B CA 1
ATOM 2868 C C . GLN B 1 138 ? -16.953 13.992 14.719 1 98.38 138 GLN B C 1
ATOM 2870 O O . GLN B 1 138 ? -16.234 14.906 14.312 1 98.38 138 GLN B O 1
ATOM 2875 N N . VAL B 1 139 ? -16.781 12.742 14.391 1 98.19 139 VAL B N 1
ATOM 2876 C CA . VAL B 1 139 ? -15.688 12.289 13.547 1 98.19 139 VAL B CA 1
ATOM 2877 C C . VAL B 1 139 ? -16.203 12.008 12.141 1 98.19 139 VAL B C 1
ATOM 2879 O O . VAL B 1 139 ? -17.156 11.242 11.961 1 98.19 139 VAL B O 1
ATOM 2882 N N . LEU B 1 140 ? -15.594 12.656 11.195 1 97.94 140 LEU B N 1
ATOM 2883 C CA . LEU B 1 140 ? -15.883 12.438 9.781 1 97.94 140 LEU B CA 1
ATOM 2884 C C . LEU B 1 140 ? -14.844 11.523 9.148 1 97.94 140 LEU B C 1
ATOM 2886 O O . LEU B 1 140 ? -13.641 11.719 9.336 1 97.94 140 LEU B O 1
ATOM 2890 N N . GLU B 1 141 ? -15.273 10.57 8.414 1 95 141 GLU B N 1
ATOM 2891 C CA . GLU B 1 141 ? -14.375 9.594 7.805 1 95 141 GLU B CA 1
ATOM 2892 C C . GLU B 1 141 ? -14.938 9.078 6.48 1 95 141 GLU B C 1
ATOM 2894 O O . GLU B 1 141 ? -16.156 8.938 6.332 1 95 141 GLU B O 1
ATOM 2899 N N . ILE B 1 142 ? -14.047 8.844 5.566 1 89.44 142 ILE B N 1
ATOM 2900 C CA . ILE B 1 142 ? -14.445 8.344 4.254 1 89.44 142 ILE B CA 1
ATOM 2901 C C . ILE B 1 142 ? -15.102 6.969 4.402 1 89.44 142 ILE B C 1
ATOM 2903 O O . ILE B 1 142 ? -16.109 6.684 3.752 1 89.44 142 ILE B O 1
ATOM 2907 N N . HIS B 1 143 ? -14.516 6.113 5.191 1 86.62 143 HIS B N 1
ATOM 2908 C CA . HIS B 1 143 ? -15.094 4.832 5.582 1 86.62 143 HIS B CA 1
ATOM 2909 C C . HIS B 1 143 ? -15.438 4.816 7.066 1 86.62 143 HIS B C 1
ATOM 2911 O O . HIS B 1 143 ? -14.703 4.246 7.875 1 86.62 143 HIS B O 1
ATOM 2917 N N . PRO B 1 144 ? -16.594 5.27 7.34 1 91.62 144 PRO B N 1
ATOM 2918 C CA . PRO B 1 144 ? -16.922 5.531 8.742 1 91.62 144 PRO B CA 1
ATOM 2919 C C . PRO B 1 144 ? -17.141 4.25 9.547 1 91.62 144 PRO B C 1
ATOM 2921 O O . PRO B 1 144 ? -17.703 3.281 9.031 1 91.62 144 PRO B O 1
ATOM 2924 N N . GLY B 1 145 ? -16.609 4.238 10.727 1 87.38 145 GLY B N 1
ATOM 2925 C CA . GLY B 1 145 ? -16.984 3.232 11.703 1 87.38 145 GLY B CA 1
ATOM 2926 C C . GLY B 1 145 ? -18.312 3.506 12.359 1 87.38 145 GLY B C 1
ATOM 2927 O O . GLY B 1 145 ? -19.094 4.34 11.883 1 87.38 145 GLY B O 1
ATOM 2928 N N . GLU B 1 146 ? -18.672 2.779 13.352 1 86.19 146 GLU B N 1
ATOM 2929 C CA . GLU B 1 146 ? -19.969 2.82 14 1 86.19 146 GLU B CA 1
ATOM 2930 C C . GLU B 1 146 ? -20.281 4.219 14.523 1 86.19 146 GLU B C 1
ATOM 2932 O O . GLU B 1 146 ? -21.391 4.727 14.328 1 86.19 146 GLU B O 1
ATOM 2937 N N . ASP B 1 147 ? -19.422 4.973 15.148 1 91.25 147 ASP B N 1
ATOM 2938 C CA . ASP B 1 147 ? -19.688 6.27 15.766 1 91.25 147 ASP B CA 1
ATOM 2939 C C . ASP B 1 147 ? -19.047 7.402 14.969 1 91.25 147 ASP B C 1
ATOM 2941 O O . ASP B 1 147 ? -18.656 8.422 15.531 1 91.25 147 ASP B O 1
ATOM 2945 N N . GLU B 1 148 ? -18.969 7.195 13.672 1 95.81 148 GLU B N 1
ATOM 2946 C CA . GLU B 1 148 ? -18.375 8.203 12.797 1 95.81 148 GLU B CA 1
ATOM 2947 C C . GLU B 1 148 ? -19.328 8.57 11.664 1 95.81 148 GLU B C 1
ATOM 2949 O O . GLU B 1 148 ? -20.297 7.855 11.406 1 95.81 148 GLU B O 1
ATOM 2954 N N . TYR B 1 149 ? -19.156 9.688 11.117 1 97.69 149 TYR B N 1
ATOM 2955 C CA . TYR B 1 149 ? -20.016 10.211 10.062 1 97.69 149 TYR B CA 1
ATOM 2956 C C . TYR B 1 149 ? -19.312 10.148 8.711 1 97.69 149 TYR B C 1
ATOM 2958 O O . TYR B 1 149 ? -18.078 10.266 8.633 1 97.69 149 TYR B O 1
ATOM 2966 N N . PRO B 1 150 ? -20.094 9.984 7.621 1 96.88 150 PRO B N 1
ATOM 2967 C CA . PRO B 1 150 ? -19.484 9.992 6.285 1 96.88 150 PRO B CA 1
ATOM 2968 C C . PRO B 1 150 ? -19.078 11.391 5.832 1 96.88 150 PRO B C 1
ATOM 2970 O O . PRO B 1 150 ? -19.484 12.383 6.43 1 96.88 150 PRO B O 1
ATOM 2973 N N . LYS B 1 151 ? -18.25 11.445 4.84 1 95.44 151 LYS B N 1
ATOM 2974 C CA . LYS B 1 151 ? -17.688 12.703 4.359 1 95.44 151 LYS B CA 1
ATOM 2975 C C . LYS B 1 151 ? -18.797 13.656 3.895 1 95.44 151 LYS B C 1
ATOM 2977 O O . LYS B 1 151 ? -18.641 14.875 3.984 1 95.44 151 LYS B O 1
ATOM 2982 N N . GLU B 1 152 ? -19.938 13.148 3.496 1 96.44 152 GLU B N 1
ATOM 2983 C CA . GLU B 1 152 ? -21.047 13.953 3.016 1 96.44 152 GLU B CA 1
ATOM 2984 C C . GLU B 1 152 ? -21.641 14.805 4.137 1 96.44 152 GLU B C 1
ATOM 2986 O O . GLU B 1 152 ? -22.328 15.797 3.877 1 96.44 152 GLU B O 1
ATOM 2991 N N . ALA B 1 153 ? -21.391 14.484 5.32 1 98.19 153 ALA B N 1
ATOM 2992 C CA . ALA B 1 153 ? -21.938 15.195 6.469 1 98.19 153 ALA B CA 1
ATOM 2993 C C . ALA B 1 153 ? -21.094 16.406 6.82 1 98.19 153 ALA B C 1
ATOM 2995 O O . ALA B 1 153 ? -21.438 17.188 7.715 1 98.19 153 ALA B O 1
ATOM 2996 N N . ALA B 1 154 ? -20.031 16.656 6.129 1 98.5 154 ALA B N 1
ATOM 2997 C CA . ALA B 1 154 ? -19.062 17.688 6.465 1 98.5 154 ALA B CA 1
ATOM 2998 C C . ALA B 1 154 ? -19.719 19.078 6.477 1 98.5 154 ALA B C 1
ATOM 3000 O O . ALA B 1 154 ? -19.484 19.875 7.387 1 98.5 154 ALA B O 1
ATOM 3001 N N . ALA B 1 155 ? -20.531 19.344 5.531 1 98.25 155 ALA B N 1
ATOM 3002 C CA . ALA B 1 155 ? -21.156 20.672 5.383 1 98.25 155 ALA B CA 1
ATOM 3003 C C . ALA B 1 155 ? -22.094 20.969 6.547 1 98.25 155 ALA B C 1
ATOM 3005 O O . ALA B 1 155 ? -22.328 22.141 6.867 1 98.25 155 ALA B O 1
ATOM 3006 N N . GLU B 1 156 ? -22.594 19.969 7.145 1 98.38 156 GLU B N 1
ATOM 3007 C CA . GLU B 1 156 ? -23.484 20.141 8.289 1 98.38 156 GLU B CA 1
ATOM 3008 C C . GLU B 1 156 ? -22.703 20.203 9.594 1 98.38 156 GLU B C 1
ATOM 3010 O O . GLU B 1 156 ? -23.047 20.984 10.484 1 98.38 156 GLU B O 1
ATOM 3015 N N . ILE B 1 157 ? -21.656 19.469 9.711 1 98.69 157 ILE B N 1
ATOM 3016 C CA . ILE B 1 157 ? -20.984 19.234 10.984 1 98.69 157 ILE B CA 1
ATOM 3017 C C . ILE B 1 157 ? -19.922 20.312 11.211 1 98.69 157 ILE B C 1
ATOM 3019 O O . ILE B 1 157 ? -19.875 20.922 12.281 1 98.69 157 ILE B O 1
ATOM 3023 N N . ILE B 1 158 ? -19.141 20.609 10.281 1 98.88 158 ILE B N 1
ATOM 3024 C CA . ILE B 1 158 ? -17.922 21.391 10.438 1 98.88 158 ILE B CA 1
ATOM 3025 C C . ILE B 1 158 ? -18.266 22.828 10.82 1 98.88 158 ILE B C 1
ATOM 3027 O O . ILE B 1 158 ? -17.656 23.391 11.742 1 98.88 158 ILE B O 1
ATOM 3031 N N . PRO B 1 159 ? -19.297 23.438 10.211 1 98.69 159 PRO B N 1
ATOM 3032 C CA . PRO B 1 159 ? -19.578 24.844 10.539 1 98.69 159 PRO B CA 1
ATOM 3033 C C . PRO B 1 159 ? -20.031 25.031 11.984 1 98.69 159 PRO B C 1
ATOM 3035 O O . PRO B 1 159 ? -20.016 26.156 12.492 1 98.69 159 PRO B O 1
ATOM 3038 N N . ARG B 1 160 ? -20.406 23.984 12.656 1 98.38 160 ARG B N 1
ATOM 3039 C CA . ARG B 1 160 ? -20.969 24.078 13.992 1 98.38 160 ARG B CA 1
ATOM 3040 C C . ARG B 1 160 ? -19.906 23.812 15.062 1 98.38 160 ARG B C 1
ATOM 3042 O O . ARG B 1 160 ? -20.172 23.953 16.25 1 98.38 160 ARG B O 1
ATOM 3049 N N . ALA B 1 161 ? -18.75 23.484 14.703 1 98.75 161 ALA B N 1
ATOM 3050 C CA . ALA B 1 161 ? -17.703 23.094 15.641 1 98.75 161 ALA B CA 1
ATOM 3051 C C . ALA B 1 161 ? -16.938 24.312 16.141 1 98.75 161 ALA B C 1
ATOM 3053 O O . ALA B 1 161 ? -16.688 25.266 15.391 1 98.75 161 ALA B O 1
ATOM 3054 N N . ASP B 1 162 ? -16.484 24.203 17.422 1 98.44 162 ASP B N 1
ATOM 3055 C CA . ASP B 1 162 ? -15.602 25.219 18.016 1 98.44 162 ASP B CA 1
ATOM 3056 C C . ASP B 1 162 ? -14.148 24.969 17.625 1 98.44 162 ASP B C 1
ATOM 3058 O O . ASP B 1 162 ? -13.352 25.906 17.531 1 98.44 162 ASP B O 1
ATOM 3062 N N . VAL B 1 163 ? -13.805 23.75 17.578 1 98.5 163 VAL B N 1
ATOM 3063 C CA . VAL B 1 163 ? -12.477 23.281 17.188 1 98.5 163 VAL B CA 1
ATOM 3064 C C . VAL B 1 163 ? -12.602 22.234 16.078 1 98.5 163 VAL B C 1
ATOM 3066 O O . VAL B 1 163 ? -13.438 21.328 16.156 1 98.5 163 VAL B O 1
ATOM 3069 N N . VAL B 1 164 ? -11.836 22.422 15.031 1 98.69 164 VAL B N 1
ATOM 3070 C CA . VAL B 1 164 ? -11.844 21.484 13.906 1 98.69 164 VAL B CA 1
ATOM 3071 C C . VAL B 1 164 ? -10.445 20.906 13.703 1 98.69 164 VAL B C 1
ATOM 3073 O O . VAL B 1 164 ? -9.469 21.656 13.57 1 98.69 164 VAL B O 1
ATOM 3076 N N . GLY B 1 165 ? -10.289 19.609 13.797 1 98.56 165 GLY B N 1
ATOM 3077 C CA . GLY B 1 165 ? -9.094 18.906 13.375 1 98.56 165 GLY B CA 1
ATOM 3078 C C . GLY B 1 165 ? -9.211 18.297 11.992 1 98.56 165 GLY B C 1
ATOM 3079 O O . GLY B 1 165 ? -10.164 17.578 11.711 1 98.56 165 GLY B O 1
ATOM 3080 N N . ILE B 1 166 ? -8.344 18.641 11.117 1 98.62 166 ILE B N 1
ATOM 3081 C CA . ILE B 1 166 ? -8.367 18.109 9.758 1 98.62 166 ILE B CA 1
ATOM 3082 C C . ILE B 1 166 ? -7.078 17.344 9.477 1 98.62 166 ILE B C 1
ATOM 3084 O O . ILE B 1 166 ? -5.98 17.891 9.648 1 98.62 166 ILE B O 1
ATOM 3088 N N . THR B 1 167 ? -7.203 16.125 9.086 1 98.06 167 THR B N 1
ATOM 3089 C CA . THR B 1 167 ? -6.031 15.32 8.766 1 98.06 167 THR B CA 1
ATOM 3090 C C . THR B 1 167 ? -5.27 15.914 7.582 1 98.06 167 THR B C 1
ATOM 3092 O O . THR B 1 167 ? -5.879 16.328 6.594 1 98.06 167 THR B O 1
ATOM 3095 N N . GLY B 1 168 ? -3.906 15.867 7.672 1 98.25 168 GLY B N 1
ATOM 3096 C CA . GLY B 1 168 ? -3.068 16.312 6.566 1 98.25 168 GLY B CA 1
ATOM 3097 C C . GLY B 1 168 ? -3.312 15.531 5.285 1 98.25 168 GLY B C 1
ATOM 3098 O O . GLY B 1 168 ? -3.135 16.062 4.188 1 98.25 168 GLY B O 1
ATOM 3099 N N . SER B 1 169 ? -3.799 14.312 5.418 1 97.75 169 SER B N 1
ATOM 3100 C CA . SER B 1 169 ? -3.996 13.453 4.258 1 97.75 169 SER B CA 1
ATOM 3101 C C . SER B 1 169 ? -5.125 13.961 3.373 1 97.75 169 SER B C 1
ATOM 3103 O O . SER B 1 169 ? -5.293 13.5 2.242 1 97.75 169 SER B O 1
ATOM 3105 N N . SER B 1 170 ? -5.898 14.961 3.834 1 98 170 SER B N 1
ATOM 3106 C CA . SER B 1 170 ? -6.93 15.57 2.998 1 98 170 SER B CA 1
ATOM 3107 C C . SER B 1 170 ? -6.312 16.312 1.822 1 98 170 SER B C 1
ATOM 3109 O O . SER B 1 170 ? -7.008 16.672 0.865 1 98 170 SER B O 1
ATOM 3111 N N . LEU B 1 171 ? -5.004 16.625 1.892 1 98.38 171 LEU B N 1
ATOM 3112 C CA . LEU B 1 171 ? -4.301 17.172 0.733 1 98.38 171 LEU B CA 1
ATOM 3113 C C . LEU B 1 171 ? -4.191 16.125 -0.373 1 98.38 171 LEU B C 1
ATOM 3115 O O . LEU B 1 171 ? -4.289 16.453 -1.557 1 98.38 171 LEU B O 1
ATOM 3119 N N . VAL B 1 172 ? -3.99 14.883 -0.003 1 97.88 172 VAL B N 1
ATOM 3120 C CA . VAL B 1 172 ? -3.768 13.789 -0.944 1 97.88 172 VAL B CA 1
ATOM 3121 C C . VAL B 1 172 ? -5.047 13.516 -1.729 1 97.88 172 VAL B C 1
ATOM 3123 O O . VAL B 1 172 ? -5 13.211 -2.922 1 97.88 172 VAL B O 1
ATOM 3126 N N . ASN B 1 173 ? -6.18 13.695 -1.084 1 94.38 173 ASN B N 1
ATOM 3127 C CA . ASN B 1 173 ? -7.441 13.469 -1.78 1 94.38 173 ASN B CA 1
ATOM 3128 C C . ASN B 1 173 ? -8.078 14.789 -2.221 1 94.38 173 ASN B C 1
ATOM 3130 O O . ASN B 1 173 ? -9.25 14.82 -2.59 1 94.38 173 ASN B O 1
ATOM 3134 N N . HIS B 1 174 ? -7.438 15.891 -2.037 1 97.06 174 HIS B N 1
ATOM 3135 C CA . HIS B 1 174 ? -7.797 17.203 -2.561 1 97.06 174 HIS B CA 1
ATOM 3136 C C . HIS B 1 174 ? -9.078 17.734 -1.914 1 97.06 174 HIS B C 1
ATOM 3138 O O . HIS B 1 174 ? -9.906 18.344 -2.582 1 97.06 174 HIS B O 1
ATOM 3144 N N . THR B 1 175 ? -9.242 17.469 -0.668 1 97.12 175 THR B N 1
ATOM 3145 C CA . THR B 1 175 ? -10.453 17.938 -0.009 1 97.12 175 THR B CA 1
ATOM 3146 C C . THR B 1 175 ? -10.133 19.047 0.993 1 97.12 175 THR B C 1
ATOM 3148 O O . THR B 1 175 ? -11.039 19.719 1.491 1 97.12 175 THR B O 1
ATOM 3151 N N . MET B 1 176 ? -8.906 19.312 1.27 1 98.06 176 MET B N 1
ATOM 3152 C CA . MET B 1 176 ? -8.492 20.219 2.328 1 98.06 176 MET B CA 1
ATOM 3153 C C . MET B 1 176 ? -9.07 21.609 2.104 1 98.06 176 MET B C 1
ATOM 3155 O O . MET B 1 176 ? -9.656 22.203 3.014 1 98.06 176 MET B O 1
ATOM 3159 N N . ASP B 1 177 ? -8.953 22.141 0.866 1 98.12 177 ASP B N 1
ATOM 3160 C CA . ASP B 1 177 ? -9.461 23.484 0.58 1 98.12 177 ASP B CA 1
ATOM 3161 C C . ASP B 1 177 ? -10.945 23.594 0.937 1 98.12 177 ASP B C 1
ATOM 3163 O O . ASP B 1 177 ? -11.352 24.516 1.63 1 98.12 177 ASP B O 1
ATOM 3167 N N . GLY B 1 178 ? -11.68 22.609 0.47 1 97.88 178 GLY B N 1
ATOM 3168 C CA . GLY B 1 178 ? -13.109 22.609 0.743 1 97.88 178 GLY B CA 1
ATOM 3169 C C . GLY B 1 178 ? -13.438 22.5 2.221 1 97.88 178 GLY B C 1
ATOM 3170 O O . GLY B 1 178 ? -14.352 23.156 2.713 1 97.88 178 GLY B O 1
ATOM 3171 N N . LEU B 1 179 ? -12.727 21.656 2.934 1 98.56 179 LEU B N 1
ATOM 3172 C CA . LEU B 1 179 ? -12.938 21.469 4.363 1 98.56 179 LEU B CA 1
ATOM 3173 C C . LEU B 1 179 ? -12.641 22.75 5.129 1 98.56 179 LEU B C 1
ATOM 3175 O O . LEU B 1 179 ? -13.391 23.141 6.031 1 98.56 179 LEU B O 1
ATOM 3179 N N . LEU B 1 180 ? -11.586 23.406 4.773 1 98.19 180 LEU B N 1
ATOM 3180 C CA . LEU B 1 180 ? -11.211 24.656 5.418 1 98.19 180 LEU B CA 1
ATOM 3181 C C . LEU B 1 180 ? -12.258 25.734 5.16 1 98.19 180 LEU B C 1
ATOM 3183 O O . LEU B 1 180 ? -12.57 26.531 6.051 1 98.19 180 LEU B O 1
ATOM 3187 N N . ASP B 1 181 ? -12.805 25.719 3.992 1 97.56 181 ASP B N 1
ATOM 3188 C CA . ASP B 1 181 ? -13.82 26.688 3.621 1 97.56 181 ASP B CA 1
ATOM 3189 C C . ASP B 1 181 ? -15.078 26.516 4.461 1 97.56 181 ASP B C 1
ATOM 3191 O O . ASP B 1 181 ? -15.852 27.469 4.637 1 97.56 181 ASP B O 1
ATOM 3195 N N . LEU B 1 182 ? -15.328 25.375 4.953 1 98.44 182 LEU B N 1
ATOM 3196 C CA . LEU B 1 182 ? -16.531 25.078 5.715 1 98.44 182 LEU B CA 1
ATOM 3197 C C . LEU B 1 182 ? -16.422 25.578 7.148 1 98.44 182 LEU B C 1
ATOM 3199 O O . LEU B 1 182 ? -17.422 25.688 7.859 1 98.44 182 LEU B O 1
ATOM 3203 N N . CYS B 1 183 ? -15.219 25.766 7.641 1 98.38 183 CYS B N 1
ATOM 3204 C CA . CYS B 1 183 ? -14.984 26.094 9.047 1 98.38 183 CYS B CA 1
ATOM 3205 C C . CYS B 1 183 ? -15.555 27.469 9.391 1 98.38 183 CYS B C 1
ATOM 3207 O O . CYS B 1 183 ? -15.406 28.406 8.617 1 98.38 183 CYS B O 1
ATOM 3209 N N . ASP B 1 184 ? -16.219 27.547 10.555 1 97.88 184 ASP B N 1
ATOM 3210 C CA . ASP B 1 184 ? -16.594 28.844 11.109 1 97.88 184 ASP B CA 1
ATOM 3211 C C . ASP B 1 184 ? -15.359 29.734 11.289 1 97.88 184 ASP B C 1
ATOM 3213 O O . ASP B 1 184 ? -14.312 29.281 11.742 1 97.88 184 ASP B O 1
ATOM 3217 N N . PRO B 1 185 ? -15.469 30.984 10.938 1 95.5 185 PRO B N 1
ATOM 3218 C CA . PRO B 1 185 ? -14.328 31.906 11.055 1 95.5 185 PRO B CA 1
ATOM 3219 C C . PRO B 1 185 ? -13.797 32 12.484 1 95.5 185 PRO B C 1
ATOM 3221 O O . PRO B 1 185 ? -12.633 32.344 12.688 1 95.5 185 PRO B O 1
ATOM 3224 N N . ASN B 1 186 ? -14.609 31.703 13.445 1 96 186 ASN B N 1
ATOM 3225 C CA . ASN B 1 186 ? -14.195 31.812 14.836 1 96 186 ASN B CA 1
ATOM 3226 C C . ASN B 1 186 ? -13.711 30.469 15.383 1 96 186 ASN B C 1
ATOM 3228 O O . ASN B 1 186 ? -13.227 30.391 16.516 1 96 186 ASN B O 1
ATOM 3232 N N . ALA B 1 187 ? -13.844 29.422 14.633 1 97.81 187 ALA B N 1
ATOM 3233 C CA . ALA B 1 187 ? -13.383 28.109 15.086 1 97.81 187 ALA B CA 1
ATOM 3234 C C . ALA B 1 187 ? -11.859 28.031 15.094 1 97.81 187 ALA B C 1
ATOM 3236 O O . ALA B 1 187 ? -11.195 28.703 14.297 1 97.81 187 ALA B O 1
ATOM 3237 N N . LEU B 1 188 ? -11.305 27.312 16.031 1 97.94 188 LEU B N 1
ATOM 3238 C CA . LEU B 1 188 ? -9.891 26.953 15.992 1 97.94 188 LEU B CA 1
ATOM 3239 C C . LEU B 1 188 ? -9.648 25.781 15.047 1 97.94 188 LEU B C 1
ATOM 3241 O O . LEU B 1 188 ? -10.219 24.703 15.234 1 97.94 188 LEU B O 1
ATOM 3245 N N . VAL B 1 189 ? -8.844 25.969 14.047 1 98.31 189 VAL B N 1
ATOM 3246 C CA . VAL B 1 189 ? -8.633 24.953 13.016 1 98.31 189 VAL B CA 1
ATOM 3247 C C . VAL B 1 189 ? -7.215 24.391 13.133 1 98.31 189 VAL B C 1
ATOM 3249 O O . VAL B 1 189 ? -6.234 25.125 13.023 1 98.31 189 VAL B O 1
ATOM 3252 N N . ILE B 1 190 ? -7.121 23.125 13.336 1 98.12 190 ILE B N 1
ATOM 3253 C CA . ILE B 1 190 ? -5.852 22.406 13.461 1 98.12 190 ILE B CA 1
ATOM 3254 C C . ILE B 1 190 ? -5.707 21.391 12.328 1 98.12 190 ILE B C 1
ATOM 3256 O O . ILE B 1 190 ? -6.551 20.516 12.164 1 98.12 190 ILE B O 1
ATOM 3260 N N . VAL B 1 191 ? -4.723 21.547 11.484 1 98.44 191 VAL B N 1
ATOM 3261 C CA . VAL B 1 191 ? -4.375 20.516 10.516 1 98.44 191 VAL B CA 1
ATOM 3262 C C . VAL B 1 191 ? -3.283 19.609 11.086 1 98.44 191 VAL B C 1
ATOM 3264 O O . VAL B 1 191 ? -2.234 20.094 11.516 1 98.44 191 VAL B O 1
ATOM 3267 N N . LEU B 1 192 ? -3.572 18.359 11.078 1 98 192 LEU B N 1
ATOM 3268 C CA . LEU B 1 192 ? -2.688 17.5 11.867 1 98 192 LEU B CA 1
ATOM 3269 C C . LEU B 1 192 ? -2.42 16.188 11.148 1 98 192 LEU B C 1
ATOM 3271 O O . LEU B 1 192 ? -3.152 15.812 10.227 1 98 192 LEU B O 1
ATOM 3275 N N . GLY B 1 193 ? -1.369 15.508 11.617 1 97.06 193 GLY B N 1
ATOM 3276 C CA . GLY B 1 193 ? -0.908 14.234 11.086 1 97.06 193 GLY B CA 1
ATOM 3277 C C . GLY B 1 193 ? 0.437 14.336 10.391 1 97.06 193 GLY B C 1
ATOM 3278 O O . GLY B 1 193 ? 0.816 15.406 9.906 1 97.06 193 GLY B O 1
ATOM 3279 N N . PRO B 1 194 ? 1.048 13.242 10.188 1 96.88 194 PRO B N 1
ATOM 3280 C CA . PRO B 1 194 ? 2.398 13.227 9.617 1 96.88 194 PRO B CA 1
ATOM 3281 C C . PRO B 1 194 ? 2.449 13.773 8.195 1 96.88 194 PRO B C 1
ATOM 3283 O O . PRO B 1 194 ? 3.496 14.25 7.754 1 96.88 194 PRO B O 1
ATOM 3286 N N . THR B 1 195 ? 1.351 13.75 7.477 1 98.5 195 THR B N 1
ATOM 3287 C CA . THR B 1 195 ? 1.267 14.211 6.094 1 98.5 195 THR B CA 1
ATOM 3288 C C . THR B 1 195 ? 1.287 15.734 6.031 1 98.5 195 THR B C 1
ATOM 3290 O O . THR B 1 195 ? 1.579 16.312 4.984 1 98.5 195 THR B O 1
ATOM 3293 N N . THR B 1 196 ? 1.062 16.438 7.082 1 98.62 196 THR B N 1
ATOM 3294 C CA . THR B 1 196 ? 0.823 17.875 7.109 1 98.62 196 THR B CA 1
ATOM 3295 C C . THR B 1 196 ? 2.098 18.641 6.77 1 98.62 196 THR B C 1
ATOM 3297 O O . THR B 1 196 ? 3.113 18.5 7.453 1 98.62 196 THR B O 1
ATOM 3300 N N . PRO B 1 197 ? 2.021 19.453 5.715 1 98.69 197 PRO B N 1
ATOM 3301 C CA . PRO B 1 197 ? 3.156 20.328 5.449 1 98.69 197 PRO B CA 1
ATOM 3302 C C . PRO B 1 197 ? 3.354 21.391 6.543 1 98.69 197 PRO B C 1
ATOM 3304 O O . PRO B 1 197 ? 2.406 22.094 6.902 1 98.69 197 PRO B O 1
ATOM 3307 N N . LEU B 1 198 ? 4.527 21.453 7.051 1 97.69 198 LEU B N 1
ATOM 3308 C CA . LEU B 1 198 ? 4.875 22.484 8.023 1 97.69 198 LEU B CA 1
ATOM 3309 C C . LEU B 1 198 ? 5.293 23.766 7.328 1 97.69 198 LEU B C 1
ATOM 3311 O O . LEU B 1 198 ? 6.449 24.188 7.422 1 97.69 198 LEU B O 1
ATOM 3315 N N . SER B 1 199 ? 4.367 24.391 6.656 1 97.44 199 SER B N 1
ATOM 3316 C CA . SER B 1 199 ? 4.559 25.578 5.828 1 97.44 199 SER B CA 1
ATOM 3317 C C . SER B 1 199 ? 3.598 26.688 6.227 1 97.44 199 SER B C 1
ATOM 3319 O O . SER B 1 199 ? 2.426 26.438 6.516 1 97.44 199 SER B O 1
ATOM 3321 N N . PRO B 1 200 ? 4 27.922 6.184 1 95.75 200 PRO B N 1
ATOM 3322 C CA . PRO B 1 200 ? 3.109 29.047 6.465 1 95.75 200 PRO B CA 1
ATOM 3323 C C . PRO B 1 200 ? 1.975 29.172 5.449 1 95.75 200 PRO B C 1
ATOM 3325 O O . PRO B 1 200 ? 0.962 29.828 5.727 1 95.75 200 PRO B O 1
ATOM 3328 N N . VAL B 1 201 ? 2.129 28.562 4.281 1 97.06 201 VAL B N 1
ATOM 3329 C CA . VAL B 1 201 ? 1.076 28.578 3.271 1 97.06 201 VAL B CA 1
ATOM 3330 C C . VAL B 1 201 ? -0.22 28.031 3.865 1 97.06 201 VAL B C 1
ATOM 3332 O O . VAL B 1 201 ? -1.311 28.5 3.527 1 97.06 201 VAL B O 1
ATOM 3335 N N . MET B 1 202 ? -0.101 27.078 4.797 1 97.5 202 MET B N 1
ATOM 3336 C CA . MET B 1 202 ? -1.271 26.469 5.426 1 97.5 202 MET B CA 1
ATOM 3337 C C . MET B 1 202 ? -2.047 27.516 6.234 1 97.5 202 MET B C 1
ATOM 3339 O O . MET B 1 202 ? -3.279 27.484 6.27 1 97.5 202 MET B O 1
ATOM 3343 N N . PHE B 1 203 ? -1.331 28.438 6.812 1 96.5 203 PHE B N 1
ATOM 3344 C CA . PHE B 1 203 ? -1.959 29.484 7.602 1 96.5 203 PHE B CA 1
ATOM 3345 C C . PHE B 1 203 ? -2.703 30.469 6.699 1 96.5 203 PHE B C 1
ATOM 3347 O O . PHE B 1 203 ? -3.783 30.953 7.055 1 96.5 203 PHE B O 1
ATOM 3354 N N . GLU B 1 204 ? -2.154 30.719 5.566 1 94.75 204 GLU B N 1
ATOM 3355 C CA . GLU B 1 204 ? -2.77 31.625 4.609 1 94.75 204 GLU B CA 1
ATOM 3356 C C . GLU B 1 204 ? -4.113 31.094 4.117 1 94.75 204 GLU B C 1
ATOM 3358 O O . GLU B 1 204 ? -4.957 31.844 3.643 1 94.75 204 GLU B O 1
ATOM 3363 N N . HIS B 1 205 ? -4.297 29.812 4.352 1 94.81 205 HIS B N 1
ATOM 3364 C CA . HIS B 1 205 ? -5.516 29.188 3.844 1 94.81 205 HIS B CA 1
ATOM 3365 C C . HIS B 1 205 ? -6.465 28.828 4.98 1 94.81 205 HIS B C 1
ATOM 3367 O O . HIS B 1 205 ? -7.445 28.109 4.77 1 94.81 205 HIS B O 1
ATOM 3373 N N . GLY B 1 206 ? -6.141 29.219 6.188 1 95.06 206 GLY B N 1
ATOM 3374 C CA . GLY B 1 206 ? -7.176 29.156 7.207 1 95.06 206 GLY B CA 1
ATOM 3375 C C . GLY B 1 206 ? -6.789 28.281 8.391 1 95.06 206 GLY B C 1
ATOM 3376 O O . GLY B 1 206 ? -7.496 28.234 9.391 1 95.06 206 GLY B O 1
ATOM 3377 N N . ALA B 1 207 ? -5.688 27.594 8.305 1 97.56 207 ALA B N 1
ATOM 3378 C CA . ALA B 1 207 ? -5.238 26.828 9.469 1 97.56 207 ALA B CA 1
ATOM 3379 C C . ALA B 1 207 ? -4.738 27.75 10.57 1 97.56 207 ALA B C 1
ATOM 3381 O O . ALA B 1 207 ? -4.07 28.75 10.305 1 97.56 207 ALA B O 1
ATOM 3382 N N . ASP B 1 208 ? -5.102 27.391 11.766 1 97.31 208 ASP B N 1
ATOM 3383 C CA . ASP B 1 208 ? -4.594 28.125 12.914 1 97.31 208 ASP B CA 1
ATOM 3384 C C . ASP B 1 208 ? -3.352 27.453 13.492 1 97.31 208 ASP B C 1
ATOM 3386 O O . ASP B 1 208 ? -2.445 28.125 13.992 1 97.31 208 ASP B O 1
ATOM 3390 N N . ILE B 1 209 ? -3.391 26.219 13.516 1 97.12 209 ILE B N 1
ATOM 3391 C CA . ILE B 1 209 ? -2.281 25.406 13.984 1 97.12 209 ILE B CA 1
ATOM 3392 C C . ILE B 1 209 ? -2.008 24.281 12.984 1 97.12 209 ILE B C 1
ATOM 3394 O O . ILE B 1 209 ? -2.941 23.672 12.461 1 97.12 209 ILE B O 1
ATOM 3398 N N . ILE B 1 210 ? -0.776 24.078 12.695 1 97.56 210 ILE B N 1
ATOM 3399 C CA . ILE B 1 210 ? -0.381 22.922 11.883 1 97.56 210 ILE B CA 1
ATOM 3400 C C . ILE B 1 210 ? 0.533 22.016 12.695 1 97.56 210 ILE B C 1
ATOM 3402 O O . ILE B 1 210 ? 1.476 22.469 13.336 1 97.56 210 ILE B O 1
ATOM 3406 N N . ALA B 1 211 ? 0.169 20.797 12.758 1 97.5 211 ALA B N 1
ATOM 3407 C CA . ALA B 1 211 ? 0.91 19.766 13.484 1 97.5 211 ALA B CA 1
ATOM 3408 C C . ALA B 1 211 ? 1.301 18.625 12.555 1 97.5 211 ALA B C 1
ATOM 3410 O O . ALA B 1 211 ? 0.444 17.844 12.117 1 97.5 211 ALA B O 1
ATOM 3411 N N . GLY B 1 212 ? 2.549 18.516 12.234 1 97.12 212 GLY B N 1
ATOM 3412 C CA . GLY B 1 212 ? 3.059 17.516 11.312 1 97.12 212 GLY B CA 1
ATOM 3413 C C . GLY B 1 212 ? 4.262 16.75 11.852 1 97.12 212 GLY B C 1
ATOM 3414 O O . GLY B 1 212 ? 4.367 16.531 13.062 1 97.12 212 GLY B O 1
ATOM 3415 N N . SER B 1 213 ? 4.969 16.266 10.914 1 96.56 213 SER B N 1
ATOM 3416 C CA . SER B 1 213 ? 6.125 15.469 11.312 1 96.56 213 SER B CA 1
ATOM 3417 C C . SER B 1 213 ? 7.391 15.953 10.609 1 96.56 213 SER B C 1
ATOM 3419 O O . SER B 1 213 ? 7.328 16.484 9.5 1 96.56 213 SER B O 1
ATOM 3421 N N . ARG B 1 214 ? 8.453 15.844 11.297 1 96.94 214 ARG B N 1
ATOM 3422 C CA . ARG B 1 214 ? 9.789 16.062 10.758 1 96.94 214 ARG B CA 1
ATOM 3423 C C . ARG B 1 214 ? 10.648 14.812 10.859 1 96.94 214 ARG B C 1
ATOM 3425 O O . ARG B 1 214 ? 10.828 14.273 11.953 1 96.94 214 ARG B O 1
ATOM 3432 N N . VAL B 1 215 ? 11.164 14.359 9.727 1 97.94 215 VAL B N 1
ATOM 3433 C CA . VAL B 1 215 ? 12.016 13.172 9.719 1 97.94 215 VAL B CA 1
ATOM 3434 C C . VAL B 1 215 ? 13.422 13.547 10.172 1 97.94 215 VAL B C 1
ATOM 3436 O O . VAL B 1 215 ? 14.062 14.414 9.578 1 97.94 215 VAL B O 1
ATOM 3439 N N . ILE B 1 216 ? 13.883 12.859 11.18 1 97 216 ILE B N 1
ATOM 3440 C CA . ILE B 1 216 ? 15.203 13.172 11.727 1 97 216 ILE B CA 1
ATOM 3441 C C . ILE B 1 216 ? 16.188 12.055 11.383 1 97 216 ILE B C 1
ATOM 3443 O O . ILE B 1 216 ? 17.391 12.273 11.336 1 97 216 ILE B O 1
ATOM 3447 N N . ASP B 1 217 ? 15.695 10.883 11.172 1 98.06 217 ASP B N 1
ATOM 3448 C CA . ASP B 1 217 ? 16.484 9.727 10.742 1 98.06 217 ASP B CA 1
ATOM 3449 C C . ASP B 1 217 ? 15.883 9.086 9.5 1 98.06 217 ASP B C 1
ATOM 3451 O O . ASP B 1 217 ? 15.094 8.141 9.594 1 98.06 217 ASP B O 1
ATOM 3455 N N . GLY B 1 218 ? 16.375 9.539 8.344 1 97.88 218 GLY B N 1
ATOM 3456 C CA . GLY B 1 218 ? 15.82 9.109 7.074 1 97.88 218 GLY B CA 1
ATOM 3457 C C . GLY B 1 218 ? 15.945 7.617 6.836 1 97.88 218 GLY B C 1
ATOM 3458 O O . GLY B 1 218 ? 15.031 6.992 6.293 1 97.88 218 GLY B O 1
ATOM 3459 N N . LYS B 1 219 ? 17.078 7.082 7.207 1 97.19 219 LYS B N 1
ATOM 3460 C CA . LYS B 1 219 ? 17.328 5.656 6.996 1 97.19 219 LYS B CA 1
ATOM 3461 C C . LYS B 1 219 ? 16.297 4.805 7.742 1 97.19 219 LYS B C 1
ATOM 3463 O O . LYS B 1 219 ? 15.703 3.893 7.168 1 97.19 219 LYS B O 1
ATOM 3468 N N . SER B 1 220 ? 16.094 5.094 9.016 1 97.69 220 SER B N 1
ATOM 3469 C CA . SER B 1 220 ? 15.133 4.355 9.844 1 97.69 220 SER B CA 1
ATOM 3470 C C . SER B 1 220 ? 13.711 4.512 9.32 1 97.69 220 SER B C 1
ATOM 3472 O O . SER B 1 220 ? 12.945 3.549 9.297 1 97.69 220 SER B O 1
ATOM 3474 N N . VAL B 1 221 ? 13.359 5.703 8.891 1 98.56 221 VAL B N 1
ATOM 3475 C CA . VAL B 1 221 ? 12.016 5.977 8.398 1 98.56 221 VAL B CA 1
ATOM 3476 C C . VAL B 1 221 ? 11.773 5.219 7.098 1 98.56 221 VAL B C 1
ATOM 3478 O O . VAL B 1 221 ? 10.727 4.594 6.922 1 98.56 221 VAL B O 1
ATOM 3481 N N . LEU B 1 222 ? 12.789 5.234 6.199 1 98.31 222 LEU B N 1
ATOM 3482 C CA . LEU B 1 222 ? 12.648 4.547 4.922 1 98.31 222 LEU B CA 1
ATOM 3483 C C . LEU B 1 222 ? 12.5 3.041 5.129 1 98.31 222 LEU B C 1
ATOM 3485 O O . LEU B 1 222 ? 11.703 2.393 4.445 1 98.31 222 LEU B O 1
ATOM 3489 N N . ALA B 1 223 ? 13.266 2.496 6.062 1 98 223 ALA B N 1
ATOM 3490 C CA . ALA B 1 223 ? 13.148 1.072 6.371 1 98 223 ALA B CA 1
ATOM 3491 C C . ALA B 1 223 ? 11.75 0.741 6.887 1 98 223 ALA B C 1
ATOM 3493 O O . ALA B 1 223 ? 11.117 -0.211 6.422 1 98 223 ALA B O 1
ATOM 3494 N N . ALA B 1 224 ? 11.266 1.529 7.809 1 98.31 224 ALA B N 1
ATOM 3495 C CA . ALA B 1 224 ? 9.945 1.305 8.406 1 98.31 224 ALA B CA 1
ATOM 3496 C C . ALA B 1 224 ? 8.844 1.445 7.363 1 98.31 224 ALA B C 1
ATOM 3498 O O . ALA B 1 224 ? 7.984 0.568 7.238 1 98.31 224 ALA B O 1
ATOM 3499 N N . VAL B 1 225 ? 8.883 2.531 6.586 1 98.38 225 VAL B N 1
ATOM 3500 C CA . VAL B 1 225 ? 7.883 2.787 5.559 1 98.38 225 VAL B CA 1
ATOM 3501 C C . VAL B 1 225 ? 7.898 1.658 4.527 1 98.38 225 VAL B C 1
ATOM 3503 O O . VAL B 1 225 ? 6.852 1.097 4.195 1 98.38 225 VAL B O 1
ATOM 3506 N N . GLY B 1 226 ? 9.055 1.273 4.098 1 98.44 226 GLY B N 1
ATOM 3507 C CA . GLY B 1 226 ? 9.195 0.24 3.084 1 98.44 226 GLY B CA 1
ATOM 3508 C C . GLY B 1 226 ? 8.766 -1.133 3.568 1 98.44 226 GLY B C 1
ATOM 3509 O O . GLY B 1 226 ? 8.516 -2.029 2.76 1 98.44 226 GLY B O 1
ATOM 3510 N N . GLN B 1 227 ? 8.711 -1.312 4.859 1 98.56 227 GLN B N 1
ATOM 3511 C CA . GLN B 1 227 ? 8.383 -2.617 5.426 1 98.56 227 GLN B CA 1
ATOM 3512 C C . GLN B 1 227 ? 6.969 -2.629 6.004 1 98.56 227 GLN B C 1
ATOM 3514 O O . GLN B 1 227 ? 6.621 -3.52 6.781 1 98.56 227 GLN B O 1
ATOM 3519 N N . GLY B 1 228 ? 6.168 -1.634 5.629 1 97.06 228 GLY B N 1
ATOM 3520 C CA . GLY B 1 228 ? 4.746 -1.656 5.938 1 97.06 228 GLY B CA 1
ATOM 3521 C C . GLY B 1 228 ? 4.434 -1.208 7.352 1 97.06 228 GLY B C 1
ATOM 3522 O O . GLY B 1 228 ? 3.432 -1.625 7.934 1 97.06 228 GLY B O 1
ATOM 3523 N N . ALA B 1 229 ? 5.215 -0.372 7.938 1 96.56 229 ALA B N 1
ATOM 3524 C CA . ALA B 1 229 ? 5.012 0.11 9.297 1 96.56 229 ALA B CA 1
ATOM 3525 C C . ALA B 1 229 ? 3.805 1.041 9.383 1 96.56 229 ALA B C 1
ATOM 3527 O O . ALA B 1 229 ? 3.584 1.859 8.484 1 96.56 229 ALA B O 1
ATOM 3528 N N . SER B 1 230 ? 3.035 0.871 10.438 1 93.88 230 SER B N 1
ATOM 3529 C CA . SER B 1 230 ? 2.123 1.933 10.844 1 93.88 230 SER B CA 1
ATOM 3530 C C . SER B 1 230 ? 2.877 3.098 11.477 1 93.88 230 SER B C 1
ATOM 3532 O O . SER B 1 230 ? 4.066 2.984 11.773 1 93.88 230 SER B O 1
ATOM 3534 N N . PHE B 1 231 ? 2.205 4.203 11.625 1 93.88 231 PHE B N 1
ATOM 3535 C CA . PHE B 1 231 ? 2.926 5.379 12.102 1 93.88 231 PHE B CA 1
ATOM 3536 C C . PHE B 1 231 ? 3.502 5.133 13.492 1 93.88 231 PHE B C 1
ATOM 3538 O O . PHE B 1 231 ? 4.586 5.621 13.812 1 93.88 231 PHE B O 1
ATOM 3545 N N . LYS B 1 232 ? 2.791 4.379 14.305 1 91.62 232 LYS B N 1
ATOM 3546 C CA . LYS B 1 232 ? 3.256 4.113 15.664 1 91.62 232 LYS B CA 1
ATOM 3547 C C . LYS B 1 232 ? 4.574 3.346 15.648 1 91.62 232 LYS B C 1
ATOM 3549 O O . LYS B 1 232 ? 5.305 3.336 16.641 1 91.62 232 LYS B O 1
ATOM 3554 N N . GLN B 1 233 ? 4.883 2.676 14.523 1 95.31 233 GLN B N 1
ATOM 3555 C CA . GLN B 1 233 ? 6.09 1.868 14.406 1 95.31 233 GLN B CA 1
ATOM 3556 C C . GLN B 1 233 ? 7.238 2.676 13.805 1 95.31 233 GLN B C 1
ATOM 3558 O O . GLN B 1 233 ? 8.375 2.199 13.742 1 95.31 233 GLN B O 1
ATOM 3563 N N . ILE B 1 234 ? 6.883 3.824 13.289 1 95.38 234 ILE B N 1
ATOM 3564 C CA . ILE B 1 234 ? 7.906 4.633 12.641 1 95.38 234 ILE B CA 1
ATOM 3565 C C . ILE B 1 234 ? 8.695 5.414 13.688 1 95.38 234 ILE B C 1
ATOM 3567 O O . ILE B 1 234 ? 8.117 6.207 14.438 1 95.38 234 ILE B O 1
ATOM 3571 N N . THR B 1 235 ? 9.969 5.09 13.68 1 94.75 235 THR B N 1
ATOM 3572 C CA . THR B 1 235 ? 10.898 5.84 14.523 1 94.75 235 THR B CA 1
ATOM 3573 C C . THR B 1 235 ? 11.68 6.852 13.688 1 94.75 235 THR B C 1
ATOM 3575 O O . THR B 1 235 ? 11.602 6.844 12.461 1 94.75 235 THR B O 1
ATOM 3578 N N . GLY B 1 236 ? 12.336 7.773 14.32 1 96.81 236 GLY B N 1
ATOM 3579 C CA . GLY B 1 236 ? 13.148 8.734 13.602 1 96.81 236 GLY B CA 1
ATOM 3580 C C . GLY B 1 236 ? 12.367 9.945 13.133 1 96.81 236 GLY B C 1
ATOM 3581 O O . GLY B 1 236 ? 12.711 10.562 12.117 1 96.81 236 GLY B O 1
ATOM 3582 N N . VAL B 1 237 ? 11.258 10.203 13.766 1 96.62 237 VAL B N 1
ATOM 3583 C CA . VAL B 1 237 ? 10.453 11.367 13.43 1 96.62 237 VAL B CA 1
ATOM 3584 C C . VAL B 1 237 ? 10.203 12.203 14.688 1 96.62 237 VAL B C 1
ATOM 3586 O O . VAL B 1 237 ? 10.195 11.672 15.805 1 96.62 237 VAL B O 1
ATOM 3589 N N . LYS B 1 238 ? 10.094 13.492 14.516 1 95.19 238 LYS B N 1
ATOM 3590 C CA . LYS B 1 238 ? 9.625 14.438 15.523 1 95.19 238 LYS B CA 1
ATOM 3591 C C . LYS B 1 238 ? 8.266 15.016 15.141 1 95.19 238 LYS B C 1
ATOM 3593 O O . LYS B 1 238 ? 8.023 15.32 13.969 1 95.19 238 LYS B O 1
ATOM 3598 N N . LEU B 1 239 ? 7.406 15.047 16.141 1 95.44 239 LEU B N 1
ATOM 3599 C CA . LEU B 1 239 ? 6.125 15.711 15.938 1 95.44 239 LEU B CA 1
ATOM 3600 C C . LEU B 1 239 ? 6.207 17.188 16.328 1 95.44 239 LEU B C 1
ATOM 3602 O O . LEU B 1 239 ? 6.574 17.516 17.453 1 95.44 239 LEU B O 1
ATOM 3606 N N . LEU B 1 240 ? 5.922 18.031 15.383 1 95.94 240 LEU B N 1
ATOM 3607 C CA . LEU B 1 240 ? 6.043 19.469 15.586 1 95.94 240 LEU B CA 1
ATOM 3608 C C . LEU B 1 240 ? 4.719 20.172 15.305 1 95.94 240 LEU B C 1
ATOM 3610 O O . LEU B 1 240 ? 3.986 19.781 14.398 1 95.94 240 LEU B O 1
ATOM 3614 N N . ALA B 1 241 ? 4.445 21.156 16.062 1 96.38 241 ALA B N 1
ATOM 3615 C CA . ALA B 1 241 ? 3.27 21.984 15.852 1 96.38 241 ALA B CA 1
ATOM 3616 C C . ALA B 1 241 ? 3.652 23.453 15.758 1 96.38 241 ALA B C 1
ATOM 3618 O O . ALA B 1 241 ? 4.547 23.922 16.484 1 96.38 241 ALA B O 1
ATOM 3619 N N . PHE B 1 242 ? 3.033 24.141 14.891 1 95.94 242 PHE B N 1
ATOM 3620 C CA . PHE B 1 242 ? 3.215 25.578 14.695 1 95.94 242 PHE B CA 1
ATOM 3621 C C . PHE B 1 242 ? 1.881 26.312 14.773 1 95.94 242 PHE B C 1
ATOM 3623 O O . PHE B 1 242 ? 0.872 25.828 14.25 1 95.94 242 PHE B O 1
ATOM 3630 N N . THR B 1 243 ? 1.92 27.406 15.398 1 95.19 243 THR B N 1
ATOM 3631 C CA . THR B 1 243 ? 0.735 28.25 15.484 1 95.19 243 THR B CA 1
ATOM 3632 C C . THR B 1 243 ? 0.847 29.438 14.531 1 95.19 243 THR B C 1
ATOM 3634 O O . THR B 1 243 ? 1.924 30.016 14.375 1 95.19 243 THR B O 1
ATOM 3637 N N . ASN B 1 244 ? -0.27 29.688 13.906 1 94.75 244 ASN B N 1
ATOM 3638 C CA . ASN B 1 244 ? -0.323 30.875 13.062 1 94.75 244 ASN B CA 1
ATOM 3639 C C . ASN B 1 244 ? 0.065 32.125 13.836 1 94.75 244 ASN B C 1
ATOM 3641 O O . ASN B 1 244 ? -0.62 32.5 14.789 1 94.75 244 ASN B O 1
ATOM 3645 N N . PRO B 1 245 ? 1.166 32.75 13.547 1 89.62 245 PRO B N 1
ATOM 3646 C CA . PRO B 1 245 ? 1.625 33.906 14.312 1 89.62 245 PRO B CA 1
ATOM 3647 C C . PRO B 1 245 ? 0.664 35.094 14.227 1 89.62 245 PRO B C 1
ATOM 3649 O O . PRO B 1 245 ? 0.714 36 15.062 1 89.62 245 PRO B O 1
ATOM 3652 N N . GLU B 1 246 ? -0.131 35.156 13.242 1 85.69 246 GLU B N 1
ATOM 3653 C CA . GLU B 1 246 ? -1.052 36.281 13.062 1 85.69 246 GLU B CA 1
ATOM 3654 C C . GLU B 1 246 ? -2.305 36.094 13.914 1 85.69 246 GLU B C 1
ATOM 3656 O O . GLU B 1 246 ? -3.115 37.031 14.031 1 85.69 246 GLU B O 1
ATOM 3661 N N . LYS B 1 247 ? -2.428 34.906 14.406 1 76.94 247 LYS B N 1
ATOM 3662 C CA . LYS B 1 247 ? -3.627 34.656 15.195 1 76.94 247 LYS B CA 1
ATOM 3663 C C . LYS B 1 247 ? -3.281 34.438 16.672 1 76.94 247 LYS B C 1
ATOM 3665 O O . LYS B 1 247 ? -2.242 33.844 16.984 1 76.94 247 LYS B O 1
ATOM 3670 N N . ARG B 1 248 ? -3.715 35.344 17.562 1 64.69 248 ARG B N 1
ATOM 3671 C CA . ARG B 1 248 ? -3.568 35.188 19.016 1 64.69 248 ARG B CA 1
ATOM 3672 C C . ARG B 1 248 ? -4.414 34.031 19.516 1 64.69 248 ARG B C 1
ATOM 3674 O O . ARG B 1 248 ? -5.641 34.062 19.422 1 64.69 248 ARG B O 1
ATOM 3681 N N . ILE B 1 249 ? -3.771 32.844 19.531 1 65.31 249 ILE B N 1
ATOM 3682 C CA . ILE B 1 249 ? -4.543 31.703 20 1 65.31 249 ILE B CA 1
ATOM 3683 C C . ILE B 1 249 ? -4.234 31.438 21.469 1 65.31 249 ILE B C 1
ATOM 3685 O O . ILE B 1 249 ? -3.088 31.578 21.906 1 65.31 249 ILE B O 1
#

Nearest PDB structures (foldseek):
  3l5o-assembly3_A  TM=8.804E-01  e=1.476E-21  Desulfitobacterium hafniense DCB-2
  3l5o-assembly3_B  TM=8.631E-01  e=7.445E-22  Desulfitobacterium hafniense DCB-2
  3npg-assembly1_D  TM=8.381E-01  e=2.005E-17  Pyrococcus horikoshii
  3npg-assembly1_B  TM=8.208E-01  e=2.565E-15  Pyrococcus horikoshii
  5zgc-assembly4_D  TM=5.435E-01  e=9.919E-01  Homo sapiens

Solvent-accessible surface area (backbone atoms only — not comparable to full-atom values): 25331 Å² total; per-residue (Å²): 124,86,75,67,51,63,67,56,46,48,61,69,69,49,78,82,70,80,42,63,26,75,40,56,34,26,7,54,44,26,17,39,18,28,41,88,39,40,9,39,13,51,40,44,79,65,81,69,78,80,52,83,79,70,59,40,86,61,33,50,49,60,48,77,35,34,30,61,62,41,25,56,29,37,76,38,90,50,27,57,37,3,11,46,3,44,2,21,45,37,6,63,58,75,71,68,64,88,69,38,43,85,44,53,54,66,59,51,48,38,66,73,20,47,74,29,38,30,25,32,39,51,88,58,94,54,49,67,65,40,48,74,47,28,66,40,73,47,34,28,20,87,77,47,57,93,87,36,35,46,58,85,46,44,79,70,50,38,47,70,21,48,25,36,40,36,38,24,50,32,52,30,71,69,42,42,66,63,55,49,68,43,44,34,89,84,32,49,29,34,33,23,44,55,30,21,63,76,48,72,58,50,40,78,63,61,35,40,28,40,20,20,50,43,56,75,30,58,68,54,32,50,39,5,27,21,38,33,21,44,74,92,57,47,50,42,61,42,46,33,24,38,64,35,84,88,52,94,123,124,86,74,68,52,64,67,56,47,50,62,70,70,49,78,82,69,81,40,64,26,74,39,57,33,26,7,55,44,26,19,39,20,27,42,88,39,40,10,40,14,48,41,43,77,66,81,69,80,80,52,82,76,71,59,39,85,60,32,49,48,60,48,76,36,35,30,61,63,42,25,57,28,34,77,39,88,50,28,56,35,3,12,47,3,44,2,20,45,38,6,65,58,74,70,67,66,89,69,39,42,84,44,54,54,66,59,50,48,38,66,72,20,48,74,28,38,29,27,32,39,52,89,58,94,53,50,67,65,40,49,75,46,26,67,40,72,48,33,29,21,87,79,46,58,92,86,36,36,46,58,84,48,44,80,70,49,38,45,70,21,49,23,37,39,36,40,23,52,32,53,32,72,68,42,42,67,63,55,48,68,44,44,35,90,83,33,49,30,32,33,22,44,54,30,20,63,75,48,71,57,50,40,77,62,63,35,40,28,39,20,19,50,42,55,75,30,58,69,53,33,50,40,6,28,22,38,34,22,44,73,90,56,47,49,43,62,43,46,35,25,36,64,34,84,89,51,93,124

Secondary structure (DSSP, 8-state):
-----HHHHHHHTS-SS--B--EEEEBSSEEEEESSSEEEEE----S-TT-TT---TTTT-GGGSBHHHHHGGGG-SSHHHHHHHHHHHHHH----GGG-B---HHHHHHHHHBTSEEEEES--TTHHHHHHHBSEEEEE-SS--TTEE-GGGHHHHGGG-SEEEEEGGGGTTT-HHHHHHHS-TTSEEEEESTT----TH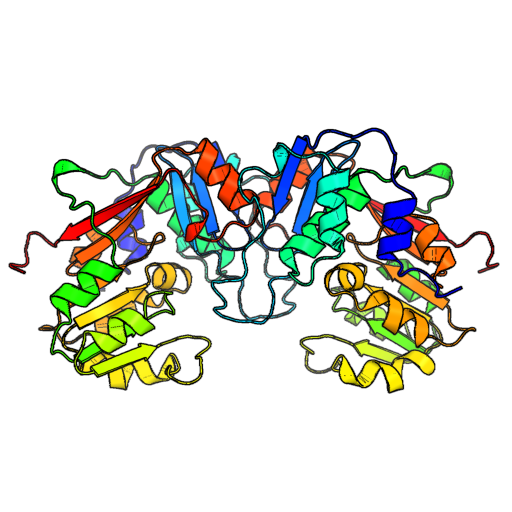HHHTT-SEEEEEEES-HHHHHHHHHTT--GGG--SEEEEEEE-TTS--/-----HHHHHHHTS-SS--B--EEEEBSSEEEEESSSEEEEE----S-TT-TT---TTTT-GGGSBHHHHHGGGG-SSHHHHHHHHHHHHHH----GGG-B---HHHHHHHHHBTSEEEEES--TTHHHHHHHBSEEEEE-SS--TTEE-GGGHHHHGGG-SEEEEEGGGGTTT-HHHHHHHS-TTSEEEEESTT----THHHHTT-SEEEEEEES-HHHHHHHHHTT--GGG--SEEEEEEE-TTS--

Radius of gyration: 24.31 Å; Cα contacts (8 Å, |Δi|>4): 1208; chains: 2; bounding box: 44×75×54 Å

pLDDT: mean 94.36, std 9.07, range [37.09, 98.94]

InterPro domains:
  IPR007161 Putative heavy-metal chelation domain [PF04016] (104-236)
  IPR025251 Domain of unknown function DUF4213 [PF13938] (14-93)